Protein AF-0000000080185774 (afdb_homodimer)

Foldseek 3Di:
DPDDDDDDPVRVVLLCVLLVQLVPFQAPVSLLCSCCPSVCVQANFFKKWKWFDPAQQADIDIDIRGPDDDDPVLVCQLPPPPLHVVVLLVVVCLVVVQAKDWAAPPDPVCPSNVSCVVVCVPDQQRIKIKGADADPVSHTGMMMIGGNGPDHDDVSSSVSCVSCHVSSVVSVVSRVVSVVVVCCVVCVVVDPLADPVLLLLLQCVLVVDQLCRSCVVVVHDSVVSVVSQVSLCVSQVHDDSVVSNSNCSNNSSYD/DPDDDDDDPVRVVLLVVLLVQLVPFQAPVSLLCSCCPSVCVQFNFFKKWKWFDPDLPDDIDIDIRGPDDDDPVLVCQCPPCPLHVVNLLVVVCLVVVQAKDKAAPPDPVCPSNVSCVVVCVPDQQRIKIKGADADPVSHTGMMMIGGNGPDHDDVSSSVSCVSCHVSSVVSVVSRVVSVVVVVCVVVVVPPPLADPVLLLLLQCVLVVDQLCRSCVVVVHDSVVSVVSQVSLCVSQVHDDSVVSNSSCVSVVSYD

Radius of gyration: 24.62 Å; Cα contacts (8 Å, |Δi|>4): 787; chains: 2; bounding box: 58×58×59 Å

Structure (mmCIF, N/CA/C/O backbone):
data_AF-0000000080185774-model_v1
#
loop_
_entity.id
_entity.type
_entity.pdbx_description
1 polymer 'Transcriptional regulator, LuxR family'
#
loop_
_atom_site.group_PDB
_atom_site.id
_atom_site.type_symbol
_atom_site.label_atom_id
_atom_site.label_alt_id
_atom_site.label_comp_id
_atom_site.label_asym_id
_atom_site.label_entity_id
_atom_site.label_seq_id
_atom_site.pdbx_PDB_ins_code
_atom_site.Cartn_x
_atom_site.Cartn_y
_atom_site.Cartn_z
_atom_site.occupancy
_atom_site.B_iso_or_equiv
_atom_site.auth_seq_id
_atom_site.auth_comp_id
_atom_site.auth_asym_id
_atom_site.auth_atom_id
_atom_site.pdbx_PDB_model_num
ATOM 1 N N . MET A 1 1 ? -4.445 -16.25 21.641 1 28.3 1 MET A N 1
ATOM 2 C CA . MET A 1 1 ? -5.488 -17.141 21.125 1 28.3 1 MET A CA 1
ATOM 3 C C . MET A 1 1 ? -6.488 -16.359 20.281 1 28.3 1 MET A C 1
ATOM 5 O O . MET A 1 1 ? -7.613 -16.109 20.719 1 28.3 1 MET A O 1
ATOM 9 N N . GLY A 1 2 ? -6.27 -15.148 19.672 1 39.09 2 GLY A N 1
ATOM 10 C CA . GLY A 1 2 ? -7.352 -14.289 19.219 1 39.09 2 GLY A CA 1
ATOM 11 C C . GLY A 1 2 ? -8.359 -15.008 18.344 1 39.09 2 GLY A C 1
ATOM 12 O O . GLY A 1 2 ? -7.973 -15.727 17.406 1 39.09 2 GLY A O 1
ATOM 13 N N . GLY A 1 3 ? -9.469 -15.398 18.828 1 48.06 3 GLY A N 1
ATOM 14 C CA . GLY A 1 3 ? -10.555 -16.172 18.25 1 48.06 3 GLY A CA 1
ATOM 15 C C . GLY A 1 3 ? -10.836 -15.805 16.797 1 48.06 3 GLY A C 1
ATOM 16 O O . GLY A 1 3 ? -10.523 -14.695 16.359 1 48.06 3 GLY A O 1
ATOM 17 N N . ARG A 1 4 ? -10.945 -16.875 15.859 1 62.91 4 ARG A N 1
ATOM 18 C CA . ARG A 1 4 ? -11.25 -16.781 14.438 1 62.91 4 ARG A CA 1
ATOM 19 C C . ARG A 1 4 ? -12.539 -15.984 14.203 1 62.91 4 ARG A C 1
ATOM 21 O O . ARG A 1 4 ? -13.609 -16.391 14.648 1 62.91 4 ARG A O 1
ATOM 28 N N . ILE A 1 5 ? -12.547 -14.688 14.062 1 73.88 5 ILE A N 1
ATOM 29 C CA . ILE A 1 5 ? -13.719 -13.875 13.75 1 73.88 5 ILE A CA 1
ATOM 30 C C . ILE A 1 5 ? -14.32 -14.336 12.422 1 73.88 5 ILE A C 1
ATOM 32 O O . ILE A 1 5 ? -13.609 -14.453 11.414 1 73.88 5 ILE A O 1
ATOM 36 N N . THR A 1 6 ? -15.523 -14.82 12.539 1 82.88 6 THR A N 1
ATOM 37 C CA . THR A 1 6 ? -16.234 -15.242 11.336 1 82.88 6 THR A CA 1
ATOM 38 C C . THR A 1 6 ? -17.172 -14.141 10.852 1 82.88 6 THR A C 1
ATOM 40 O O . THR A 1 6 ? -17.875 -13.516 11.656 1 82.88 6 THR A O 1
ATOM 43 N N . LEU A 1 7 ? -17.203 -13.836 9.633 1 89.56 7 LEU A N 1
ATOM 44 C CA . LEU A 1 7 ? -18.094 -12.836 9.062 1 89.56 7 LEU A CA 1
ATOM 45 C C . LEU A 1 7 ? -19.484 -13.422 8.805 1 89.56 7 LEU A C 1
ATOM 47 O O . LEU A 1 7 ? -19.609 -14.57 8.375 1 89.56 7 LEU A O 1
ATOM 51 N N . THR A 1 8 ? -20.469 -12.664 9.148 1 89.31 8 THR A N 1
ATOM 52 C CA . THR A 1 8 ? -21.828 -13.023 8.719 1 89.31 8 THR A CA 1
ATOM 53 C C . THR A 1 8 ? -21.953 -12.891 7.207 1 89.31 8 THR A C 1
ATOM 55 O O . THR A 1 8 ? -21.094 -12.305 6.551 1 89.31 8 THR A O 1
ATOM 58 N N . GLU A 1 9 ? -22.969 -13.461 6.637 1 88 9 GLU A N 1
ATOM 59 C CA . GLU A 1 9 ? -23.234 -13.359 5.203 1 88 9 GLU A CA 1
ATOM 60 C C . GLU A 1 9 ? -23.375 -11.906 4.773 1 88 9 GLU A C 1
ATOM 62 O O . GLU A 1 9 ? -22.875 -11.508 3.725 1 88 9 GLU A O 1
ATOM 67 N N . ARG A 1 10 ? -24.094 -11.195 5.609 1 91.06 10 ARG A N 1
ATOM 68 C CA . ARG A 1 10 ? -24.312 -9.781 5.309 1 91.06 10 ARG A CA 1
ATOM 69 C C . ARG A 1 10 ? -23 -9.008 5.34 1 91.06 10 ARG A C 1
ATOM 71 O O . ARG A 1 10 ? -22.734 -8.172 4.473 1 91.06 10 ARG A O 1
ATOM 78 N N . GLU A 1 11 ? -22.156 -9.266 6.293 1 92.62 11 GLU A N 1
ATOM 79 C CA . GLU A 1 11 ? -20.859 -8.602 6.41 1 92.62 11 GLU A CA 1
ATOM 80 C C . GLU A 1 11 ? -19.953 -8.93 5.227 1 92.62 11 GLU A C 1
ATOM 82 O O . GLU A 1 11 ? -19.219 -8.078 4.746 1 92.62 11 GLU A O 1
ATOM 87 N N . MET A 1 12 ? -20.047 -10.141 4.766 1 91.38 12 MET A N 1
ATOM 88 C CA . MET A 1 12 ? -19.266 -10.555 3.604 1 91.38 12 MET A CA 1
ATOM 89 C C . MET A 1 12 ? -19.703 -9.789 2.355 1 91.38 12 MET A C 1
ATOM 91 O O . MET A 1 12 ? -18.859 -9.383 1.549 1 91.38 12 MET A O 1
ATOM 95 N N . GLU A 1 13 ? -20.953 -9.617 2.242 1 90.94 13 GLU A N 1
ATOM 96 C CA . GLU A 1 13 ? -21.484 -8.859 1.114 1 90.94 13 GLU A CA 1
ATOM 97 C C . GLU A 1 13 ? -21.031 -7.41 1.159 1 90.94 13 GLU A C 1
ATOM 99 O O . GLU A 1 13 ? -20.641 -6.844 0.135 1 90.94 13 GLU A O 1
ATOM 104 N N . TYR A 1 14 ? -21.125 -6.871 2.342 1 94.31 14 TYR A N 1
ATOM 105 C CA . TYR A 1 14 ? -20.641 -5.5 2.504 1 94.31 14 TYR A CA 1
ATOM 106 C C . TYR A 1 14 ? -19.172 -5.387 2.166 1 94.31 14 TYR A C 1
ATOM 108 O O . TYR A 1 14 ? -18.75 -4.453 1.477 1 94.31 14 TYR A O 1
ATOM 116 N N . LEU A 1 15 ? -18.391 -6.34 2.689 1 95.44 15 LEU A N 1
ATOM 117 C CA . LEU A 1 15 ? -16.969 -6.355 2.434 1 95.44 15 LEU A CA 1
ATOM 118 C C . LEU A 1 15 ? -16.672 -6.387 0.935 1 95.44 15 LEU A C 1
ATOM 120 O O . LEU A 1 15 ? -15.867 -5.602 0.435 1 95.44 15 LEU A O 1
ATOM 124 N N . PHE A 1 16 ? -17.391 -7.234 0.23 1 94.19 16 PHE A N 1
ATOM 125 C CA . PHE A 1 16 ? -17.172 -7.359 -1.207 1 94.19 16 PHE A CA 1
ATOM 126 C C . PHE A 1 16 ? -17.531 -6.066 -1.925 1 94.19 16 PHE A C 1
ATOM 128 O O . PHE A 1 16 ? -16.812 -5.621 -2.818 1 94.19 16 PHE A O 1
ATOM 135 N N . ARG A 1 17 ? -18.609 -5.5 -1.556 1 94.06 17 ARG A N 1
ATOM 136 C CA . ARG A 1 17 ? -19.062 -4.27 -2.199 1 94.06 17 ARG A CA 1
ATOM 137 C C . ARG A 1 17 ? -18.047 -3.152 -2.008 1 94.06 17 ARG A C 1
ATOM 139 O O . ARG A 1 17 ? -17.766 -2.395 -2.939 1 94.06 17 ARG A O 1
ATOM 146 N N . ILE A 1 18 ? -17.516 -3.062 -0.803 1 96.75 18 ILE A N 1
ATOM 147 C CA . ILE A 1 18 ? -16.531 -2.043 -0.492 1 96.75 18 ILE A CA 1
ATOM 148 C C . ILE A 1 18 ? -15.273 -2.27 -1.338 1 96.75 18 ILE A C 1
ATOM 150 O O . ILE A 1 18 ? -14.766 -1.337 -1.962 1 96.75 18 ILE A O 1
ATOM 154 N N . ILE A 1 19 ? -14.797 -3.496 -1.394 1 96.31 19 ILE A N 1
ATOM 155 C CA . ILE A 1 19 ? -13.578 -3.842 -2.125 1 96.31 19 ILE A CA 1
ATOM 156 C C . ILE A 1 19 ? -13.797 -3.611 -3.619 1 96.31 19 ILE A C 1
ATOM 158 O O . ILE A 1 19 ? -12.977 -2.961 -4.277 1 96.31 19 ILE A O 1
ATOM 162 N N . ASP A 1 20 ? -14.891 -4.066 -4.094 1 94.38 20 ASP A N 1
ATOM 163 C CA . ASP A 1 20 ? -15.219 -3.938 -5.508 1 94.38 20 ASP A CA 1
ATOM 164 C C . ASP A 1 20 ? -15.297 -2.471 -5.922 1 94.38 20 ASP A C 1
ATOM 166 O O . ASP A 1 20 ? -14.695 -2.062 -6.914 1 94.38 20 ASP A O 1
ATOM 170 N N . SER A 1 21 ? -16 -1.673 -5.184 1 94.56 21 SER A N 1
ATOM 171 C CA . SER A 1 21 ? -16.203 -0.271 -5.535 1 94.56 21 SER A CA 1
ATOM 172 C C . SER A 1 21 ? -14.914 0.529 -5.391 1 94.56 21 SER A C 1
ATOM 174 O O . SER A 1 21 ? -14.742 1.563 -6.035 1 94.56 21 SER A O 1
ATOM 176 N N . SER A 1 22 ? -14.008 0.105 -4.543 1 96.25 22 SER A N 1
ATOM 177 C CA . SER A 1 22 ? -12.758 0.824 -4.32 1 96.25 22 SER A CA 1
ATOM 178 C C . SER A 1 22 ? -11.891 0.825 -5.574 1 96.25 22 SER A C 1
ATOM 180 O O . SER A 1 22 ? -11.047 1.708 -5.754 1 96.25 22 SER A O 1
ATOM 182 N N . THR A 1 23 ? -12.016 -0.138 -6.469 1 93.31 23 THR A N 1
ATOM 183 C CA . THR A 1 23 ? -11.133 -0.336 -7.617 1 93.31 23 THR A CA 1
ATOM 184 C C . THR A 1 23 ? -11.367 0.75 -8.664 1 93.31 23 THR A C 1
ATOM 186 O O . THR A 1 23 ? -10.539 0.942 -9.562 1 93.31 23 THR A O 1
ATOM 189 N N . SER A 1 24 ? -12.469 1.522 -8.562 1 91.62 24 SER A N 1
ATOM 190 C CA . SER A 1 24 ? -12.82 2.479 -9.602 1 91.62 24 SER A CA 1
ATOM 191 C C . SER A 1 24 ? -12.68 3.914 -9.109 1 91.62 24 SER A C 1
ATOM 193 O O . SER A 1 24 ? -13.094 4.855 -9.789 1 91.62 24 SER A O 1
ATOM 195 N N . ILE A 1 25 ? -12.164 4.098 -7.969 1 94.5 25 ILE A N 1
ATOM 196 C CA . ILE A 1 25 ? -12.055 5.426 -7.379 1 94.5 25 ILE A CA 1
ATOM 197 C C . ILE A 1 25 ? -10.844 6.152 -7.949 1 94.5 25 ILE A C 1
ATOM 199 O O . ILE A 1 25 ? -9.711 5.68 -7.812 1 94.5 25 ILE A O 1
ATOM 203 N N . LEU A 1 26 ? -11.086 7.344 -8.539 1 92.38 26 LEU A N 1
ATOM 204 C CA . LEU A 1 26 ? -10.023 8.156 -9.109 1 92.38 26 LEU A CA 1
ATOM 205 C C . LEU A 1 26 ? -10.078 9.586 -8.578 1 92.38 26 LEU A C 1
ATOM 207 O O . LEU A 1 26 ? -9.055 10.273 -8.508 1 92.38 26 LEU A O 1
ATOM 211 N N . LEU A 1 27 ? -11.289 10 -8.18 1 91.75 27 LEU A N 1
ATOM 212 C CA . LEU A 1 27 ? -11.516 11.398 -7.816 1 91.75 27 LEU A CA 1
ATOM 213 C C . LEU A 1 27 ? -11.828 11.531 -6.332 1 91.75 27 LEU A C 1
ATOM 215 O O . LEU A 1 27 ? -12.375 10.602 -5.727 1 91.75 27 LEU A O 1
ATOM 219 N N . ARG A 1 28 ? -11.602 12.734 -5.805 1 92.75 28 ARG A N 1
ATOM 220 C CA . ARG A 1 28 ? -11.797 13.023 -4.387 1 92.75 28 ARG A CA 1
ATOM 221 C C . ARG A 1 28 ? -13.258 12.836 -3.986 1 92.75 28 ARG A C 1
ATOM 223 O O . ARG A 1 28 ? -13.547 12.281 -2.922 1 92.75 28 ARG A O 1
ATOM 230 N N . HIS A 1 29 ? -14.133 13.328 -4.824 1 91.69 29 HIS A N 1
ATOM 231 C CA . HIS A 1 29 ? -15.547 13.211 -4.477 1 91.69 29 HIS A CA 1
ATOM 232 C C . HIS A 1 29 ? -16 11.758 -4.492 1 91.69 29 HIS A C 1
ATOM 234 O O . HIS A 1 29 ? -16.891 11.375 -3.734 1 91.69 29 HIS A O 1
ATOM 240 N N . GLN A 1 30 ? -15.422 10.906 -5.367 1 93.94 30 GLN A N 1
ATOM 241 C CA . GLN A 1 30 ? -15.711 9.477 -5.387 1 93.94 30 GLN A CA 1
ATOM 242 C C . GLN A 1 30 ? -15.234 8.797 -4.102 1 93.94 30 GLN A C 1
ATOM 244 O O . GLN A 1 30 ? -15.953 7.98 -3.523 1 93.94 30 GLN A O 1
ATOM 249 N N . PHE A 1 31 ? -14.047 9.219 -3.668 1 96.94 31 PHE A N 1
ATOM 250 C CA . PHE A 1 31 ? -13.523 8.68 -2.418 1 96.94 31 PHE A CA 1
ATOM 251 C C . PHE A 1 31 ? -14.406 9.078 -1.242 1 96.94 31 PHE A C 1
ATOM 253 O O . PHE A 1 31 ? -14.711 8.242 -0.384 1 96.94 31 PHE A O 1
ATOM 260 N N . PHE A 1 32 ? -14.82 10.305 -1.272 1 94.56 32 PHE A N 1
ATOM 261 C CA . PHE A 1 32 ? -15.688 10.812 -0.217 1 94.56 32 PHE A CA 1
ATOM 262 C C . PHE A 1 32 ? -16.984 10.016 -0.155 1 94.56 32 PHE A C 1
ATOM 264 O O . PHE A 1 32 ? -17.375 9.547 0.914 1 94.56 32 PHE A O 1
ATOM 271 N N . LEU A 1 33 ? -17.625 9.797 -1.233 1 95 33 LEU A N 1
ATOM 272 C CA . LEU A 1 33 ? -18.906 9.102 -1.295 1 95 33 LEU A CA 1
ATOM 273 C C . LEU A 1 33 ? -18.734 7.637 -0.888 1 95 33 LEU A C 1
ATOM 275 O O . LEU A 1 33 ? -19.594 7.082 -0.198 1 95 33 LEU A O 1
ATOM 279 N N . TRP A 1 34 ? -17.641 7.066 -1.319 1 96.44 34 TRP A N 1
ATOM 280 C CA . TRP A 1 34 ? -17.328 5.68 -0.987 1 96.44 34 TRP A CA 1
ATOM 281 C C . TRP A 1 34 ? -17.078 5.52 0.51 1 96.44 34 TRP A C 1
ATOM 283 O O . TRP A 1 34 ? -17.656 4.629 1.145 1 96.44 34 TRP A O 1
ATOM 293 N N . ALA A 1 35 ? -16.328 6.434 1.129 1 96.44 35 ALA A N 1
ATOM 294 C CA . A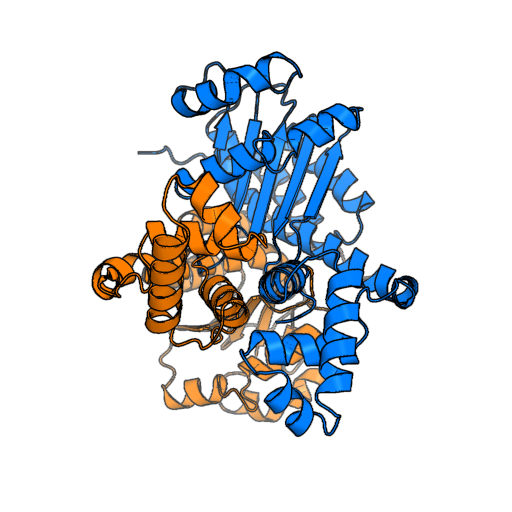LA A 1 35 ? -16 6.387 2.555 1 96.44 35 ALA A CA 1
ATOM 295 C C . ALA A 1 35 ? -17.234 6.66 3.402 1 96.44 35 ALA A C 1
ATOM 297 O O . ALA A 1 35 ? -17.469 6.004 4.422 1 96.44 35 ALA A O 1
ATOM 298 N N . GLN A 1 36 ? -18.062 7.57 2.883 1 91.25 36 GLN A N 1
ATOM 299 C CA . GLN A 1 36 ? -19.234 7.992 3.652 1 91.25 36 GLN A CA 1
ATOM 300 C C . GLN A 1 36 ? -20.453 7.164 3.287 1 91.25 36 GLN A C 1
ATOM 302 O O . GLN A 1 36 ? -21.531 7.359 3.852 1 91.25 36 GLN A O 1
ATOM 307 N N . GLY A 1 37 ? -20.328 6.215 2.43 1 94.19 37 GLY A N 1
ATOM 308 C CA . GLY A 1 37 ? -21.391 5.332 2.008 1 94.19 37 GLY A CA 1
ATOM 309 C C . GLY A 1 37 ? -21.125 3.869 2.309 1 94.19 37 GLY A C 1
ATOM 310 O O . GLY A 1 37 ? -21.453 3.383 3.393 1 94.19 37 GLY A O 1
ATOM 311 N N . GLU A 1 38 ? -20.359 3.232 1.449 1 94.25 38 GLU A N 1
ATOM 312 C CA . GLU A 1 38 ? -20.141 1.791 1.538 1 94.25 38 GLU A CA 1
ATOM 313 C C . GLU A 1 38 ? -19.328 1.427 2.779 1 94.25 38 GLU A C 1
ATOM 315 O O . GLU A 1 38 ? -19.641 0.45 3.465 1 94.25 38 GLU A O 1
ATOM 320 N N . VAL A 1 39 ? -18.344 2.174 3.064 1 97.12 39 VAL A N 1
ATOM 321 C CA . VAL A 1 39 ? -17.438 1.845 4.16 1 97.12 39 VAL A CA 1
ATOM 322 C C . VAL A 1 39 ? -18.172 1.947 5.492 1 97.12 39 VAL A C 1
ATOM 324 O O . VAL A 1 39 ? -17.859 1.228 6.441 1 97.12 39 VAL A O 1
ATOM 327 N N . GLN A 1 40 ? -19.266 2.803 5.555 1 94.44 40 GLN A N 1
ATOM 328 C CA . GLN A 1 40 ? -20.031 3.035 6.773 1 94.44 40 GLN A CA 1
ATOM 329 C C . GLN A 1 40 ? -20.672 1.742 7.273 1 94.44 40 GLN A C 1
ATOM 331 O O . GLN A 1 40 ? -20.969 1.61 8.461 1 94.44 40 GLN A O 1
ATOM 336 N N . SER A 1 41 ? -20.859 0.784 6.363 1 95 41 SER A N 1
ATOM 337 C CA . SER A 1 41 ? -21.562 -0.445 6.711 1 95 41 SER A CA 1
ATOM 338 C C . SER A 1 41 ? -20.734 -1.312 7.652 1 95 41 SER A C 1
ATOM 340 O O . SER A 1 41 ? -21.281 -2.059 8.461 1 95 41 SER A O 1
ATOM 342 N N . LEU A 1 42 ? -19.422 -1.215 7.562 1 96.69 42 LEU A N 1
ATOM 343 C CA . LEU A 1 42 ? -18.547 -2.041 8.398 1 96.69 42 LEU A CA 1
ATOM 344 C C . LEU A 1 42 ? -17.797 -1.188 9.406 1 96.69 42 LEU A C 1
ATOM 346 O O . LEU A 1 42 ? -17.5 -1.646 10.516 1 96.69 42 LEU A O 1
ATOM 350 N N . LEU A 1 43 ? -17.5 0.08 9 1 96.88 43 LEU A N 1
ATOM 351 C CA . LEU A 1 43 ? -16.75 0.998 9.852 1 96.88 43 LEU A CA 1
ATOM 352 C C . LEU A 1 43 ? -17.469 2.342 9.961 1 96.88 43 LEU A C 1
ATOM 354 O O . LEU A 1 43 ? -17.047 3.322 9.344 1 96.88 43 LEU A O 1
ATOM 358 N N . PRO A 1 44 ? -18.484 2.35 10.734 1 94.44 44 PRO A N 1
ATOM 359 C CA . PRO A 1 44 ? -19.188 3.627 10.906 1 94.44 44 PRO A CA 1
ATOM 360 C C . PRO A 1 44 ? -18.297 4.715 11.492 1 94.44 44 PRO A C 1
ATOM 362 O O . PRO A 1 44 ? -17.5 4.441 12.391 1 94.44 44 PRO A O 1
ATOM 365 N N . HIS A 1 45 ? -18.359 5.918 10.992 1 93.94 45 HIS A N 1
ATOM 366 C CA . HIS A 1 45 ? -17.531 7.027 11.453 1 93.94 45 HIS A CA 1
ATOM 367 C C . HIS A 1 45 ? -18.094 8.367 11.008 1 93.94 45 HIS A C 1
ATOM 369 O O . HIS A 1 45 ? -18.828 8.438 10.016 1 93.94 45 HIS A O 1
ATOM 375 N N . GLY A 1 46 ? -17.812 9.359 11.727 1 90.69 46 GLY A N 1
ATOM 376 C CA . GLY A 1 46 ? -18.172 10.711 11.328 1 90.69 46 GLY A CA 1
ATOM 377 C C . GLY A 1 46 ? -17.047 11.422 10.586 1 90.69 46 GLY A C 1
ATOM 378 O O . GLY A 1 46 ? -17.312 12.289 9.75 1 90.69 46 GLY A O 1
ATOM 379 N N . LEU A 1 47 ? -15.875 11.07 10.961 1 91.75 47 LEU A N 1
ATOM 380 C CA . LEU A 1 47 ? -14.695 11.727 10.414 1 91.75 47 LEU A CA 1
ATOM 381 C C . LEU A 1 47 ? -13.609 10.711 10.094 1 91.75 47 LEU A C 1
ATOM 383 O O . LEU A 1 47 ? -13.305 9.836 10.906 1 91.75 47 LEU A O 1
ATOM 387 N N . LEU A 1 48 ? -13.109 10.828 8.859 1 95.31 48 LEU A N 1
ATOM 388 C CA . LEU A 1 48 ? -11.984 10.016 8.414 1 95.31 48 LEU A CA 1
ATOM 389 C C . LEU A 1 48 ? -10.805 10.898 8.023 1 95.31 48 LEU A C 1
ATOM 391 O O . LEU A 1 48 ? -10.938 11.789 7.184 1 95.31 48 LEU A O 1
ATOM 395 N N . ILE A 1 49 ? -9.664 10.672 8.68 1 93.31 49 ILE A N 1
ATOM 396 C CA . ILE A 1 49 ? -8.43 11.375 8.359 1 93.31 49 ILE A CA 1
ATOM 397 C C . ILE A 1 49 ? -7.414 10.391 7.777 1 93.31 49 ILE A C 1
ATOM 399 O O . ILE A 1 49 ? -7.105 9.375 8.391 1 93.31 49 ILE A O 1
ATOM 403 N N . CYS A 1 50 ? -6.945 10.711 6.594 1 95.56 50 CYS A N 1
ATOM 404 C CA . CYS A 1 50 ? -5.973 9.859 5.926 1 95.56 50 CYS A CA 1
ATOM 405 C C . CYS A 1 50 ? -4.617 10.555 5.824 1 95.56 50 CYS A C 1
ATOM 407 O O . CYS A 1 50 ? -4.535 11.703 5.395 1 95.56 50 CYS A O 1
ATOM 409 N N . THR A 1 51 ? -3.631 9.852 6.234 1 91.69 51 THR A N 1
ATOM 410 C CA . THR A 1 51 ? -2.27 10.336 6.031 1 91.69 51 THR A CA 1
ATOM 411 C C . THR A 1 51 ? -1.531 9.469 5.016 1 91.69 51 THR A C 1
ATOM 413 O O . THR A 1 51 ? -1.734 8.258 4.969 1 91.69 51 THR A O 1
ATOM 416 N N . CYS A 1 52 ? -0.782 10.039 4.207 1 91.19 52 CYS A N 1
ATOM 417 C CA . CYS A 1 52 ? -0.007 9.32 3.199 1 91.19 52 CYS A CA 1
ATOM 418 C C . CYS A 1 52 ? 1.408 9.883 3.102 1 91.19 52 CYS A C 1
ATOM 420 O O . CYS A 1 52 ? 1.595 11.078 2.869 1 91.19 52 CYS A O 1
ATOM 422 N N . ASP A 1 53 ? 2.266 8.953 3.334 1 82 53 ASP A N 1
ATOM 423 C CA . ASP A 1 53 ? 3.678 9.305 3.232 1 82 53 ASP A CA 1
ATOM 424 C C . ASP A 1 53 ? 4.316 8.672 1.999 1 82 53 ASP A C 1
ATOM 426 O O . ASP A 1 53 ? 4.516 7.453 1.954 1 82 53 ASP A O 1
ATOM 430 N N . GLU A 1 54 ? 4.609 9.375 1.032 1 71.62 54 GLU A N 1
ATOM 431 C CA . GLU A 1 54 ? 5.145 8.867 -0.227 1 71.62 54 GLU A CA 1
ATOM 432 C C . GLU A 1 54 ? 6.652 8.641 -0.135 1 71.62 54 GLU A C 1
ATOM 434 O O . GLU A 1 54 ? 7.258 8.078 -1.048 1 71.62 54 GLU A O 1
ATOM 439 N N . GLY A 1 55 ? 6.902 8.945 0.859 1 63.84 55 GLY A N 1
ATOM 440 C CA . GLY A 1 55 ? 8.344 8.828 0.974 1 63.84 55 GLY A CA 1
ATOM 441 C C . GLY A 1 55 ? 9.094 9.852 0.142 1 63.84 55 GLY A C 1
ATOM 442 O O . GLY A 1 55 ? 8.523 10.867 -0.265 1 63.84 55 GLY A O 1
ATOM 443 N N . SER A 1 56 ? 10.352 9.742 -0.172 1 53.06 56 SER A N 1
ATOM 444 C CA . SER A 1 56 ? 11.219 10.523 -1.043 1 53.06 56 SER A CA 1
ATOM 445 C C . SER A 1 56 ? 11.297 11.977 -0.585 1 53.06 56 SER A C 1
ATOM 447 O O . SER A 1 56 ? 11.477 12.875 -1.403 1 53.06 56 SER A O 1
ATOM 449 N N . GLY A 1 57 ? 11 12.102 0.651 1 52.47 57 GLY A N 1
ATOM 450 C CA . GLY A 1 57 ? 11.156 13.461 1.161 1 52.47 57 GLY A CA 1
ATOM 451 C C . GLY A 1 57 ? 9.914 14.312 0.976 1 52.47 57 GLY A C 1
ATOM 452 O O . GLY A 1 57 ? 9.891 15.477 1.371 1 52.47 57 GLY A O 1
ATOM 453 N N . GLN A 1 58 ? 8.93 13.852 0.384 1 58.69 58 GLN A N 1
ATOM 454 C CA . GLN A 1 58 ? 7.676 14.594 0.241 1 58.69 58 GLN A CA 1
AT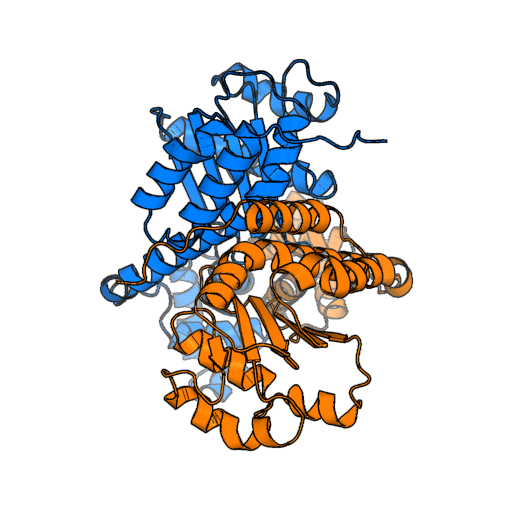OM 455 C C . GLN A 1 58 ? 6.918 14.648 1.563 1 58.69 58 GLN A C 1
ATOM 457 O O . GLN A 1 58 ? 7.039 13.75 2.396 1 58.69 58 GLN A O 1
ATOM 462 N N . PRO A 1 59 ? 6.301 15.844 1.759 1 61.31 59 PRO A N 1
ATOM 463 C CA . PRO A 1 59 ? 5.5 15.945 2.98 1 61.31 59 PRO A CA 1
ATOM 464 C C . PRO A 1 59 ? 4.367 14.93 3.029 1 61.31 59 PRO A C 1
ATOM 466 O O . PRO A 1 59 ? 3.875 14.492 1.983 1 61.31 59 PRO A O 1
ATOM 469 N N . ILE A 1 60 ? 4.137 14.609 4.211 1 78.56 60 ILE A N 1
ATOM 470 C CA . ILE A 1 60 ? 3.002 13.727 4.453 1 78.56 60 ILE A CA 1
ATOM 471 C C . ILE A 1 60 ? 1.708 14.422 4.039 1 78.56 60 ILE A C 1
ATOM 473 O O . ILE A 1 60 ? 1.484 15.586 4.383 1 78.56 60 ILE A O 1
ATOM 477 N N . SER A 1 61 ? 1.003 13.859 3.195 1 84.38 61 SER A N 1
ATOM 478 C CA . SER A 1 61 ? -0.315 14.359 2.822 1 84.38 61 SER A CA 1
ATOM 479 C C . SER A 1 61 ? -1.366 13.977 3.857 1 84.38 61 SER A C 1
ATOM 481 O O . SER A 1 61 ? -1.381 12.844 4.344 1 84.38 61 SER A O 1
ATOM 483 N N . ILE A 1 62 ? -2.148 14.945 4.262 1 87.69 62 ILE A N 1
ATOM 484 C CA . ILE A 1 62 ? -3.252 14.703 5.184 1 87.69 62 ILE A CA 1
ATOM 485 C C . ILE A 1 62 ? -4.574 15.047 4.504 1 87.69 62 ILE A C 1
ATOM 487 O O . ILE A 1 62 ? -4.773 16.188 4.059 1 87.69 62 ILE A O 1
ATOM 491 N N . GLU A 1 63 ? -5.414 14.094 4.402 1 89.44 63 GLU A N 1
ATOM 492 C CA . GLU A 1 63 ? -6.711 14.266 3.756 1 89.44 63 GLU A CA 1
ATOM 493 C C . GLU A 1 63 ? -7.852 14.094 4.754 1 89.44 63 GLU A C 1
ATOM 495 O O . GLU A 1 63 ? -7.801 13.227 5.625 1 89.44 63 GLU A O 1
ATOM 500 N N . LYS A 1 64 ? -8.781 14.93 4.633 1 90.06 64 LYS A N 1
ATOM 501 C CA . LYS A 1 64 ? -9.945 14.914 5.512 1 90.06 64 LYS A CA 1
ATOM 502 C C . LYS A 1 64 ? -11.211 14.547 4.738 1 90.06 64 LYS A C 1
ATOM 504 O O . LYS A 1 64 ? -11.508 15.156 3.705 1 90.06 64 LYS A O 1
ATOM 509 N N . PHE A 1 65 ? -11.922 13.578 5.23 1 91.81 65 PHE A N 1
ATOM 510 C CA . PHE A 1 65 ? -13.227 13.211 4.688 1 91.81 65 PHE A CA 1
ATOM 511 C C . PHE A 1 65 ? -14.281 13.164 5.789 1 91.81 65 PHE A C 1
ATOM 513 O O . PHE A 1 65 ? -14.312 12.219 6.578 1 91.81 65 PHE A O 1
ATOM 520 N N . SER A 1 66 ? -15.086 14.195 5.914 1 86.69 66 SER A N 1
ATOM 521 C CA . SER A 1 66 ? -16.016 14.32 7.035 1 86.69 66 SER A CA 1
ATOM 522 C C . SER A 1 66 ? -17.391 14.75 6.566 1 86.69 66 SER A C 1
ATOM 524 O O . SER A 1 66 ? -17.516 15.539 5.633 1 86.69 66 SER A O 1
ATOM 526 N N . ARG A 1 67 ? -18.344 14.078 7.184 1 77.38 67 ARG A N 1
ATOM 527 C CA . ARG A 1 67 ? -19.719 14.516 6.996 1 77.38 67 ARG A CA 1
ATOM 528 C C . ARG A 1 67 ? -20.062 15.664 7.938 1 77.38 67 ARG A C 1
ATOM 530 O O . ARG A 1 67 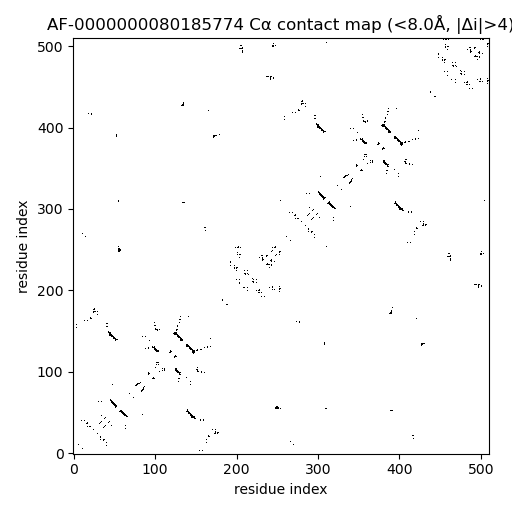? -21.047 16.375 7.723 1 77.38 67 ARG A O 1
ATOM 537 N N . THR A 1 68 ? -19.297 15.734 8.945 1 73.31 68 THR A N 1
ATOM 538 C CA . THR A 1 68 ? -19.578 16.734 9.969 1 73.31 68 THR A CA 1
ATOM 539 C C . THR A 1 68 ? -18.672 17.953 9.781 1 73.31 68 THR A C 1
ATOM 541 O O . THR A 1 68 ? -17.625 17.875 9.133 1 73.31 68 THR A O 1
ATOM 544 N N . ASN A 1 69 ? -19.156 19.016 10.203 1 71.56 69 ASN A N 1
ATOM 545 C CA . 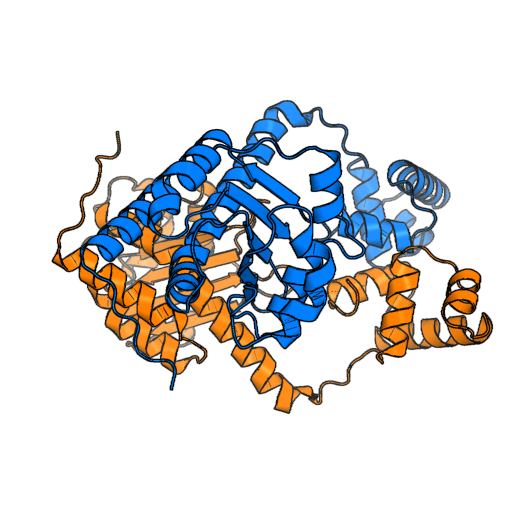ASN A 1 69 ? -18.375 20.25 10.117 1 71.56 69 ASN A CA 1
ATOM 546 C C . ASN A 1 69 ? -17.344 20.344 11.242 1 71.56 69 ASN A C 1
ATOM 548 O O . ASN A 1 69 ? -17.719 20.484 12.406 1 71.56 69 ASN A O 1
ATOM 552 N N . ILE A 1 70 ? -16.25 19.875 10.977 1 73.38 70 ILE A N 1
ATOM 553 C CA . ILE A 1 70 ? -15.18 20.109 11.938 1 73.38 70 ILE A CA 1
ATOM 554 C C . ILE A 1 70 ? -14.461 21.422 11.594 1 73.38 70 ILE A C 1
ATOM 556 O O . ILE A 1 70 ? -14.109 21.656 10.438 1 73.38 70 ILE A O 1
ATOM 560 N N . GLY A 1 71 ? -14.438 22.203 12.531 1 73.94 71 GLY A N 1
ATOM 561 C CA . GLY A 1 71 ? -13.766 23.469 12.328 1 73.94 71 GLY A CA 1
ATOM 562 C C . GLY A 1 71 ? -12.32 23.328 11.906 1 73.94 71 GLY A C 1
ATOM 563 O O . GLY A 1 71 ? -11.656 22.359 12.289 1 73.94 71 GLY A O 1
ATOM 564 N N . GLU A 1 72 ? -11.859 24.203 11.086 1 75.31 72 GLU A N 1
ATOM 565 C CA . GLU A 1 72 ? -10.492 24.188 10.586 1 75.31 72 GLU A CA 1
ATOM 566 C C . GLU A 1 72 ? -9.484 24.234 11.734 1 75.31 72 GLU A C 1
ATOM 568 O O . GLU A 1 72 ? -8.438 23.594 11.68 1 75.31 72 GLU A O 1
ATOM 573 N N . ALA A 1 73 ? -9.828 24.922 12.703 1 74.81 73 ALA A N 1
ATOM 574 C CA . ALA A 1 73 ? -8.938 25.062 13.852 1 74.81 73 ALA A CA 1
ATOM 575 C C . ALA A 1 73 ? -8.797 23.719 14.586 1 74.81 73 ALA A C 1
ATOM 577 O O . ALA A 1 73 ? -7.684 23.312 14.938 1 74.81 73 ALA A O 1
ATOM 578 N N . THR A 1 74 ? -9.922 23.094 14.766 1 76.12 74 THR A N 1
ATOM 579 C CA . THR A 1 74 ? -9.914 21.797 15.445 1 76.12 74 THR A CA 1
ATOM 580 C C . THR A 1 74 ? -9.141 20.766 14.633 1 76.12 74 THR A C 1
ATOM 582 O O . THR A 1 74 ? -8.336 20.016 15.18 1 76.12 74 THR A O 1
ATOM 585 N N . PHE A 1 75 ? -9.336 20.891 13.406 1 80 75 PHE A N 1
ATOM 586 C CA . PHE A 1 75 ? -8.656 19.938 12.523 1 80 75 PHE A CA 1
ATOM 587 C C . PHE A 1 75 ? -7.152 20.188 12.531 1 80 75 PHE A C 1
ATOM 589 O O . PHE A 1 75 ? -6.367 19.234 12.578 1 80 75 PHE A O 1
ATOM 596 N N . SER A 1 76 ? -6.812 21.359 12.469 1 77.69 76 SER A N 1
ATOM 597 C CA . SER A 1 76 ? -5.395 21.703 12.508 1 77.69 76 SER A CA 1
ATOM 598 C C . SER A 1 76 ? -4.746 21.203 13.797 1 7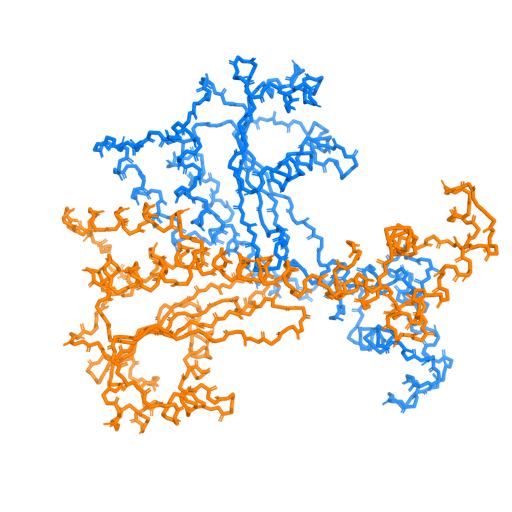7.69 76 SER A C 1
ATOM 600 O O . SER A 1 76 ? -3.602 20.75 13.781 1 77.69 76 SER A O 1
ATOM 602 N N . GLU A 1 77 ? -5.488 21.297 14.789 1 76.81 77 GLU A N 1
ATOM 603 C CA . GLU A 1 77 ? -4.984 20.828 16.078 1 76.81 77 GLU A CA 1
ATOM 604 C C . GLU A 1 77 ? -4.816 19.312 16.078 1 76.81 77 GLU A C 1
ATOM 606 O O . GLU A 1 77 ? -3.842 18.781 16.625 1 76.81 77 GLU A O 1
ATOM 611 N N . LEU A 1 78 ? -5.742 18.641 15.438 1 79.5 78 LEU A N 1
ATOM 612 C CA . LEU A 1 78 ? -5.707 17.188 15.359 1 79.5 78 LEU A CA 1
ATOM 613 C C . LEU A 1 78 ? -4.488 16.719 14.578 1 79.5 78 LEU A C 1
ATOM 615 O O . LEU A 1 78 ? -3.916 15.664 14.883 1 79.5 78 LEU A O 1
ATOM 619 N N . CYS A 1 79 ? -4.137 17.594 13.625 1 78.81 79 CYS A N 1
ATOM 620 C CA . CYS A 1 79 ? -3.107 17.156 12.688 1 78.81 79 CYS A CA 1
ATOM 621 C C . CYS A 1 79 ? -1.786 17.859 12.961 1 78.81 79 CYS A C 1
ATOM 623 O O . CYS A 1 79 ? -0.896 17.875 12.109 1 78.81 79 CYS A O 1
ATOM 625 N N . ARG A 1 80 ? -1.703 18.5 14.102 1 74.12 80 ARG A N 1
ATOM 626 C CA . ARG A 1 80 ? -0.448 19.156 14.438 1 74.12 80 ARG A CA 1
ATOM 627 C C . ARG A 1 80 ? 0.706 18.172 14.477 1 74.12 80 ARG A C 1
ATOM 629 O O . ARG A 1 80 ? 0.599 17.109 15.094 1 74.12 80 ARG A O 1
ATOM 636 N N . PRO A 1 81 ? 1.787 18.5 13.773 1 64.44 81 PRO A N 1
ATOM 637 C CA . PRO A 1 81 ? 2.908 17.562 13.703 1 64.44 81 PRO A CA 1
ATOM 638 C C . PRO A 1 81 ? 3.525 17.266 15.062 1 64.44 81 PRO A C 1
ATOM 640 O O . PRO A 1 81 ? 4.016 16.156 15.305 1 64.44 81 PRO A O 1
ATOM 643 N N . ASP A 1 82 ? 3.395 18.328 15.906 1 65.06 82 ASP A N 1
ATOM 644 C CA . ASP A 1 82 ? 4.016 18.188 17.219 1 65.06 82 ASP A CA 1
ATOM 645 C C . ASP A 1 82 ? 2.998 17.719 18.266 1 65.06 82 ASP A C 1
ATOM 647 O O . ASP A 1 82 ? 2.637 18.484 19.172 1 65.06 82 ASP A O 1
ATOM 651 N N . GLY A 1 83 ? 2.457 16.516 18.047 1 65.5 83 GLY A N 1
ATOM 652 C CA . GLY A 1 83 ? 1.67 15.992 19.156 1 65.5 83 GLY A CA 1
ATOM 653 C C . GLY A 1 83 ? 0.196 15.852 18.828 1 65.5 83 GLY A C 1
ATOM 654 O O . GLY A 1 83 ? -0.599 15.445 19.672 1 65.5 83 GLY A O 1
ATOM 655 N N . GLY A 1 84 ? -0.194 16.297 17.719 1 75.44 84 GLY A N 1
ATOM 656 C CA . GLY A 1 84 ? -1.585 16.078 17.359 1 75.44 84 GLY A CA 1
ATOM 657 C C . GLY A 1 84 ? -2.014 14.633 17.438 1 75.44 84 GLY A C 1
ATOM 658 O O . GLY A 1 84 ? -1.173 13.727 17.453 1 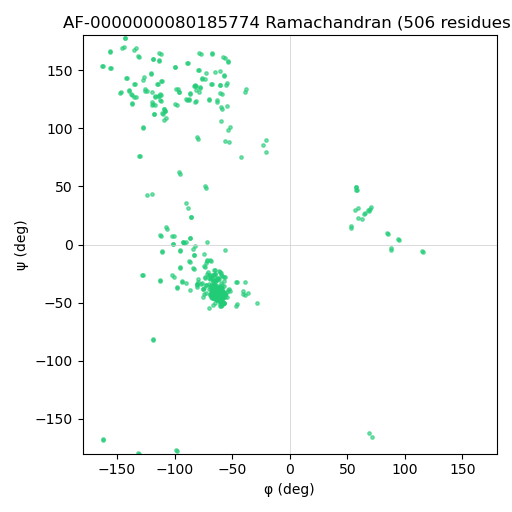75.44 84 GLY A O 1
ATOM 659 N N . ILE A 1 85 ? -3.273 14.453 17.562 1 80.56 85 ILE A N 1
ATOM 660 C CA . ILE A 1 85 ? -3.828 13.117 17.797 1 80.56 85 ILE A CA 1
ATOM 661 C C . ILE A 1 85 ? -3.455 12.195 16.641 1 80.56 85 ILE A C 1
ATOM 663 O O . ILE A 1 85 ? -3.154 11.023 16.844 1 80.56 85 ILE A O 1
ATOM 667 N N . VAL A 1 86 ? -3.457 12.688 15.461 1 83.38 86 VAL A N 1
ATOM 668 C CA . VAL A 1 86 ? -3.191 11.883 14.273 1 83.38 86 VAL A CA 1
ATOM 669 C C . VAL A 1 86 ? -1.774 11.32 14.336 1 83.38 86 VAL A C 1
ATOM 671 O O . VAL A 1 86 ? -1.565 10.117 14.133 1 83.38 86 VAL A O 1
ATOM 674 N N . PHE A 1 87 ? -0.876 12.062 14.711 1 77.38 87 PHE A N 1
ATOM 675 C CA . PHE A 1 87 ? 0.515 11.625 14.758 1 77.38 87 PHE A CA 1
ATOM 676 C C . PHE A 1 87 ? 0.763 10.734 15.969 1 77.38 87 PHE A C 1
ATOM 678 O O . PHE A 1 87 ? 1.579 9.812 15.906 1 77.38 87 PHE A O 1
ATOM 685 N N . ARG A 1 88 ? 0.103 11.016 16.984 1 80.19 88 ARG A N 1
ATOM 686 C CA . ARG A 1 88 ? 0.21 10.133 18.141 1 80.19 88 ARG A CA 1
ATOM 687 C C . ARG A 1 88 ? -0.359 8.75 17.828 1 80.19 88 ARG A C 1
ATOM 689 O O . ARG A 1 88 ? 0.159 7.742 18.297 1 80.19 88 ARG A O 1
ATOM 696 N N . VAL A 1 89 ? -1.385 8.75 17.078 1 86.38 89 VAL A N 1
ATOM 697 C CA . VAL A 1 89 ? -1.983 7.488 16.672 1 86.38 89 VAL A CA 1
ATOM 698 C C . VAL A 1 89 ? -1.02 6.73 15.758 1 86.38 89 VAL A C 1
ATOM 700 O O . VAL A 1 89 ? -0.875 5.512 15.875 1 86.38 89 VAL A O 1
ATOM 703 N N . ILE A 1 90 ? -0.364 7.445 14.844 1 84.06 90 ILE A N 1
ATOM 704 C CA . ILE A 1 90 ? 0.635 6.824 13.984 1 84.06 90 ILE A CA 1
ATOM 705 C C . ILE A 1 90 ? 1.73 6.191 14.836 1 84.06 90 ILE A C 1
ATOM 707 O O . ILE A 1 90 ? 2.119 5.043 14.602 1 84.06 90 ILE A O 1
ATOM 711 N N . SER A 1 91 ? 2.135 6.906 15.797 1 79.38 91 SER A N 1
ATOM 712 C CA . SER A 1 91 ? 3.174 6.406 16.688 1 79.38 91 SER A CA 1
ATOM 713 C C . SER A 1 91 ? 2.705 5.164 17.438 1 79.38 91 SER A C 1
ATOM 715 O O . SER A 1 91 ? 3.436 4.18 17.547 1 79.38 91 SER A O 1
ATOM 717 N N . ALA A 1 92 ? 1.556 5.254 17.969 1 81.94 92 ALA A N 1
ATOM 718 C CA . ALA A 1 92 ? 0.989 4.121 18.703 1 81.94 92 ALA A CA 1
ATOM 719 C C . ALA A 1 92 ? 0.882 2.889 17.797 1 81.94 92 ALA A C 1
ATOM 721 O O . ALA A 1 92 ? 1.16 1.77 18.234 1 81.94 92 ALA A O 1
ATOM 722 N N . TRP A 1 93 ? 0.505 3.113 16.609 1 89.25 93 TRP A N 1
ATOM 723 C CA . TRP A 1 93 ? 0.374 2.039 15.633 1 89.25 93 TRP A CA 1
ATOM 724 C C . TRP A 1 93 ? 1.728 1.401 15.344 1 89.25 93 TRP A C 1
ATOM 726 O O . TRP A 1 93 ? 1.85 0.175 15.312 1 89.25 93 TRP A O 1
ATOM 736 N N . ASN A 1 94 ? 2.691 2.207 15.156 1 82.38 94 ASN A N 1
ATOM 737 C CA . ASN A 1 94 ? 4.039 1.718 14.891 1 82.38 94 ASN A CA 1
ATOM 738 C C . ASN A 1 94 ? 4.59 0.924 16.078 1 82.38 94 ASN A C 1
ATOM 740 O O . ASN A 1 94 ? 5.199 -0.133 15.883 1 82.38 94 ASN A O 1
ATOM 744 N N . MET A 1 95 ? 4.316 1.392 17.219 1 79.56 95 MET A N 1
ATOM 745 C CA . MET A 1 95 ? 4.816 0.742 18.422 1 79.56 95 MET A CA 1
ATOM 746 C C . MET A 1 95 ? 4.062 -0.557 18.703 1 79.56 95 MET A C 1
ATOM 748 O O . MET A 1 95 ? 4.598 -1.467 19.344 1 79.56 95 MET A O 1
ATOM 752 N N . GLY A 1 96 ? 2.842 -0.605 18.266 1 83.69 96 GLY A N 1
ATOM 753 C CA . GLY A 1 96 ? 2.008 -1.777 18.469 1 83.69 96 GLY A CA 1
ATOM 754 C C . GLY A 1 96 ? 2.184 -2.836 17.406 1 83.69 96 GLY A C 1
ATOM 755 O O . GLY A 1 96 ? 1.231 -3.539 17.047 1 83.69 96 GLY A O 1
ATOM 756 N N . LYS A 1 97 ? 3.361 -2.854 16.703 1 85.94 97 LYS A N 1
ATOM 757 C CA . LYS A 1 97 ? 3.707 -3.826 15.672 1 85.94 97 LYS A CA 1
ATOM 758 C C . LYS A 1 97 ? 2.771 -3.711 14.469 1 85.94 97 LYS A C 1
ATOM 760 O O . LYS A 1 97 ? 2.389 -4.723 13.875 1 85.94 97 LYS A O 1
ATOM 765 N N . ASN A 1 98 ? 2.242 -2.539 14.289 1 89.94 98 ASN A N 1
ATOM 766 C CA . ASN A 1 98 ? 1.443 -2.203 13.117 1 89.94 98 ASN A CA 1
ATOM 767 C C . ASN A 1 98 ? 0.111 -2.945 13.109 1 89.94 98 ASN A C 1
ATOM 769 O O . ASN A 1 98 ? -0.401 -3.305 12.047 1 89.94 98 ASN A O 1
ATOM 773 N N . ARG A 1 99 ? -0.348 -3.227 14.359 1 91.56 99 ARG A N 1
ATOM 774 C CA . ARG A 1 99 ? -1.701 -3.754 14.516 1 91.56 99 ARG A CA 1
ATOM 775 C C . ARG A 1 99 ? -2.715 -2.623 14.656 1 91.56 99 ARG A C 1
ATOM 777 O O . ARG A 1 99 ? -2.363 -1.509 15.047 1 91.56 99 ARG A O 1
ATOM 784 N N . PRO A 1 100 ? -3.998 -2.924 14.305 1 94.88 100 PRO A N 1
ATOM 785 C CA . PRO A 1 100 ? -5.004 -1.867 14.422 1 94.88 100 PRO A CA 1
ATOM 786 C C . PRO A 1 100 ? -5.055 -1.256 15.82 1 94.88 100 PRO A C 1
ATOM 788 O O . PRO A 1 100 ? -4.934 -1.974 16.812 1 94.88 100 PRO A O 1
ATOM 791 N N . VAL A 1 101 ? -5.188 0.011 15.852 1 92.12 101 VAL A N 1
ATOM 792 C CA . VAL A 1 101 ? -5.289 0.756 17.109 1 92.12 101 VAL A CA 1
ATOM 793 C C . VAL A 1 101 ? -6.754 1.073 17.391 1 92.12 101 VAL A C 1
ATOM 795 O O . VAL A 1 101 ? -7.441 1.687 16.578 1 92.12 101 VAL A O 1
ATOM 798 N N . LEU A 1 102 ? -7.254 0.593 18.531 1 91.44 102 LEU A N 1
ATOM 799 C CA . LEU A 1 102 ? -8.602 0.909 19 1 91.44 102 LEU A CA 1
ATOM 800 C C . LEU A 1 102 ? -8.555 1.65 20.328 1 91.44 102 LEU A C 1
ATOM 802 O O . LEU A 1 102 ? -8.086 1.107 21.328 1 91.44 102 LEU A O 1
ATOM 806 N N . LEU A 1 103 ? -8.953 2.859 20.234 1 86.25 103 LEU A N 1
ATOM 807 C CA . LEU A 1 103 ? -9.055 3.66 21.453 1 86.25 103 LEU A CA 1
ATOM 808 C C . LEU A 1 103 ? -10.516 3.902 21.828 1 86.25 103 LEU A C 1
ATOM 810 O O . LEU A 1 103 ? -11.258 4.508 21.062 1 86.25 103 LEU A O 1
ATOM 814 N N . CYS A 1 104 ? -10.875 3.318 23 1 80.19 104 CYS A N 1
ATOM 815 C CA . CYS A 1 104 ? -12.234 3.451 23.531 1 80.19 104 CYS A CA 1
ATOM 816 C C . CYS A 1 104 ? -12.234 3.479 25.047 1 80.19 104 CYS A C 1
ATOM 818 O O . CYS A 1 104 ? -11.43 2.799 25.688 1 80.19 104 CYS A O 1
ATOM 820 N N . PRO A 1 105 ? -12.898 4.41 25.656 1 70.12 105 PRO A N 1
ATOM 821 C CA . PRO A 1 105 ? -12.914 4.516 27.109 1 70.12 105 PRO A CA 1
ATOM 822 C C . PRO A 1 105 ? -13.023 3.156 27.797 1 70.12 105 PRO A C 1
ATOM 824 O O . PRO A 1 105 ? -12.414 2.939 28.844 1 70.12 105 PRO A O 1
ATOM 827 N N . HIS A 1 106 ? -13.766 2.195 27.469 1 61.72 106 HIS A N 1
ATOM 828 C CA . HIS A 1 106 ? -13.977 0.954 28.203 1 61.72 106 HIS A CA 1
ATOM 829 C C . HIS A 1 106 ? -13.148 -0.184 27.609 1 61.72 106 HIS A C 1
ATOM 831 O O . HIS A 1 106 ? -13.336 -1.347 27.984 1 61.72 106 HIS A O 1
ATOM 837 N N . TYR A 1 107 ? -12.297 0.145 26.672 1 56.31 107 TYR A N 1
ATOM 838 C CA . TYR A 1 107 ? -11.516 -0.949 26.109 1 56.31 107 TYR A CA 1
ATOM 839 C C . TYR A 1 107 ? -10.258 -1.213 26.938 1 56.31 107 TYR A C 1
ATOM 841 O O . TYR A 1 107 ? -9.68 -0.287 27.5 1 56.31 107 TYR A O 1
ATOM 849 N N . ALA A 1 108 ? -9.938 -2.359 27.328 1 49.5 108 ALA A N 1
ATOM 850 C CA . ALA A 1 108 ? -8.906 -2.91 28.203 1 49.5 108 ALA A CA 1
ATOM 851 C C . ALA A 1 108 ? -7.539 -2.307 27.891 1 49.5 108 ALA A C 1
ATOM 853 O O . ALA A 1 108 ? -6.723 -2.098 28.797 1 49.5 108 ALA A O 1
ATOM 854 N N . ASP A 1 109 ? -7.145 -2.324 26.672 1 51.44 109 ASP A N 1
ATOM 855 C CA . ASP A 1 109 ? -5.738 -1.997 26.469 1 51.44 109 ASP A CA 1
ATOM 856 C C . ASP A 1 109 ? -5.484 -0.505 26.672 1 51.44 109 ASP A C 1
ATOM 858 O O . ASP A 1 109 ? -5.293 0.235 25.703 1 51.44 109 ASP A O 1
ATOM 862 N N . CYS A 1 110 ? -5.941 0.013 27.75 1 48.38 110 CYS A N 1
ATOM 863 C CA . CYS A 1 110 ? -6.082 1.295 28.422 1 48.38 110 CYS A CA 1
ATOM 864 C C . CYS A 1 110 ? -4.777 2.082 28.375 1 48.38 110 CYS A C 1
ATOM 866 O O . CYS A 1 110 ? -4.754 3.268 28.719 1 48.38 110 CYS A O 1
ATOM 868 N N . ILE A 1 111 ? -3.857 1.46 28.391 1 48 111 ILE A N 1
ATOM 869 C CA . ILE A 1 111 ? -2.664 2.268 28.625 1 48 111 ILE A CA 1
ATOM 870 C C . ILE A 1 111 ? -2.529 3.311 27.516 1 48 111 ILE A C 1
ATOM 872 O O . ILE A 1 111 ? -2.238 4.477 27.781 1 48 111 ILE A O 1
ATOM 876 N N . SER A 1 112 ? -2.826 2.924 26.359 1 54.03 112 SER A N 1
ATOM 877 C CA . SER A 1 112 ? -2.637 3.863 25.25 1 54.03 112 SER A CA 1
ATOM 878 C C . SER A 1 112 ? -3.682 4.973 25.297 1 54.03 112 SER A C 1
ATOM 880 O O . SER A 1 112 ? -3.389 6.121 24.938 1 54.03 112 SER A O 1
ATOM 882 N N . TYR A 1 113 ? -4.836 4.625 25.938 1 55.09 113 TYR A N 1
ATOM 883 C CA . TYR A 1 113 ? -5.914 5.602 26.016 1 55.09 113 TYR A CA 1
ATOM 884 C C . TYR A 1 113 ? -5.527 6.77 26.922 1 55.09 113 TYR A C 1
ATOM 886 O O . TYR A 1 113 ? -5.887 7.918 26.641 1 55.09 113 TYR A O 1
ATOM 894 N N . SER A 1 114 ? -4.898 6.332 27.891 1 55.59 114 SER A N 1
ATOM 895 C CA . SER A 1 114 ? -4.578 7.387 28.844 1 55.59 114 SER A CA 1
ATOM 896 C C . SER A 1 114 ? -3.734 8.477 28.203 1 55.59 114 SER A C 1
ATOM 898 O O . SER A 1 114 ? -3.854 9.656 28.547 1 55.59 114 SER A O 1
ATOM 900 N N . GLN A 1 115 ? -3.02 8.047 27.188 1 57.56 115 GLN A N 1
ATOM 901 C CA . GLN A 1 115 ? -2.172 9.016 26.5 1 57.56 115 GLN A CA 1
ATOM 902 C C . GLN A 1 115 ? -3.002 9.961 25.641 1 57.56 115 GLN A C 1
ATOM 904 O O . GLN A 1 115 ? -2.57 11.07 25.328 1 57.56 115 GLN A O 1
ATOM 909 N N . PHE A 1 116 ? -4.219 9.469 25.375 1 61.84 116 PHE A N 1
ATOM 910 C CA . PHE A 1 116 ? -5.066 10.258 24.484 1 61.84 116 PHE A CA 1
ATOM 911 C C . PHE A 1 116 ? -6.234 10.859 25.25 1 61.84 116 PHE A C 1
ATOM 913 O O . PHE A 1 116 ? -7.012 11.641 24.688 1 61.84 116 PHE A O 1
ATOM 920 N N . ALA A 1 117 ? -6.293 10.461 26.484 1 57.62 117 ALA A N 1
ATOM 921 C CA . ALA A 1 117 ? -7.477 10.758 27.281 1 57.62 117 ALA A CA 1
ATOM 922 C C . ALA A 1 117 ? -7.754 12.258 27.312 1 57.62 117 ALA A C 1
ATOM 924 O O . ALA A 1 117 ? -8.906 12.688 27.188 1 57.62 117 ALA A O 1
ATOM 925 N N . ASN A 1 118 ? -6.754 12.945 27.469 1 59.03 118 ASN A N 1
ATOM 926 C CA . ASN A 1 118 ? -6.996 14.383 27.609 1 59.03 118 ASN A CA 1
ATOM 927 C C . ASN A 1 118 ? -7.488 14.984 26.297 1 59.03 118 ASN A C 1
ATOM 929 O O . ASN A 1 118 ? -8.258 15.945 26.297 1 59.03 118 ASN A O 1
ATOM 933 N N . ASP A 1 119 ? -7.117 14.43 25.219 1 58.44 119 ASP A N 1
ATOM 934 C CA . ASP A 1 119 ? -7.496 14.945 23.906 1 58.44 119 ASP A CA 1
ATOM 935 C C . ASP A 1 119 ? -8.914 14.516 23.531 1 58.44 119 ASP A C 1
ATOM 937 O O . ASP A 1 119 ? -9.664 15.281 22.938 1 58.44 119 ASP A O 1
ATOM 941 N N . LEU A 1 120 ? -9.305 13.312 23.969 1 58.53 120 LEU A N 1
ATOM 942 C CA . LEU A 1 120 ? -10.523 12.664 23.5 1 58.53 120 LEU A CA 1
ATOM 943 C C . LEU A 1 120 ? -11.75 13.234 24.203 1 58.53 120 LEU A C 1
ATOM 945 O O . LEU A 1 120 ? -12.852 13.242 23.641 1 58.53 120 LEU A O 1
ATOM 949 N N . LYS A 1 121 ? -11.672 13.695 25.375 1 57.66 121 LYS A N 1
ATOM 950 C CA . LYS A 1 121 ? -12.836 14.148 26.141 1 57.66 121 LYS A CA 1
ATOM 951 C C . LYS A 1 121 ? -13.508 15.336 25.469 1 57.66 121 LYS A C 1
ATOM 953 O O . LYS A 1 121 ? -14.719 15.523 25.594 1 57.66 121 LYS A O 1
ATOM 958 N N . HIS A 1 122 ? -12.734 16.141 24.766 1 52.91 122 HIS A N 1
ATOM 959 C CA . HIS A 1 122 ? -13.344 17.422 24.438 1 52.91 122 HIS A CA 1
ATOM 960 C C . HIS A 1 122 ? -14.094 17.359 23.125 1 52.91 122 HIS A C 1
ATOM 962 O O . HIS A 1 122 ? -15.062 18.094 22.922 1 52.91 122 HIS A O 1
ATOM 968 N N . ASP A 1 123 ? -13.688 16.594 22.141 1 55.19 123 ASP A N 1
ATOM 969 C CA . ASP A 1 123 ? -14.195 16.906 20.812 1 55.19 123 ASP A CA 1
ATOM 970 C C . ASP A 1 123 ? -14.883 15.695 20.188 1 55.19 123 ASP A C 1
ATOM 972 O O . ASP A 1 123 ? -14.883 15.547 18.969 1 55.19 123 ASP A O 1
ATOM 976 N N . ASP A 1 124 ? -15.773 14.945 21.156 1 63.06 124 ASP A N 1
ATOM 977 C CA . ASP A 1 124 ? -16.453 13.773 20.625 1 63.06 124 ASP A CA 1
ATOM 978 C C . ASP A 1 124 ? -15.469 12.812 19.969 1 63.06 124 ASP A C 1
ATOM 980 O O . ASP A 1 124 ? -15.805 12.164 18.969 1 63.06 124 ASP A O 1
ATOM 984 N N . LEU A 1 125 ? -14.289 12.992 20.25 1 72.12 125 LEU A N 1
ATOM 985 C CA . LEU A 1 125 ? -13.25 12.117 19.719 1 72.12 125 LEU A CA 1
ATOM 986 C C . LEU A 1 125 ? -13.008 10.938 20.672 1 72.12 125 LEU A C 1
ATOM 988 O O . LEU A 1 125 ? -11.891 10.414 20.734 1 72.12 125 LEU A O 1
ATOM 992 N N . GLU A 1 126 ? -14.062 10.508 21.25 1 76.88 126 GLU A N 1
ATOM 993 C CA . GLU A 1 126 ? -13.953 9.531 22.328 1 76.88 126 GLU A CA 1
ATOM 994 C C . GLU A 1 126 ? -13.484 8.18 21.812 1 76.88 126 GLU A C 1
ATOM 996 O O . GLU A 1 126 ? -12.93 7.375 22.562 1 76.88 126 GLU A O 1
ATOM 1001 N N . ARG A 1 127 ? -13.805 8.008 20.641 1 86.81 127 ARG A N 1
ATOM 1002 C CA . ARG A 1 127 ? -13.445 6.711 20.062 1 86.81 127 ARG A CA 1
ATOM 1003 C C . ARG A 1 127 ? -12.641 6.879 18.781 1 86.81 127 ARG A C 1
ATOM 1005 O O . ARG A 1 127 ? -12.984 7.699 17.922 1 86.81 127 ARG A O 1
ATOM 1012 N N . ILE A 1 128 ? -11.531 6.137 18.688 1 91.06 128 ILE A N 1
ATOM 1013 C CA . ILE A 1 128 ? -10.656 6.191 17.516 1 91.06 128 ILE A CA 1
ATOM 1014 C C . ILE A 1 128 ? -10.289 4.773 17.078 1 91.06 128 ILE A C 1
ATOM 1016 O O . ILE A 1 128 ? -9.945 3.93 17.906 1 91.06 128 ILE A O 1
ATOM 1020 N N . ALA A 1 129 ? -10.508 4.512 15.859 1 94.38 129 ALA A N 1
ATOM 1021 C CA . ALA A 1 129 ? -9.992 3.299 15.227 1 94.38 129 ALA A CA 1
ATOM 1022 C C . ALA A 1 129 ? -9.016 3.641 14.109 1 94.38 129 ALA A C 1
ATOM 1024 O O . ALA A 1 129 ? -9.289 4.504 13.273 1 94.38 129 ALA A O 1
ATOM 1025 N N . ALA A 1 130 ? -7.836 3.072 14.125 1 95.94 130 ALA A N 1
ATOM 1026 C CA . ALA A 1 130 ? -6.836 3.445 13.125 1 95.94 130 ALA A CA 1
ATOM 1027 C C . ALA A 1 130 ? -6.035 2.229 12.672 1 95.94 130 ALA A C 1
ATOM 1029 O O . ALA A 1 130 ? -5.797 1.307 13.453 1 95.94 130 ALA A O 1
ATOM 1030 N N . HIS A 1 131 ? -5.699 2.193 11.43 1 97.44 131 HIS A N 1
ATOM 1031 C CA . HIS A 1 131 ? -4.809 1.22 10.805 1 97.44 131 HIS A CA 1
ATOM 1032 C C . HIS A 1 131 ? -4.184 1.781 9.531 1 97.44 131 HIS A C 1
ATOM 1034 O O . HIS A 1 131 ? -4.562 2.861 9.078 1 97.44 131 HIS A O 1
ATOM 1040 N N . GLY A 1 132 ? -3.158 1.137 9.031 1 96.81 132 GLY A N 1
ATOM 1041 C CA . GLY A 1 132 ? -2.467 1.689 7.879 1 96.81 132 GLY A CA 1
ATOM 1042 C C . GLY A 1 132 ? -1.61 0.67 7.152 1 96.81 132 GLY A C 1
ATOM 1043 O O . GLY A 1 132 ? -1.839 -0.536 7.266 1 96.81 132 GLY A O 1
ATOM 1044 N N . MET A 1 133 ? -0.829 1.204 6.309 1 95.25 133 MET A N 1
ATOM 1045 C CA . MET A 1 133 ? 0.107 0.405 5.523 1 95.25 133 MET A CA 1
ATOM 1046 C C . MET A 1 133 ? 1.545 0.845 5.777 1 95.25 133 MET A C 1
ATOM 1048 O O . MET A 1 133 ? 1.801 2.021 6.039 1 95.25 133 MET A O 1
ATOM 1052 N N . PHE A 1 134 ? 2.441 -0.078 5.715 1 91.88 134 PHE A N 1
ATOM 1053 C CA . PHE A 1 134 ? 3.873 0.182 5.805 1 91.88 134 PHE A CA 1
ATOM 1054 C C . PHE A 1 134 ? 4.625 -0.534 4.688 1 91.88 134 PHE A C 1
ATOM 1056 O O . PHE A 1 134 ? 4.059 -1.382 3.996 1 91.88 134 PHE A O 1
ATOM 1063 N N . ASP A 1 135 ? 5.824 -0.127 4.43 1 88.62 135 ASP A N 1
ATOM 1064 C CA . ASP A 1 135 ? 6.613 -0.764 3.379 1 88.62 135 ASP A CA 1
ATOM 1065 C C . ASP A 1 135 ? 7.594 -1.777 3.965 1 88.62 135 ASP A C 1
ATOM 1067 O O . ASP A 1 135 ? 7.566 -2.049 5.168 1 88.62 135 ASP A O 1
ATOM 1071 N N . ALA A 1 136 ? 8.383 -2.352 3.129 1 87.25 136 ALA A N 1
ATOM 1072 C CA . ALA A 1 136 ? 9.234 -3.463 3.533 1 87.25 136 ALA A CA 1
ATOM 1073 C C . ALA A 1 136 ? 10.344 -2.988 4.469 1 87.25 136 ALA A C 1
ATOM 1075 O O . ALA A 1 136 ? 11.016 -3.801 5.113 1 87.25 136 ALA A O 1
ATOM 1076 N N . ASN A 1 137 ? 10.539 -1.704 4.539 1 79.44 137 ASN A N 1
ATOM 1077 C CA . ASN A 1 137 ? 11.539 -1.146 5.445 1 79.44 137 ASN A CA 1
ATOM 1078 C C . ASN A 1 137 ? 10.914 -0.708 6.77 1 79.44 137 ASN A C 1
ATOM 1080 O O . ASN A 1 137 ? 11.609 -0.21 7.656 1 79.44 137 ASN A O 1
ATOM 1084 N N . GLY A 1 138 ? 9.641 -0.812 6.82 1 83.31 138 GLY A N 1
ATOM 1085 C CA . GLY A 1 138 ? 8.945 -0.479 8.055 1 83.31 138 GLY A CA 1
ATOM 1086 C C . GLY A 1 138 ? 8.453 0.956 8.094 1 83.31 138 GLY A C 1
ATOM 1087 O O . GLY A 1 138 ? 7.938 1.414 9.117 1 83.31 138 GLY A O 1
ATOM 1088 N N . ARG A 1 139 ? 8.602 1.616 7.086 1 82.94 139 ARG A N 1
ATOM 1089 C CA . ARG A 1 139 ? 8.117 2.99 7.02 1 82.94 139 ARG A CA 1
ATOM 1090 C C . ARG A 1 139 ? 6.609 3.027 6.789 1 82.94 139 ARG A C 1
ATOM 1092 O O . ARG A 1 139 ? 6.086 2.279 5.965 1 82.94 139 ARG A O 1
ATOM 1099 N N . THR A 1 140 ? 6.016 3.887 7.574 1 88.94 140 THR A N 1
ATOM 1100 C CA . THR A 1 140 ? 4.578 4.066 7.402 1 88.94 140 THR A CA 1
ATOM 1101 C C . THR A 1 140 ? 4.273 4.777 6.086 1 88.94 140 THR A C 1
ATOM 1103 O O . THR A 1 140 ? 4.785 5.867 5.828 1 88.94 140 THR A O 1
ATOM 1106 N N . ARG A 1 141 ? 3.461 4.156 5.293 1 91.06 141 ARG A N 1
ATOM 1107 C CA . ARG A 1 141 ? 3.107 4.738 4.004 1 91.06 141 ARG A CA 1
ATOM 1108 C C . ARG A 1 141 ? 1.769 5.461 4.078 1 91.06 141 ARG A C 1
ATOM 1110 O O . ARG A 1 141 ? 1.587 6.508 3.451 1 91.06 141 ARG A O 1
ATOM 1117 N N . SER A 1 142 ? 0.875 4.922 4.828 1 94.94 142 SER A N 1
ATOM 1118 C CA . SER A 1 142 ? -0.42 5.566 5.023 1 94.94 142 SER A CA 1
ATOM 1119 C C . SER A 1 142 ? -1.062 5.125 6.336 1 94.94 142 SER A C 1
ATOM 1121 O O . SER A 1 142 ? -0.76 4.043 6.848 1 94.94 142 SER A O 1
ATOM 1123 N N . LEU A 1 143 ? -1.85 5.953 6.898 1 95.5 143 LEU A N 1
ATOM 1124 C CA . LEU A 1 143 ? -2.654 5.652 8.078 1 95.5 143 LEU A CA 1
ATOM 1125 C C . LEU A 1 143 ? -4.047 6.258 7.953 1 95.5 143 LEU A C 1
ATOM 1127 O O . LEU A 1 143 ? -4.195 7.406 7.531 1 95.5 143 LEU A O 1
ATOM 1131 N N . PHE A 1 144 ? -5 5.465 8.242 1 97.5 144 PHE A N 1
ATOM 1132 C CA . PHE A 1 144 ? -6.402 5.867 8.227 1 97.5 144 PHE A CA 1
ATOM 1133 C C . PHE A 1 144 ? -6.957 5.945 9.641 1 97.5 144 PHE A C 1
ATOM 1135 O O . PHE A 1 144 ? -7.012 4.938 10.352 1 97.5 144 PHE A O 1
ATOM 1142 N N . THR A 1 145 ? -7.355 7.113 10.055 1 94.25 145 THR A N 1
ATOM 1143 C CA . THR A 1 145 ? -7.875 7.355 11.398 1 94.25 145 THR A CA 1
ATOM 1144 C C . THR A 1 145 ? -9.367 7.664 11.352 1 94.25 145 THR A C 1
ATOM 1146 O O . THR A 1 145 ? -9.773 8.695 10.82 1 94.25 145 THR A O 1
ATOM 1149 N N . PHE A 1 146 ? -10.133 6.758 11.898 1 94.62 146 PHE A N 1
ATOM 1150 C CA . PHE A 1 146 ? -11.57 6.93 12.016 1 94.62 146 PHE A CA 1
ATOM 1151 C C . PHE A 1 146 ? -11.945 7.465 13.391 1 94.62 146 PHE A C 1
ATOM 1153 O O . PHE A 1 146 ? -11.477 6.945 14.406 1 94.62 146 PHE A O 1
ATOM 1160 N N . THR A 1 147 ? -12.773 8.508 13.414 1 89.94 147 THR A N 1
ATOM 1161 C CA . THR A 1 147 ? -13.242 9.031 14.695 1 89.94 147 THR A CA 1
ATOM 1162 C C . THR A 1 147 ? -14.695 9.484 14.594 1 89.94 147 THR A C 1
ATOM 1164 O O . THR A 1 147 ? -15.32 9.352 13.539 1 89.94 147 THR A O 1
ATOM 1167 N N . GLN A 1 148 ? -15.227 9.945 15.773 1 88.56 148 GLN A N 1
ATOM 1168 C CA . GLN A 1 148 ? -16.656 10.227 15.875 1 88.56 148 GLN A CA 1
ATOM 1169 C C . GLN A 1 148 ? -17.484 8.992 15.547 1 88.56 148 GLN A C 1
ATOM 1171 O O . GLN A 1 148 ? -18.391 9.055 14.719 1 88.56 148 GLN A O 1
ATOM 1176 N N . ILE A 1 149 ? -17.047 7.906 16.172 1 90.31 149 ILE A N 1
ATOM 1177 C CA . ILE A 1 149 ? -17.656 6.594 16 1 90.31 149 ILE A CA 1
ATOM 1178 C C . ILE A 1 149 ? -18.797 6.422 17 1 90.31 149 ILE A C 1
ATOM 1180 O O . ILE A 1 149 ? -18.594 6.504 18.219 1 90.31 149 ILE A O 1
ATOM 1184 N N . PRO A 1 150 ? -20 6.109 16.531 1 87.44 150 PRO A N 1
ATOM 1185 C CA . PRO A 1 150 ? -21.172 6.102 17.406 1 87.44 150 PRO A CA 1
ATOM 1186 C C . PRO A 1 150 ? -21.312 4.797 18.188 1 87.44 150 PRO A C 1
ATOM 1188 O O . PRO A 1 150 ? -22.141 4.703 19.094 1 87.44 150 PRO A O 1
ATOM 1191 N N . VAL A 1 151 ? -20.562 3.75 17.938 1 87.81 151 VAL A N 1
ATOM 1192 C CA . VAL A 1 151 ? -20.688 2.447 18.578 1 87.81 151 VAL A CA 1
ATOM 1193 C C . VAL A 1 151 ? -19.406 2.104 19.328 1 87.81 151 VAL A C 1
ATOM 1195 O O . VAL A 1 151 ? -18.344 2.662 19.031 1 87.81 151 VAL A O 1
ATOM 1198 N N . ALA A 1 152 ? -19.516 1.202 20.25 1 87.88 152 ALA A N 1
ATOM 1199 C CA . ALA A 1 152 ? -18.328 0.709 20.953 1 87.88 152 ALA A CA 1
ATOM 1200 C C . ALA A 1 152 ? -17.438 -0.099 20 1 87.88 152 ALA A C 1
ATOM 1202 O O . ALA A 1 152 ? -17.938 -0.856 19.172 1 87.88 152 ALA A O 1
ATOM 1203 N N . LEU A 1 153 ? -16.156 0.142 20.141 1 90.25 153 LEU A N 1
ATOM 1204 C CA . LEU A 1 153 ? -15.195 -0.571 19.312 1 90.25 153 LEU A CA 1
ATOM 1205 C C . LEU A 1 153 ? -14.891 -1.95 19.891 1 90.25 153 LEU A C 1
ATOM 1207 O O . LEU A 1 153 ? -14.766 -2.104 21.094 1 90.25 153 LEU A O 1
ATOM 1211 N N . THR A 1 154 ? -14.836 -2.9 19.078 1 89 154 THR A N 1
ATOM 1212 C CA . THR A 1 154 ? -14.531 -4.277 19.453 1 89 154 THR A CA 1
ATOM 1213 C C . THR A 1 154 ? -13.469 -4.871 18.531 1 89 154 THR A C 1
ATOM 1215 O O . THR A 1 154 ? -13.039 -4.227 17.578 1 89 154 THR A O 1
ATOM 1218 N N . GLU A 1 155 ? -13.133 -6.07 18.766 1 89.56 155 GLU A N 1
ATOM 1219 C CA . GLU A 1 155 ? -12.156 -6.777 17.953 1 89.56 155 GLU A CA 1
ATOM 1220 C C . GLU A 1 155 ? -12.672 -6.98 16.531 1 89.56 155 GLU A C 1
ATOM 1222 O O . GLU A 1 155 ? -11.883 -7.133 15.594 1 89.56 155 GLU A O 1
ATOM 1227 N N . ARG A 1 156 ? -13.938 -6.93 16.391 1 92 156 ARG A N 1
ATOM 1228 C CA . ARG A 1 156 ? -14.523 -7.055 15.055 1 92 156 ARG A CA 1
ATOM 1229 C C . ARG A 1 156 ? -14.133 -5.871 14.18 1 92 156 ARG A C 1
ATOM 1231 O O . ARG A 1 156 ? -13.844 -6.043 12.992 1 92 156 ARG A O 1
ATOM 1238 N N . HIS A 1 157 ? -14.109 -4.73 14.797 1 93.75 157 HIS A N 1
ATOM 1239 C CA . HIS A 1 157 ? -13.711 -3.543 14.055 1 93.75 157 HIS A CA 1
ATOM 1240 C C . HIS A 1 157 ? -12.242 -3.602 13.664 1 93.75 157 HIS A C 1
ATOM 1242 O O . HIS A 1 157 ? -11.867 -3.195 12.555 1 93.75 157 HIS A O 1
ATOM 1248 N N . ALA A 1 158 ? -11.445 -4.098 14.555 1 94.38 158 ALA A N 1
ATOM 1249 C CA . ALA A 1 158 ? -10.031 -4.301 14.242 1 94.38 158 ALA A CA 1
ATOM 1250 C C . ALA A 1 158 ? -9.867 -5.238 13.047 1 94.38 158 ALA A C 1
ATOM 1252 O O . ALA A 1 158 ? -9.039 -4.988 12.164 1 94.38 158 ALA A O 1
ATOM 1253 N N . TYR A 1 159 ? -10.656 -6.242 13.055 1 96 159 TYR A N 1
ATOM 1254 C CA . TYR A 1 159 ? -10.633 -7.219 11.977 1 96 159 TYR A CA 1
ATOM 1255 C C . TYR A 1 159 ? -11.055 -6.582 10.656 1 96 159 TYR A C 1
ATOM 1257 O O . TYR A 1 159 ? -10.422 -6.812 9.617 1 96 159 TYR A O 1
ATOM 1265 N N . PHE A 1 160 ? -12.086 -5.766 10.648 1 96.94 160 PHE A N 1
ATOM 1266 C CA . PHE A 1 160 ? -12.523 -5.066 9.445 1 96.94 160 PHE A CA 1
ATOM 1267 C C . PHE A 1 160 ? -11.43 -4.145 8.922 1 96.94 160 PHE A C 1
ATOM 1269 O O . PHE A 1 160 ? -11.219 -4.051 7.715 1 96.94 160 PHE A O 1
ATOM 1276 N N . LEU A 1 161 ? -10.781 -3.49 9.828 1 97.5 161 LEU A N 1
ATOM 1277 C CA . LEU A 1 161 ? -9.68 -2.613 9.438 1 97.5 161 LEU A CA 1
ATOM 1278 C C . LEU A 1 161 ? -8.602 -3.393 8.695 1 97.5 161 LEU A C 1
ATOM 1280 O O . LEU A 1 161 ? -8.117 -2.951 7.652 1 97.5 161 LEU A O 1
ATOM 1284 N N . GLU A 1 162 ? -8.273 -4.5 9.18 1 96 162 GLU A N 1
ATOM 1285 C CA . GLU A 1 162 ? -7.238 -5.316 8.562 1 96 162 GLU A CA 1
ATOM 1286 C C . GLU A 1 162 ? -7.648 -5.758 7.156 1 96 162 GLU A C 1
ATOM 1288 O O . GLU A 1 162 ? -6.828 -5.773 6.242 1 96 162 GLU A O 1
ATOM 1293 N N . LEU A 1 163 ? -8.891 -6.105 6.988 1 96.62 163 LEU A N 1
ATOM 1294 C CA . LEU A 1 163 ? -9.383 -6.609 5.711 1 96.62 163 LEU A CA 1
ATOM 1295 C C . LEU A 1 163 ? -9.477 -5.492 4.68 1 96.62 163 LEU A C 1
ATOM 1297 O O . LEU A 1 163 ? -9.234 -5.711 3.494 1 96.62 163 LEU A O 1
ATOM 1301 N N . LEU A 1 164 ? -9.82 -4.32 5.125 1 97.25 164 LEU A N 1
ATOM 1302 C CA . LEU A 1 164 ? -10.18 -3.264 4.188 1 97.25 164 LEU A CA 1
ATOM 1303 C C . LEU A 1 164 ? -8.977 -2.377 3.885 1 97.25 164 LEU A C 1
ATOM 1305 O O . LEU A 1 164 ? -8.945 -1.702 2.852 1 97.25 164 LEU A O 1
ATOM 1309 N N . MET A 1 165 ? -8 -2.404 4.723 1 97.19 165 MET A N 1
ATOM 1310 C CA . MET A 1 165 ? -6.969 -1.371 4.719 1 97.19 165 MET A CA 1
ATOM 1311 C C . MET A 1 165 ? -6.191 -1.385 3.406 1 97.19 165 MET A C 1
ATOM 1313 O O . MET A 1 165 ? -5.941 -0.332 2.818 1 97.19 165 MET A O 1
ATOM 1317 N N . PRO A 1 166 ? -5.863 -2.529 2.893 1 97.38 166 PRO A N 1
ATOM 1318 C CA . PRO A 1 166 ? -5.105 -2.5 1.64 1 97.38 166 PRO A CA 1
ATOM 1319 C C . PRO A 1 166 ? -5.871 -1.828 0.502 1 97.38 166 PRO A C 1
ATOM 1321 O O . PRO A 1 166 ? -5.281 -1.086 -0.288 1 97.38 166 PRO A O 1
ATOM 1324 N N . HIS A 1 167 ? -7.113 -2.029 0.479 1 97.75 167 HIS A N 1
ATOM 1325 C CA . HIS A 1 167 ? -7.922 -1.432 -0.576 1 97.75 167 HIS A CA 1
ATOM 1326 C C . HIS A 1 167 ? -8.133 0.058 -0.328 1 97.75 167 HIS A C 1
ATOM 1328 O O . HIS A 1 167 ? -8.188 0.848 -1.274 1 97.75 167 HIS A O 1
ATOM 1334 N N . MET A 1 168 ? -8.32 0.416 0.944 1 97.62 168 MET A N 1
ATOM 1335 C CA . MET A 1 168 ? -8.445 1.837 1.257 1 97.62 168 MET A CA 1
ATOM 1336 C C . MET A 1 168 ? -7.172 2.588 0.874 1 97.62 168 MET A C 1
ATOM 1338 O O . MET A 1 168 ? -7.238 3.686 0.319 1 97.62 168 MET A O 1
ATOM 1342 N N . HIS A 1 169 ? -6.066 1.973 1.191 1 97.5 169 HIS A N 1
ATOM 1343 C CA . HIS A 1 169 ? -4.781 2.549 0.809 1 97.5 169 HIS A CA 1
ATOM 1344 C C . HIS A 1 169 ? -4.699 2.754 -0.701 1 97.5 169 HIS A C 1
ATOM 1346 O O . HIS A 1 169 ? -4.34 3.838 -1.166 1 97.5 169 HIS A O 1
ATOM 1352 N N . MET A 1 170 ? -5.004 1.753 -1.437 1 96.69 170 MET A N 1
ATOM 1353 C CA . MET A 1 170 ? -4.887 1.828 -2.891 1 96.69 170 MET A CA 1
ATOM 1354 C C . MET A 1 170 ? -5.832 2.883 -3.457 1 96.69 170 MET A C 1
ATOM 1356 O O . MET A 1 170 ? -5.477 3.604 -4.391 1 96.69 170 MET A O 1
ATOM 1360 N N . ALA A 1 171 ? -7.047 2.959 -2.967 1 97.38 171 ALA A N 1
ATOM 1361 C CA . ALA A 1 171 ? -8.008 3.969 -3.408 1 97.38 171 ALA A CA 1
ATOM 1362 C C . ALA A 1 171 ? -7.473 5.375 -3.15 1 97.38 171 ALA A C 1
ATOM 1364 O O . ALA A 1 171 ? -7.602 6.262 -4.004 1 97.38 171 ALA A O 1
ATOM 1365 N N . LEU A 1 172 ? -6.91 5.551 -1.982 1 97.19 172 LEU A N 1
ATOM 1366 C CA . LEU A 1 172 ? -6.328 6.844 -1.633 1 97.19 172 LEU A CA 1
ATOM 1367 C C . LEU A 1 172 ? -5.184 7.199 -2.572 1 97.19 172 LEU A C 1
ATOM 1369 O O . LEU A 1 172 ? -5.113 8.32 -3.078 1 97.19 172 LEU A O 1
ATOM 1373 N N . VAL A 1 173 ? -4.32 6.305 -2.805 1 94.75 173 VAL A N 1
ATOM 1374 C CA . VAL A 1 173 ? -3.154 6.5 -3.658 1 94.75 173 VAL A CA 1
ATOM 1375 C C . VAL A 1 173 ? -3.602 6.859 -5.074 1 94.75 173 VAL A C 1
ATOM 1377 O O . VAL A 1 173 ? -3.08 7.797 -5.676 1 94.75 173 VAL A O 1
ATOM 1380 N N . ARG A 1 174 ? -4.523 6.082 -5.574 1 94.56 174 ARG A N 1
ATOM 1381 C CA . ARG A 1 174 ? -5.039 6.352 -6.91 1 94.56 174 ARG A CA 1
ATOM 1382 C C . ARG A 1 174 ? -5.617 7.758 -7 1 94.56 174 ARG A C 1
ATOM 1384 O O . ARG A 1 174 ? -5.387 8.469 -7.98 1 94.56 174 ARG A O 1
ATOM 1391 N N . MET A 1 175 ? -6.371 8.102 -6.027 1 94.38 175 MET A N 1
ATOM 1392 C CA . MET A 1 175 ? -6.969 9.438 -5.977 1 94.38 175 MET A CA 1
ATOM 1393 C C . MET A 1 175 ? -5.895 10.516 -5.984 1 94.38 175 MET A C 1
ATOM 1395 O O . MET A 1 175 ? -5.965 11.461 -6.77 1 94.38 175 MET A O 1
ATOM 1399 N N . LEU A 1 176 ? -4.953 10.398 -5.117 1 93.25 176 LEU A N 1
ATOM 1400 C CA . LEU A 1 176 ? -3.887 11.383 -4.992 1 93.25 176 LEU A CA 1
ATOM 1401 C C . LEU A 1 176 ? -3.066 11.461 -6.277 1 93.25 176 LEU A C 1
ATOM 1403 O O . LEU A 1 176 ? -2.701 12.555 -6.719 1 93.25 176 LEU A O 1
ATOM 1407 N N . PHE A 1 177 ? -2.754 10.375 -6.84 1 90.12 177 PHE A N 1
ATOM 1408 C CA . PHE A 1 177 ? -2.027 10.305 -8.102 1 90.12 177 PHE A CA 1
ATOM 1409 C C . PHE A 1 177 ? -2.768 11.062 -9.195 1 90.12 177 PHE A C 1
ATOM 1411 O O . PHE A 1 177 ? -2.168 11.859 -9.922 1 90.12 177 PHE A O 1
ATOM 1418 N N . HIS A 1 178 ? -4.004 10.758 -9.312 1 90.75 178 HIS A N 1
ATOM 1419 C CA . HIS A 1 178 ? -4.816 11.414 -10.336 1 90.75 178 HIS A CA 1
ATOM 1420 C C . HIS A 1 178 ? -4.879 12.922 -10.109 1 90.75 178 HIS A C 1
ATOM 1422 O O . HIS A 1 178 ? -4.828 13.703 -11.062 1 90.75 178 HIS A O 1
ATOM 1428 N N . GLU A 1 179 ? -5.074 13.336 -8.891 1 87.75 179 GLU A N 1
ATOM 1429 C CA . GLU A 1 179 ? -5.125 14.75 -8.539 1 87.75 179 GLU A CA 1
ATOM 1430 C C . GLU A 1 179 ? -3.828 15.461 -8.922 1 87.75 179 GLU A C 1
ATOM 1432 O O . GLU A 1 179 ? -3.852 16.609 -9.367 1 87.75 179 GLU A O 1
ATOM 1437 N N . ARG A 1 180 ? -2.773 14.812 -8.734 1 79.25 180 ARG A N 1
ATOM 1438 C CA . ARG A 1 180 ? -1.47 15.398 -9.031 1 79.25 180 ARG A CA 1
ATOM 1439 C C . ARG A 1 180 ? -1.227 15.461 -10.539 1 79.25 180 ARG A C 1
ATOM 1441 O O . ARG A 1 180 ? -0.616 16.406 -11.031 1 79.25 180 ARG A O 1
ATOM 1448 N N . HIS A 1 181 ? -1.566 14.43 -11.25 1 75.44 181 HIS A N 1
ATOM 1449 C CA . HIS A 1 181 ? -1.321 14.367 -12.688 1 75.44 181 HIS A CA 1
ATOM 1450 C C . HIS A 1 181 ? -2.389 15.133 -13.469 1 75.44 181 HIS A C 1
ATOM 1452 O O . HIS A 1 181 ? -2.141 15.586 -14.586 1 75.44 181 HIS A O 1
ATOM 1458 N N . GLN A 1 182 ? -3.625 15.102 -13.023 1 61.41 182 GLN A N 1
ATOM 1459 C CA . GLN A 1 182 ? -4.586 15.992 -13.672 1 61.41 182 GLN A CA 1
ATOM 1460 C C . GLN A 1 182 ? -4.223 17.453 -13.43 1 61.41 182 GLN A C 1
ATOM 1462 O O . GLN A 1 182 ? -4.402 18.297 -14.312 1 61.41 182 GLN A O 1
ATOM 1467 N N . HIS A 1 183 ? -3.971 17.828 -12.102 1 49.94 183 HIS A N 1
ATOM 1468 C CA . HIS A 1 183 ? -3.5 19.188 -11.859 1 49.94 183 HIS A CA 1
ATOM 1469 C C . HIS A 1 183 ? -2.154 19.438 -12.539 1 49.94 183 HIS A C 1
ATOM 1471 O O . HIS A 1 183 ? -1.807 20.578 -12.844 1 49.94 183 HIS A O 1
ATOM 1477 N N . GLY A 1 184 ? -1.214 18.562 -12.656 1 43.69 184 GLY A N 1
ATOM 1478 C CA . GLY A 1 184 ? -0.016 18.797 -13.453 1 43.69 184 GLY A CA 1
ATOM 1479 C C . GLY A 1 184 ? -0.315 19.141 -14.898 1 43.69 184 GLY A C 1
ATOM 1480 O O . GLY A 1 184 ? 0.55 19.641 -15.617 1 43.69 184 GLY A O 1
ATOM 1481 N N . ILE A 1 185 ? -1.296 18.719 -15.547 1 38.47 185 ILE A N 1
ATOM 1482 C CA . ILE A 1 185 ? -1.683 19.422 -16.766 1 38.47 185 ILE A CA 1
ATOM 1483 C C . ILE A 1 185 ? -2.021 20.875 -16.438 1 38.47 185 ILE A C 1
ATOM 1485 O O . ILE A 1 185 ? -1.637 21.781 -17.172 1 38.47 185 ILE A O 1
ATOM 1489 N N . VAL A 1 186 ? -2.846 21.25 -15.555 1 32.03 186 VAL A N 1
ATOM 1490 C CA . VAL A 1 186 ? -2.943 22.656 -15.164 1 32.03 186 VAL A CA 1
ATOM 1491 C C . VAL A 1 186 ? -1.753 23.031 -14.289 1 32.03 186 VAL A C 1
ATOM 1493 O O . VAL A 1 186 ? -1.347 24.203 -14.25 1 32.03 186 VAL A O 1
ATOM 1496 N N . ALA A 1 187 ? -1.282 22.266 -13.258 1 35.97 187 ALA A N 1
ATOM 1497 C CA . ALA A 1 187 ? -0.083 22.609 -12.5 1 35.97 187 ALA A CA 1
ATOM 1498 C C . ALA A 1 187 ? 1.177 22.391 -13.328 1 35.97 187 ALA A C 1
ATOM 1500 O O . ALA A 1 187 ? 2.293 22.469 -12.812 1 35.97 187 ALA A O 1
ATOM 1501 N N . GLY A 1 188 ? 1.377 22.047 -14.422 1 32.97 188 GLY A N 1
ATOM 1502 C CA . GLY A 1 188 ? 2.436 22.719 -15.156 1 32.97 188 GLY A CA 1
ATOM 1503 C C . GLY A 1 188 ? 2.654 24.156 -14.703 1 32.97 188 GLY A C 1
ATOM 1504 O O . GLY A 1 188 ? 3.689 24.75 -15 1 32.97 188 GLY A O 1
ATOM 1505 N N . LYS A 1 189 ? 1.584 24.984 -14.609 1 32.84 189 LYS A N 1
ATOM 1506 C CA . LYS A 1 189 ? 1.927 26.328 -14.141 1 32.84 189 LYS A CA 1
ATOM 1507 C C . LYS A 1 189 ? 2.258 26.328 -12.648 1 32.84 189 LYS A C 1
ATOM 1509 O O . LYS A 1 189 ? 2.238 27.375 -12.008 1 32.84 189 LYS A O 1
ATOM 1514 N N . THR A 1 190 ? 1.952 25.375 -11.875 1 33.56 190 THR A N 1
ATOM 1515 C CA . THR A 1 190 ? 2.51 25.578 -10.539 1 33.56 190 THR A CA 1
ATOM 1516 C C . THR A 1 190 ? 4.02 25.797 -10.617 1 33.56 190 THR A C 1
ATOM 1518 O O . THR A 1 190 ? 4.719 25.109 -11.352 1 33.56 190 THR A O 1
ATOM 1521 N N . LYS A 1 191 ? 4.512 26.781 -10.242 1 36.81 191 LYS A N 1
ATOM 1522 C CA . LYS A 1 191 ? 5.82 27.391 -10.016 1 36.81 191 LYS A CA 1
ATOM 1523 C C . LYS A 1 191 ? 6.789 26.391 -9.383 1 36.81 191 LYS A C 1
ATOM 1525 O O . LYS A 1 191 ? 6.594 25.969 -8.242 1 36.81 191 LYS A O 1
ATOM 1530 N N . LYS A 1 192 ? 7.32 25.5 -9.953 1 41.84 192 LYS A N 1
ATOM 1531 C CA . LYS A 1 192 ? 8.484 24.734 -9.508 1 41.84 192 LYS A CA 1
ATOM 1532 C C . LYS A 1 192 ? 9.273 25.516 -8.461 1 41.84 192 LYS A C 1
ATOM 1534 O O . LYS A 1 192 ? 9.75 26.609 -8.719 1 41.84 192 LYS A O 1
ATOM 1539 N N . MET A 1 193 ? 9.062 25.453 -7.203 1 45.31 193 MET A N 1
ATOM 1540 C CA . MET A 1 193 ? 9.805 26.25 -6.227 1 45.31 193 MET A CA 1
ATOM 1541 C C . MET A 1 193 ? 11.273 26.359 -6.621 1 45.31 193 MET A C 1
ATOM 1543 O O . MET A 1 193 ? 11.898 27.406 -6.426 1 45.31 193 MET A O 1
ATOM 1547 N N . ILE A 1 194 ? 11.883 25.203 -7.07 1 56.19 194 ILE A N 1
ATOM 1548 C CA . ILE A 1 194 ? 13.242 25.312 -7.59 1 56.19 194 ILE A CA 1
ATOM 1549 C C . ILE A 1 194 ? 13.266 24.844 -9.047 1 56.19 194 ILE A C 1
ATOM 1551 O O . ILE A 1 194 ? 12.523 23.938 -9.43 1 56.19 194 ILE A O 1
ATOM 1555 N N . THR A 1 195 ? 13.891 25.688 -9.922 1 59.34 195 THR A N 1
ATOM 1556 C CA . THR A 1 195 ? 14.047 25.406 -11.344 1 59.34 195 THR A CA 1
ATOM 1557 C C . THR A 1 195 ? 14.766 24.078 -11.562 1 59.34 195 THR A C 1
ATOM 1559 O O . THR A 1 195 ? 15.352 23.531 -10.633 1 59.34 195 THR A O 1
ATOM 1562 N N . ASP A 1 196 ? 14.672 23.469 -12.727 1 62.5 196 ASP A N 1
ATOM 1563 C CA . ASP A 1 196 ? 15.367 22.25 -13.086 1 62.5 196 ASP A CA 1
ATOM 1564 C C . ASP A 1 196 ? 16.859 22.359 -12.82 1 62.5 196 ASP A C 1
ATOM 1566 O O . ASP A 1 196 ? 17.484 21.406 -12.344 1 62.5 196 ASP A O 1
ATOM 1570 N N . ARG A 1 197 ? 17.422 23.469 -13.102 1 72.06 197 ARG A N 1
ATOM 1571 C CA . ARG A 1 197 ? 18.844 23.703 -12.859 1 72.06 197 ARG A CA 1
ATOM 1572 C C . ARG A 1 197 ? 19.141 23.703 -11.367 1 72.06 197 ARG A C 1
ATOM 1574 O O . ARG A 1 197 ? 20.156 23.156 -10.938 1 72.06 197 ARG A O 1
ATOM 1581 N N . GLN A 1 198 ? 18.219 24.25 -10.578 1 74.44 198 GLN A N 1
ATOM 1582 C CA . GLN A 1 198 ? 18.375 24.266 -9.133 1 74.44 198 GLN A CA 1
ATOM 1583 C C . GLN A 1 198 ? 18.266 22.875 -8.539 1 74.44 198 GLN A C 1
ATOM 1585 O O . GLN A 1 198 ? 19.016 22.516 -7.629 1 74.44 198 GLN A O 1
ATOM 1590 N N . THR A 1 199 ? 17.469 22.188 -9.109 1 71.19 199 THR A N 1
ATOM 1591 C CA . THR A 1 199 ? 17.312 20.797 -8.672 1 71.19 199 THR A CA 1
ATOM 1592 C C . THR A 1 199 ? 18.562 20 -8.977 1 71.19 199 THR A C 1
ATOM 1594 O O . THR A 1 199 ? 19.016 19.188 -8.156 1 71.19 199 THR A O 1
ATOM 1597 N N . GLU A 1 200 ? 19.062 20.125 -10.102 1 74.56 200 GLU A N 1
ATOM 1598 C CA . GLU A 1 200 ? 20.297 19.469 -10.484 1 74.56 200 GLU A CA 1
ATOM 1599 C C . GLU A 1 200 ? 21.438 19.828 -9.531 1 74.56 200 GLU A C 1
ATOM 1601 O O . GLU A 1 200 ? 22.203 18.953 -9.102 1 74.56 200 GLU A O 1
ATOM 1606 N N . ILE A 1 201 ? 21.516 21.031 -9.188 1 81.31 201 ILE A N 1
ATOM 1607 C CA . ILE A 1 201 ? 22.547 21.5 -8.266 1 81.31 201 ILE A CA 1
ATOM 1608 C C . ILE A 1 201 ? 22.328 20.891 -6.883 1 81.31 201 ILE A C 1
ATOM 1610 O O . ILE A 1 201 ? 23.266 20.406 -6.254 1 81.31 201 ILE A O 1
ATOM 1614 N N . LEU A 1 202 ? 21.078 20.922 -6.52 1 77.75 202 LEU A N 1
ATOM 1615 C CA . LEU A 1 202 ? 20.75 20.391 -5.199 1 77.75 202 LEU A CA 1
ATOM 1616 C C . LEU A 1 202 ? 21.047 18.906 -5.121 1 77.75 202 LEU A C 1
ATOM 1618 O O . LEU A 1 202 ? 21.484 18.406 -4.078 1 77.75 202 LEU A O 1
ATOM 1622 N N . ARG A 1 203 ? 20.938 18.25 -6.195 1 76.31 203 ARG A N 1
ATOM 1623 C CA . ARG A 1 203 ? 21.281 16.828 -6.262 1 76.31 203 ARG A CA 1
ATOM 1624 C C . ARG A 1 203 ? 22.766 16.609 -6.047 1 76.31 203 ARG A C 1
ATOM 1626 O O . ARG A 1 203 ? 23.172 15.688 -5.348 1 76.31 203 ARG A O 1
ATOM 1633 N N . HIS A 1 204 ? 23.547 17.359 -6.668 1 79.69 204 HIS A N 1
ATOM 1634 C CA . HIS A 1 204 ? 25 17.281 -6.477 1 79.69 204 HIS A CA 1
ATOM 1635 C C . HIS A 1 204 ? 25.391 17.609 -5.043 1 79.69 204 HIS A C 1
ATOM 1637 O O . HIS A 1 204 ? 26.281 16.984 -4.473 1 79.69 204 HIS A O 1
ATOM 1643 N N . VAL A 1 205 ? 24.641 18.625 -4.414 1 82.38 205 VAL A N 1
ATOM 1644 C CA . VAL A 1 205 ? 24.859 18.969 -3.014 1 82.38 205 VAL A CA 1
ATOM 1645 C C . VAL A 1 205 ? 24.531 17.766 -2.127 1 82.38 205 VAL A C 1
ATOM 1647 O O . VAL A 1 205 ? 25.281 17.453 -1.202 1 82.38 205 VAL A O 1
ATOM 1650 N N . GLN A 1 206 ? 23.484 17.156 -2.523 1 77.88 206 GLN A N 1
ATOM 1651 C CA . GLN A 1 206 ? 23.016 15.984 -1.793 1 77.88 206 GLN A CA 1
ATOM 1652 C C . GLN A 1 206 ? 24.047 14.867 -1.835 1 77.88 206 GLN A C 1
ATOM 1654 O O . GLN A 1 206 ? 24.172 14.094 -0.88 1 77.88 206 GLN A O 1
ATOM 1659 N N . MET A 1 207 ? 24.781 14.82 -2.846 1 73.94 207 MET A N 1
ATOM 1660 C CA . MET A 1 207 ? 25.812 13.805 -3.037 1 73.94 207 MET A CA 1
ATOM 1661 C C . MET A 1 207 ? 27.125 14.227 -2.377 1 73.94 207 MET A C 1
ATOM 1663 O O . MET A 1 207 ? 28.156 13.555 -2.529 1 73.94 207 MET A O 1
ATOM 1667 N N . GLY A 1 208 ? 27.016 15.266 -1.73 1 79.38 208 GLY A N 1
ATOM 1668 C CA . GLY A 1 208 ? 28.156 15.688 -0.944 1 79.38 208 GLY A CA 1
ATOM 1669 C C . GLY A 1 208 ? 29.172 16.484 -1.746 1 79.38 208 GLY A C 1
ATOM 1670 O O . GLY A 1 208 ? 30.297 16.719 -1.285 1 79.38 208 GLY A O 1
ATOM 1671 N N . LYS A 1 209 ? 28.891 16.859 -2.879 1 82.12 209 LYS A N 1
ATOM 1672 C CA . LYS A 1 209 ? 29.844 17.578 -3.711 1 82.12 209 LYS A CA 1
ATOM 1673 C C . LYS A 1 209 ? 29.969 19.031 -3.268 1 82.12 209 LYS A C 1
ATOM 1675 O O . LYS A 1 209 ? 28.969 19.656 -2.883 1 82.12 209 LYS A O 1
ATOM 1680 N N . SER A 1 210 ? 31.203 19.562 -3.324 1 86.19 210 SER A N 1
ATOM 1681 C CA . SER A 1 210 ? 31.484 20.953 -3.002 1 86.19 210 SER A CA 1
ATOM 1682 C C . SER A 1 210 ? 31.078 21.875 -4.148 1 86.19 210 SER A C 1
ATOM 1684 O O . SER A 1 210 ? 30.812 21.422 -5.262 1 86.19 210 SER A O 1
ATOM 1686 N N . ASN A 1 211 ? 30.984 23.172 -3.779 1 88.56 211 ASN A N 1
ATOM 1687 C CA . ASN A 1 211 ? 30.672 24.156 -4.812 1 88.56 211 ASN A CA 1
ATOM 1688 C C . ASN A 1 211 ? 31.625 24.047 -6 1 88.56 211 ASN A C 1
ATOM 1690 O O . ASN A 1 211 ? 31.203 24.156 -7.152 1 88.56 211 ASN A O 1
ATOM 1694 N N . ASP A 1 212 ? 32.906 23.781 -5.719 1 90.88 212 ASP A N 1
ATOM 1695 C CA . ASP A 1 212 ? 33.906 23.672 -6.781 1 90.88 212 ASP A CA 1
ATOM 1696 C C . ASP A 1 212 ? 33.625 22.438 -7.645 1 90.88 212 ASP A C 1
ATOM 1698 O O . ASP A 1 212 ? 33.719 22.516 -8.875 1 90.88 212 ASP A O 1
ATOM 1702 N N . GLU A 1 213 ? 33.344 21.344 -7.039 1 85.44 213 GLU A N 1
ATOM 1703 C CA . GLU A 1 213 ? 33.062 20.109 -7.754 1 85.44 213 GLU A CA 1
ATOM 1704 C C . GLU A 1 213 ? 31.828 20.25 -8.633 1 85.44 213 GLU A C 1
ATOM 1706 O O . GLU A 1 213 ? 31.828 19.797 -9.781 1 85.44 213 GLU A O 1
ATOM 1711 N N . ILE A 1 214 ? 30.797 20.812 -8.125 1 87 214 ILE A N 1
ATOM 1712 C CA . ILE A 1 214 ? 29.562 21.016 -8.859 1 87 214 ILE A CA 1
ATOM 1713 C C . ILE A 1 214 ? 29.797 21.938 -10.055 1 87 214 ILE A C 1
ATOM 1715 O O . ILE A 1 214 ? 29.297 21.688 -11.148 1 87 214 ILE A O 1
ATOM 1719 N N . ALA A 1 215 ? 30.625 22.984 -9.859 1 90.06 215 ALA A N 1
ATOM 1720 C CA . ALA A 1 215 ? 30.984 23.922 -10.922 1 90.06 215 ALA A CA 1
ATOM 1721 C C . ALA A 1 215 ? 31.641 23.188 -12.094 1 90.06 215 ALA A C 1
ATOM 1723 O O . ALA A 1 215 ? 31.297 23.438 -13.258 1 90.06 215 ALA A O 1
ATOM 1724 N N . HIS A 1 216 ? 32.5 22.344 -11.812 1 84.56 216 HIS A N 1
ATOM 1725 C CA . HIS A 1 216 ? 33.219 21.578 -12.844 1 84.56 216 HIS A CA 1
ATOM 1726 C C . HIS A 1 216 ? 32.25 20.656 -13.594 1 84.56 216 HIS A C 1
ATOM 1728 O O . HIS A 1 216 ? 32.312 20.562 -14.82 1 84.56 216 HIS A O 1
ATOM 1734 N N . LEU A 1 217 ? 31.391 20 -12.844 1 79.44 217 LEU A N 1
ATOM 1735 C CA . LEU A 1 217 ? 30.484 19.016 -13.414 1 79.44 217 LEU A CA 1
ATOM 1736 C C . LEU A 1 217 ? 29.484 19.672 -14.359 1 79.44 217 LEU A C 1
ATOM 1738 O O . LEU A 1 217 ? 29.109 19.109 -15.391 1 79.44 217 LEU A O 1
ATOM 1742 N N . LEU A 1 218 ? 29.062 20.828 -14 1 81.25 218 LEU A N 1
ATOM 1743 C CA . LEU A 1 218 ? 28 21.484 -14.75 1 81.25 218 LEU A CA 1
ATOM 1744 C C . LEU A 1 218 ? 28.578 22.547 -15.68 1 81.25 218 LEU A C 1
ATOM 1746 O O . LEU A 1 218 ? 27.828 23.234 -16.391 1 81.25 218 LEU A O 1
ATOM 1750 N N . SER A 1 219 ? 29.922 22.734 -15.695 1 86.75 219 SER A N 1
ATOM 1751 C CA . SER A 1 219 ? 30.641 23.688 -16.531 1 86.75 219 SER A CA 1
ATOM 1752 C C . SER A 1 219 ? 30.141 25.109 -16.281 1 86.75 219 SER A C 1
ATOM 1754 O O . SER A 1 219 ? 29.844 25.844 -17.234 1 86.75 219 SER A O 1
ATOM 1756 N N . ILE A 1 220 ? 30.062 25.484 -14.984 1 86.94 220 ILE A N 1
ATOM 1757 C CA . ILE A 1 220 ? 29.75 26.844 -14.539 1 86.94 220 ILE A CA 1
ATOM 1758 C C . ILE A 1 220 ? 30.734 27.25 -13.438 1 86.94 220 ILE A C 1
ATOM 1760 O O . ILE A 1 220 ? 31.578 26.453 -13.023 1 86.94 220 ILE A O 1
ATOM 1764 N N . SER A 1 221 ? 30.766 28.5 -13.062 1 88.56 221 SER A N 1
ATOM 1765 C CA . SER A 1 221 ? 31.703 28.969 -12.055 1 88.56 221 SER A CA 1
ATOM 1766 C C . SER A 1 221 ? 31.219 28.641 -10.648 1 88.56 221 SER A C 1
ATOM 1768 O O . SER A 1 221 ? 30.016 28.516 -10.406 1 88.56 221 SER A O 1
ATOM 1770 N N . PRO A 1 222 ? 32.219 28.453 -9.758 1 90.31 222 PRO A N 1
ATOM 1771 C CA . PRO A 1 222 ? 31.812 28.219 -8.367 1 90.31 222 PRO A CA 1
ATOM 1772 C C . PRO A 1 222 ? 30.938 29.344 -7.801 1 90.31 222 PRO A C 1
ATOM 1774 O O . PRO A 1 222 ? 30.078 29.094 -6.953 1 90.31 222 PRO A O 1
ATOM 1777 N N . LEU A 1 223 ? 31.109 30.531 -8.297 1 90.88 223 LEU A N 1
ATOM 1778 C CA . LEU A 1 223 ? 30.281 31.656 -7.863 1 90.88 223 LEU A CA 1
ATOM 1779 C C . LEU A 1 223 ? 28.844 31.469 -8.32 1 90.88 223 LEU A C 1
ATOM 1781 O O . LEU A 1 223 ? 27.906 31.766 -7.574 1 90.88 223 LEU A O 1
ATOM 1785 N N . THR A 1 224 ? 28.609 31.062 -9.531 1 88.75 224 THR A N 1
ATOM 1786 C CA . THR A 1 224 ? 27.281 30.797 -10.047 1 88.75 224 THR A CA 1
ATOM 1787 C C . THR A 1 224 ? 26.594 29.688 -9.234 1 88.75 224 THR A C 1
ATOM 1789 O O . THR A 1 224 ? 25.406 29.781 -8.953 1 88.75 224 THR A O 1
ATOM 1792 N N . VAL A 1 225 ? 27.391 28.672 -8.891 1 88.69 225 VAL A N 1
ATOM 1793 C CA . VAL A 1 225 ? 26.828 27.609 -8.062 1 88.69 225 VAL A CA 1
ATOM 1794 C C . VAL A 1 225 ? 26.359 28.188 -6.734 1 88.69 225 VAL A C 1
ATOM 1796 O O . VAL A 1 225 ? 25.25 27.875 -6.277 1 88.69 225 VAL A O 1
ATOM 1799 N N . LYS A 1 226 ? 27.266 29.016 -6.117 1 89.38 226 LYS A N 1
ATOM 1800 C CA . LYS A 1 226 ? 26.922 29.656 -4.848 1 89.38 226 LYS A CA 1
ATOM 1801 C C . LYS A 1 226 ? 25.641 30.469 -4.977 1 89.38 226 LYS A C 1
ATOM 1803 O O . LYS A 1 226 ? 24.781 30.422 -4.094 1 89.38 226 LYS A O 1
ATOM 1808 N N . ASN A 1 227 ? 25.484 31.188 -6.031 1 88.75 227 ASN A N 1
ATOM 1809 C CA . ASN A 1 227 ? 24.266 31.969 -6.262 1 88.75 227 ASN A CA 1
ATOM 1810 C C . ASN A 1 227 ? 23.047 31.078 -6.383 1 88.75 227 ASN A C 1
ATOM 1812 O O . ASN A 1 227 ? 21.984 31.391 -5.828 1 88.75 227 ASN A O 1
ATOM 1816 N N . HIS A 1 228 ? 23.188 30.016 -7.141 1 85.81 228 HIS A N 1
ATOM 1817 C CA . HIS A 1 228 ? 22.078 29.078 -7.273 1 85.81 228 HIS A CA 1
ATOM 1818 C C . HIS A 1 228 ? 21.688 28.516 -5.922 1 85.81 228 HIS A C 1
ATOM 1820 O O . HIS A 1 228 ? 20.5 28.391 -5.617 1 85.81 228 HIS A O 1
ATOM 1826 N N . ILE A 1 229 ? 22.672 28.141 -5.148 1 85.94 229 ILE A N 1
ATOM 1827 C CA . ILE A 1 229 ? 22.406 27.562 -3.836 1 85.94 229 ILE A CA 1
ATOM 1828 C C . ILE A 1 229 ? 21.672 28.578 -2.961 1 85.94 229 ILE A C 1
ATOM 1830 O O . ILE A 1 229 ? 20.703 28.25 -2.273 1 85.94 229 ILE A O 1
ATOM 1834 N N . GLN A 1 230 ? 22.125 29.812 -2.98 1 88.19 230 GLN A N 1
ATOM 1835 C CA . GLN A 1 230 ? 21.469 30.859 -2.219 1 88.19 230 GLN A CA 1
ATOM 1836 C C . GLN A 1 230 ? 20.016 31.016 -2.654 1 88.19 230 GLN A C 1
ATOM 1838 O O . GLN A 1 230 ? 19.125 31.188 -1.817 1 88.19 230 GLN A O 1
ATOM 1843 N N . LYS A 1 231 ? 19.766 31.016 -3.914 1 82.88 231 LYS A N 1
ATOM 1844 C CA . LYS A 1 231 ? 18.406 31.094 -4.422 1 82.88 231 LYS A CA 1
ATOM 1845 C C . LYS A 1 231 ? 17.578 29.906 -3.965 1 82.88 231 LYS A C 1
ATOM 1847 O O . LYS A 1 231 ? 16.406 30.047 -3.613 1 82.88 231 LYS A O 1
ATOM 1852 N N . ILE A 1 232 ? 18.188 28.781 -4.012 1 81 232 ILE A N 1
ATOM 1853 C CA . ILE A 1 232 ? 17.531 27.562 -3.559 1 81 232 ILE A CA 1
ATOM 1854 C C . ILE A 1 232 ? 17.125 27.703 -2.094 1 81 232 ILE A C 1
ATOM 1856 O O . ILE A 1 232 ? 15.992 27.391 -1.722 1 81 232 ILE A O 1
ATOM 1860 N N . LEU A 1 233 ? 18.125 28.188 -1.287 1 82.56 233 LEU A N 1
ATOM 1861 C CA . LEU A 1 233 ? 17.844 28.375 0.134 1 82.56 233 LEU A CA 1
ATOM 1862 C C . LEU A 1 233 ? 16.688 29.344 0.347 1 82.56 233 LEU A C 1
ATOM 1864 O O . LEU A 1 233 ? 15.805 29.094 1.165 1 82.56 233 LEU A O 1
ATOM 1868 N N . HIS A 1 234 ? 16.688 30.359 -0.395 1 80.31 234 HIS A N 1
ATOM 1869 C CA . HIS A 1 234 ? 15.625 31.359 -0.294 1 80.31 234 HIS A CA 1
ATOM 1870 C C . HIS A 1 234 ? 14.273 30.766 -0.72 1 80.31 234 HIS A C 1
ATOM 1872 O O . HIS A 1 234 ? 13.273 30.938 -0.019 1 80.31 234 HIS A O 1
ATOM 1878 N N . LYS A 1 235 ? 14.32 30.094 -1.771 1 76 235 LYS A N 1
ATOM 1879 C CA . LYS A 1 235 ? 13.078 29.531 -2.311 1 76 235 LYS A CA 1
ATOM 1880 C C . LYS A 1 235 ? 12.5 28.469 -1.381 1 76 235 LYS A C 1
ATOM 1882 O O . LYS A 1 235 ? 11.281 28.359 -1.249 1 76 235 LYS A O 1
ATOM 1887 N N . LEU A 1 236 ? 13.453 27.828 -0.805 1 72.25 236 LEU A N 1
ATOM 1888 C CA . LEU A 1 236 ? 13.031 26.75 0.085 1 72.25 236 LEU A CA 1
ATOM 1889 C C . LEU A 1 236 ? 12.781 27.281 1.496 1 72.25 236 LEU A C 1
ATOM 1891 O O . LEU A 1 236 ? 12.219 26.578 2.336 1 72.25 236 LEU A O 1
ATOM 1895 N N . GLY A 1 237 ? 13.211 28.453 1.83 1 74.94 237 GLY A N 1
ATOM 1896 C CA . GLY A 1 237 ? 13.07 29.062 3.146 1 74.94 237 GLY A CA 1
ATOM 1897 C C . GLY A 1 237 ? 13.93 28.391 4.203 1 74.94 237 GLY A C 1
ATOM 1898 O O . GLY A 1 237 ? 13.477 28.156 5.324 1 74.94 237 GLY A O 1
ATOM 1899 N N . VAL A 1 238 ? 14.977 27.922 3.736 1 79.62 238 VAL A N 1
ATOM 1900 C CA . VAL A 1 238 ? 15.867 27.234 4.66 1 79.62 238 VAL A CA 1
ATOM 1901 C C . VAL A 1 238 ? 17.156 28.031 4.84 1 79.62 238 VAL A C 1
ATOM 1903 O O . VAL A 1 238 ? 17.438 28.938 4.055 1 79.62 238 VAL A O 1
ATOM 1906 N N . ASN A 1 239 ? 17.859 27.656 5.895 1 75.81 239 ASN A N 1
ATOM 1907 C CA . ASN A 1 239 ? 18.953 28.516 6.301 1 75.81 239 ASN A CA 1
ATOM 1908 C C . ASN A 1 239 ? 20.297 27.984 5.824 1 75.81 239 ASN A C 1
ATOM 1910 O O . ASN A 1 239 ? 21.297 28.703 5.809 1 75.81 239 ASN A O 1
ATOM 1914 N N . ASN A 1 240 ? 20.422 26.719 5.66 1 81.06 240 ASN A N 1
ATOM 1915 C CA . ASN A 1 240 ? 21.703 26.156 5.246 1 81.06 240 ASN A CA 1
ATOM 1916 C C . ASN A 1 240 ? 21.531 24.969 4.305 1 81.06 240 ASN A C 1
ATOM 1918 O O . ASN A 1 240 ? 20.406 24.531 4.07 1 81.06 240 ASN A O 1
ATOM 1922 N N . ARG A 1 241 ? 22.703 24.516 3.699 1 81.88 241 ARG A N 1
ATOM 1923 C CA . ARG A 1 241 ? 22.703 23.484 2.676 1 81.88 241 ARG A CA 1
ATOM 1924 C C . ARG A 1 241 ? 22.094 22.188 3.199 1 81.88 241 ARG A C 1
ATOM 1926 O O . ARG A 1 241 ? 21.375 21.5 2.475 1 81.88 241 ARG A O 1
ATOM 1933 N N . ALA A 1 242 ? 22.484 21.938 4.496 1 79.44 242 ALA A N 1
ATOM 1934 C CA . ALA A 1 242 ? 21.969 20.688 5.055 1 79.44 242 ALA A CA 1
ATOM 1935 C C . ALA A 1 242 ? 20.438 20.75 5.176 1 79.44 242 ALA A C 1
ATOM 1937 O O . ALA A 1 242 ? 19.75 19.781 4.855 1 79.44 242 ALA A O 1
ATOM 1938 N N . HIS A 1 243 ? 20 21.812 5.59 1 78.38 243 HIS A N 1
ATOM 1939 C CA . HIS A 1 243 ? 18.547 22.016 5.695 1 78.38 243 HIS A CA 1
ATOM 1940 C C . HIS A 1 243 ? 17.891 22 4.32 1 78.38 243 HIS A C 1
ATOM 1942 O O . HIS A 1 243 ? 16.797 21.469 4.168 1 78.38 243 HIS A O 1
ATOM 1948 N N . ALA A 1 244 ? 18.562 22.594 3.398 1 77.69 244 ALA A N 1
ATOM 1949 C CA . ALA A 1 244 ? 18.031 22.594 2.035 1 77.69 244 ALA A CA 1
ATOM 1950 C C . ALA A 1 244 ? 17.875 21.172 1.498 1 77.69 244 ALA A C 1
ATOM 1952 O O . ALA A 1 244 ? 16.844 20.828 0.912 1 77.69 244 ALA A O 1
ATOM 1953 N N . VAL A 1 245 ? 18.969 20.438 1.636 1 76.5 245 VAL A N 1
ATOM 1954 C CA . VAL A 1 245 ? 18.938 19.047 1.169 1 76.5 245 VAL A CA 1
ATOM 1955 C C . VAL A 1 245 ? 17.828 18.281 1.891 1 76.5 245 VAL A C 1
ATOM 1957 O O . VAL A 1 245 ? 17.062 17.547 1.262 1 76.5 245 VAL A O 1
ATOM 1960 N N . ALA A 1 246 ? 17.797 18.531 3.207 1 70.75 246 ALA A N 1
ATOM 1961 C CA . ALA A 1 246 ? 16.766 17.875 3.994 1 70.75 246 ALA A CA 1
ATOM 1962 C C . ALA A 1 246 ? 15.375 18.234 3.486 1 70.75 246 ALA A C 1
ATOM 1964 O O . ALA A 1 246 ? 14.523 17.359 3.291 1 70.75 246 ALA A O 1
ATOM 1965 N N . LYS A 1 247 ? 15.234 19.562 3.373 1 66.06 247 LYS A N 1
ATOM 1966 C CA . LYS A 1 247 ? 13.938 20.062 2.939 1 66.06 247 LYS A CA 1
ATOM 1967 C C . LYS A 1 247 ? 13.617 19.594 1.52 1 66.06 247 LYS A C 1
ATOM 1969 O O . LYS A 1 247 ? 12.477 19.219 1.227 1 66.06 247 LYS A O 1
ATOM 1974 N N . ALA A 1 248 ? 14.633 19.734 0.649 1 66.19 248 ALA A N 1
ATOM 1975 C CA . ALA A 1 248 ? 14.445 19.312 -0.735 1 66.19 248 ALA A CA 1
ATOM 1976 C C . ALA A 1 248 ? 14.078 17.828 -0.807 1 66.19 248 ALA A C 1
ATOM 1978 O O . ALA A 1 248 ? 13.219 17.422 -1.593 1 66.19 248 ALA A O 1
ATOM 1979 N N . MET A 1 249 ? 14.836 17.125 -0.033 1 62.22 249 MET A N 1
ATOM 1980 C CA . MET A 1 249 ? 14.562 15.688 0.02 1 62.22 249 MET A CA 1
ATOM 1981 C C . MET A 1 249 ? 13.18 15.422 0.606 1 62.22 249 MET A C 1
ATOM 1983 O O . MET A 1 249 ? 12.445 14.57 0.11 1 62.22 249 MET A O 1
ATOM 1987 N N . ALA A 1 250 ? 12.953 16.312 1.643 1 58.69 250 ALA A N 1
ATOM 1988 C CA . ALA A 1 250 ? 11.648 16.234 2.295 1 58.69 250 ALA A CA 1
ATOM 1989 C C . ALA A 1 250 ? 10.531 16.609 1.332 1 58.69 250 ALA A C 1
ATOM 1991 O O . ALA A 1 250 ? 9.453 16 1.359 1 58.69 250 ALA A O 1
ATOM 1992 N N . LEU A 1 251 ? 10.992 17.609 0.473 1 51.62 251 LEU A N 1
ATOM 1993 C CA . LEU A 1 251 ? 10.031 18.141 -0.485 1 51.62 251 LEU A CA 1
ATOM 1994 C C . LEU A 1 251 ? 10.094 17.375 -1.802 1 51.62 251 LEU A C 1
ATOM 1996 O O . LEU A 1 251 ? 9.414 17.734 -2.768 1 51.62 251 LEU A O 1
ATOM 2000 N N . LYS A 1 252 ? 10.969 16.344 -1.857 1 48.88 252 LYS A N 1
ATOM 2001 C CA . LYS A 1 252 ? 11.219 15.453 -2.984 1 48.88 252 LYS A CA 1
ATOM 2002 C C . LYS A 1 252 ? 11.625 16.234 -4.227 1 48.88 252 LYS A C 1
ATOM 2004 O O . LYS A 1 252 ? 11.219 15.898 -5.344 1 48.88 252 LYS A O 1
ATOM 2009 N N . ILE A 1 253 ? 12.242 17.344 -4.027 1 54.03 253 ILE A N 1
ATOM 2010 C CA . ILE A 1 253 ? 12.867 18.125 -5.09 1 54.03 253 ILE A CA 1
ATOM 2011 C C . ILE A 1 253 ? 14.102 17.375 -5.609 1 54.03 253 ILE A C 1
ATOM 2013 O O . ILE A 1 253 ? 14.383 17.406 -6.809 1 54.03 253 ILE A O 1
ATOM 2017 N N . THR A 1 254 ? 14.82 16.75 -4.66 1 51.72 254 THR A N 1
ATOM 2018 C CA . THR A 1 254 ? 15.984 15.953 -5.031 1 51.72 254 THR A CA 1
ATOM 2019 C C . THR A 1 254 ? 15.883 14.547 -4.441 1 51.72 254 THR A C 1
ATOM 2021 O O . THR A 1 254 ? 15.164 14.328 -3.469 1 51.72 254 THR A O 1
ATOM 2024 N N . LEU A 1 255 ? 16.328 13.555 -5.23 1 48.09 255 LEU A N 1
ATOM 2025 C CA . LEU A 1 255 ? 16.328 12.164 -4.773 1 48.09 255 LEU A CA 1
ATOM 2026 C C . LEU A 1 255 ? 17.344 11.969 -3.65 1 48.09 255 LEU A C 1
ATOM 2028 O O . LEU A 1 255 ? 18.391 12.625 -3.621 1 48.09 255 LEU A O 1
ATOM 2032 N N . MET B 1 1 ? -17.016 0.395 -22.344 1 29.12 1 MET B N 1
ATOM 2033 C CA . MET B 1 1 ? -18.219 -0.12 -21.703 1 29.12 1 MET B CA 1
ATOM 2034 C C . MET B 1 1 ? -17.891 -1.269 -20.766 1 29.12 1 MET B C 1
ATOM 2036 O O . MET B 1 1 ? -18.094 -2.436 -21.109 1 29.12 1 MET B O 1
ATOM 2040 N N . GLY B 1 2 ? -16.703 -1.506 -20.172 1 38.72 2 GLY B N 1
ATOM 2041 C CA . GLY B 1 2 ? -16.344 -2.809 -19.641 1 38.72 2 GLY B CA 1
ATOM 2042 C C . GLY B 1 2 ? -17.359 -3.369 -18.672 1 38.72 2 GLY B C 1
ATOM 2043 O O . GLY B 1 2 ? -17.828 -2.662 -17.781 1 38.72 2 GLY B O 1
ATOM 2044 N N . GLY B 1 3 ? -18.234 -4.242 -19.125 1 47.78 3 GLY B N 1
ATOM 2045 C CA . GLY B 1 3 ? -19.359 -4.871 -18.453 1 47.78 3 GLY B CA 1
ATOM 2046 C C . GLY B 1 3 ? -19.078 -5.223 -17 1 47.78 3 GLY B C 1
ATOM 2047 O O . GLY B 1 3 ? -17.922 -5.418 -16.625 1 47.78 3 GLY B O 1
ATOM 2048 N N . ARG B 1 4 ? -20.062 -4.875 -16.062 1 62.31 4 ARG B N 1
ATOM 2049 C CA . ARG B 1 4 ? -20.016 -5.129 -14.625 1 62.31 4 ARG B CA 1
ATOM 2050 C C . ARG B 1 4 ? -19.812 -6.613 -14.336 1 62.31 4 ARG B C 1
ATOM 2052 O O . ARG B 1 4 ? -20.672 -7.438 -14.68 1 62.31 4 ARG B O 1
ATOM 2059 N N . ILE B 1 5 ? -18.578 -7.176 -14.227 1 74.88 5 ILE B N 1
ATOM 2060 C CA . ILE B 1 5 ? -18.297 -8.562 -13.875 1 74.88 5 ILE B CA 1
ATOM 2061 C C . ILE B 1 5 ? -18.875 -8.875 -12.492 1 74.88 5 ILE B C 1
ATOM 2063 O O . ILE B 1 5 ? -18.641 -8.133 -11.539 1 74.88 5 ILE B O 1
ATOM 2067 N N . THR B 1 6 ? -19.781 -9.805 -12.508 1 82.94 6 THR B N 1
ATOM 2068 C CA . THR B 1 6 ? -20.391 -10.242 -11.25 1 82.94 6 THR B CA 1
ATOM 2069 C C . THR B 1 6 ? -19.734 -11.531 -10.758 1 82.94 6 THR B C 1
ATOM 2071 O O . THR B 1 6 ? -19.5 -12.453 -11.539 1 82.94 6 THR B O 1
ATOM 2074 N N . LEU B 1 7 ? -19.406 -11.633 -9.555 1 89.31 7 LEU B N 1
ATOM 2075 C CA . LEU B 1 7 ? -18.797 -12.82 -8.961 1 89.31 7 LEU B CA 1
ATOM 2076 C C . LEU B 1 7 ? -19.875 -13.836 -8.594 1 89.31 7 LEU B C 1
ATOM 2078 O O . LEU B 1 7 ? -20.953 -13.469 -8.117 1 89.31 7 LEU B O 1
ATOM 2082 N N . THR B 1 8 ? -19.594 -15.062 -8.898 1 89.31 8 THR B N 1
ATOM 2083 C CA . THR B 1 8 ? -20.438 -16.141 -8.383 1 89.31 8 THR B CA 1
ATOM 2084 C C . THR B 1 8 ? -20.297 -16.25 -6.867 1 89.31 8 THR B C 1
ATOM 2086 O O . THR B 1 8 ? -19.375 -15.68 -6.281 1 89.31 8 THR B O 1
ATOM 2089 N N . GLU B 1 9 ? -21.172 -16.938 -6.223 1 88.25 9 GLU B N 1
ATOM 2090 C CA . GLU B 1 9 ? -21.109 -17.156 -4.781 1 88.25 9 GLU B CA 1
ATOM 2091 C C . GLU B 1 9 ? -19.812 -17.859 -4.398 1 88.25 9 GLU B C 1
ATOM 2093 O O . GLU B 1 9 ? -19.172 -17.516 -3.398 1 88.25 9 GLU B O 1
ATOM 2098 N N . ARG B 1 10 ? -19.5 -18.828 -5.215 1 91.19 10 ARG B N 1
ATOM 2099 C CA . ARG B 1 10 ? -18.281 -19.578 -4.957 1 91.19 10 ARG B CA 1
ATOM 2100 C C . ARG B 1 10 ? -17.047 -18.688 -5.086 1 91.19 10 ARG B C 1
ATOM 2102 O O . ARG B 1 10 ? -16.125 -18.766 -4.266 1 91.19 10 ARG B O 1
ATOM 2109 N N . GLU B 1 11 ? -17.016 -17.859 -6.078 1 92.31 11 GLU B N 1
ATOM 2110 C CA . GLU B 1 11 ? -15.891 -16.953 -6.293 1 92.31 11 GLU B CA 1
ATOM 2111 C C . GLU B 1 11 ? -15.766 -15.945 -5.152 1 92.31 11 GLU B C 1
ATOM 2113 O O . GLU B 1 11 ? -14.656 -15.586 -4.75 1 92.31 11 GLU B O 1
ATOM 2118 N N . MET B 1 12 ? -16.875 -15.523 -4.617 1 91.31 12 MET B N 1
ATOM 2119 C CA . MET B 1 12 ? -16.875 -14.602 -3.484 1 91.31 12 MET B CA 1
ATOM 2120 C C . MET B 1 12 ? -16.266 -15.258 -2.248 1 91.31 12 MET B C 1
ATOM 2122 O O . MET B 1 12 ? -15.523 -14.625 -1.498 1 91.31 12 MET B O 1
ATOM 2126 N N . GLU B 1 13 ? -16.609 -16.469 -2.086 1 91.31 13 GLU B N 1
ATOM 2127 C CA . GLU B 1 13 ? -16.062 -17.234 -0.964 1 91.31 13 GLU B CA 1
ATOM 2128 C C . GLU B 1 13 ? -14.547 -17.391 -1.096 1 91.31 13 GLU B C 1
ATOM 2130 O O . GLU B 1 13 ? -13.812 -17.219 -0.12 1 91.31 13 GLU B O 1
ATOM 2135 N N . TYR B 1 14 ? -14.172 -17.75 -2.299 1 94.31 14 TYR B N 1
ATOM 2136 C CA . TYR B 1 14 ? -12.734 -17.875 -2.543 1 94.31 14 TYR B CA 1
ATOM 2137 C C . TYR B 1 14 ? -12.023 -16.562 -2.295 1 94.31 14 TYR B C 1
ATOM 2139 O O . TYR B 1 14 ? -10.961 -16.531 -1.663 1 94.31 14 TYR B O 1
ATOM 2147 N N . LEU B 1 15 ? -12.609 -15.484 -2.83 1 95.19 15 LEU B N 1
ATOM 2148 C CA . LEU B 1 15 ? -12.031 -14.156 -2.652 1 95.19 15 LEU B CA 1
ATOM 2149 C C . LEU B 1 15 ? -11.867 -13.828 -1.173 1 95.19 15 LEU B C 1
ATOM 2151 O O . LEU B 1 15 ? -10.805 -13.375 -0.747 1 95.19 15 LEU B O 1
ATOM 2155 N N . PHE B 1 16 ? -12.883 -14.156 -0.398 1 94.56 16 PHE B N 1
ATOM 2156 C CA . PHE B 1 16 ? -12.828 -13.867 1.03 1 94.56 16 PHE B CA 1
ATOM 2157 C C . PHE B 1 16 ? -11.742 -14.688 1.709 1 94.56 16 PHE B C 1
ATOM 2159 O O . PHE B 1 16 ? -10.984 -14.164 2.531 1 94.56 16 PHE B O 1
ATOM 2166 N N . ARG B 1 17 ? -11.656 -15.891 1.394 1 94 17 ARG B N 1
ATOM 2167 C CA . ARG B 1 17 ? -10.664 -16.766 2.014 1 94 17 ARG B CA 1
ATOM 2168 C C . ARG B 1 17 ? -9.25 -16.281 1.722 1 94 17 ARG B C 1
ATOM 2170 O O . ARG B 1 17 ? -8.391 -16.297 2.605 1 94 17 ARG B O 1
ATOM 2177 N N . ILE B 1 18 ? -9.047 -15.891 0.484 1 96.69 18 ILE B N 1
ATOM 2178 C CA . ILE B 1 18 ? -7.73 -15.398 0.077 1 96.69 18 ILE B CA 1
ATOM 2179 C C . ILE B 1 18 ? -7.395 -14.133 0.858 1 96.69 18 ILE B C 1
ATOM 2181 O O . ILE B 1 18 ? -6.301 -14.016 1.419 1 96.69 18 ILE B O 1
ATOM 2185 N N . ILE B 1 19 ? -8.328 -13.195 0.927 1 96.25 19 ILE B N 1
ATOM 2186 C CA . ILE B 1 19 ? -8.117 -11.922 1.603 1 96.25 19 ILE B CA 1
ATOM 2187 C C . ILE B 1 19 ? -7.906 -12.156 3.096 1 96.25 19 ILE B C 1
ATOM 2189 O O . ILE B 1 19 ? -6.945 -11.648 3.68 1 96.25 19 ILE B O 1
ATOM 2193 N N . ASP B 1 20 ? -8.742 -12.945 3.643 1 94.75 20 ASP B N 1
ATOM 2194 C CA . ASP B 1 20 ? -8.672 -13.242 5.07 1 94.75 20 ASP B CA 1
ATOM 2195 C C . ASP B 1 20 ? -7.336 -13.891 5.43 1 94.75 20 ASP B C 1
ATOM 2197 O O . ASP B 1 20 ? -6.664 -13.461 6.371 1 94.75 20 ASP B O 1
ATOM 2201 N N . SER B 1 21 ? -6.918 -14.875 4.715 1 94.88 21 SER B N 1
ATOM 2202 C CA . SER B 1 21 ? -5.695 -15.609 5.023 1 94.88 21 SER B CA 1
ATOM 2203 C C . SER B 1 21 ? -4.457 -14.758 4.777 1 94.88 21 SER B C 1
ATOM 2205 O O . SER B 1 21 ? -3.408 -14.977 5.379 1 94.88 21 SER B O 1
ATOM 2207 N N . SER B 1 22 ? -4.531 -13.789 3.887 1 96.38 22 SER B N 1
ATOM 2208 C CA . SER B 1 22 ? -3.391 -12.938 3.568 1 96.38 22 SER B CA 1
ATOM 2209 C C . SER B 1 22 ? -2.977 -12.094 4.77 1 96.38 22 SER B C 1
ATOM 2211 O O . SER B 1 22 ? -1.822 -11.672 4.871 1 96.38 22 SER B O 1
ATOM 2213 N N . THR B 1 23 ? -3.867 -11.789 5.715 1 93.5 23 THR B N 1
ATOM 2214 C CA . THR B 1 23 ? -3.637 -10.859 6.816 1 93.5 23 THR B CA 1
ATOM 2215 C C . THR B 1 23 ? -2.672 -11.461 7.836 1 93.5 23 THR B C 1
ATOM 2217 O O . THR B 1 23 ? -2.117 -10.75 8.672 1 93.5 23 THR B O 1
ATOM 2220 N N . SER B 1 24 ? -2.406 -12.781 7.746 1 92.06 24 SER B N 1
ATOM 2221 C CA . SER B 1 24 ? -1.607 -13.445 8.773 1 92.06 24 SER B CA 1
ATOM 2222 C C . SER B 1 24 ? -0.27 -13.914 8.211 1 92.06 24 SER B C 1
ATOM 2224 O O . SER B 1 24 ? 0.466 -14.641 8.883 1 92.06 24 SER B O 1
ATOM 2226 N N . ILE B 1 25 ? 0.048 -13.562 7.051 1 94.62 25 ILE B N 1
ATOM 2227 C CA . ILE B 1 25 ? 1.271 -14.023 6.402 1 94.62 25 ILE B CA 1
ATOM 2228 C C . ILE B 1 25 ? 2.453 -13.18 6.863 1 94.62 25 ILE B C 1
ATOM 2230 O O . ILE B 1 25 ? 2.461 -11.961 6.68 1 94.62 25 ILE B O 1
ATOM 2234 N N . LEU B 1 26 ? 3.473 -13.836 7.426 1 92.75 26 LEU B N 1
ATOM 2235 C CA . LEU B 1 26 ? 4.676 -13.164 7.902 1 92.75 26 LEU B CA 1
ATOM 2236 C C . LEU B 1 26 ? 5.926 -13.812 7.32 1 92.75 26 LEU B C 1
ATOM 2238 O O . LEU B 1 26 ? 6.957 -13.148 7.168 1 92.75 26 LEU B O 1
ATOM 2242 N N . LEU B 1 27 ? 5.809 -15.102 6.98 1 91.88 27 LEU B N 1
ATOM 2243 C CA . LEU B 1 27 ? 6.977 -15.875 6.574 1 91.88 27 LEU B CA 1
ATOM 2244 C C . LEU B 1 27 ? 6.883 -16.281 5.105 1 91.88 27 LEU B C 1
ATOM 2246 O O . LEU B 1 27 ? 5.781 -16.438 4.57 1 91.88 27 LEU B O 1
ATOM 2250 N N . ARG B 1 28 ? 8.047 -16.578 4.527 1 92.62 28 ARG B N 1
ATOM 2251 C CA . ARG B 1 28 ? 8.148 -16.938 3.113 1 92.62 28 ARG B CA 1
ATOM 2252 C C . ARG B 1 28 ? 7.375 -18.203 2.807 1 92.62 28 ARG B C 1
ATOM 2254 O O . ARG B 1 28 ? 6.695 -18.297 1.783 1 92.62 28 ARG B O 1
ATOM 2261 N N . HIS B 1 29 ? 7.523 -19.188 3.68 1 91.88 29 HIS B N 1
ATOM 2262 C CA . HIS B 1 29 ? 6.832 -20.438 3.418 1 91.88 29 HIS B CA 1
ATOM 2263 C C . HIS B 1 29 ? 5.32 -20.281 3.512 1 91.88 29 HIS B C 1
ATOM 2265 O O . HIS B 1 29 ? 4.57 -20.969 2.822 1 91.88 29 HIS B O 1
ATOM 2271 N N . GLN B 1 30 ? 4.824 -19.375 4.383 1 94.44 30 GLN B N 1
ATOM 2272 C CA . GLN B 1 30 ? 3.402 -19.062 4.469 1 94.44 30 GLN B CA 1
ATOM 2273 C C . GLN B 1 30 ? 2.902 -18.406 3.184 1 94.44 30 GLN B C 1
ATOM 2275 O O . GLN B 1 30 ? 1.832 -18.75 2.682 1 94.44 30 GLN B O 1
ATOM 2280 N N . PHE B 1 31 ? 3.721 -17.516 2.656 1 97.12 31 PHE B N 1
ATOM 2281 C CA . PHE B 1 31 ? 3.367 -16.859 1.399 1 97.12 31 PHE B CA 1
ATOM 2282 C C . PHE B 1 31 ? 3.307 -17.875 0.265 1 97.12 31 PHE B C 1
ATOM 2284 O O . PHE B 1 31 ? 2.373 -17.859 -0.54 1 97.12 31 PHE B O 1
ATOM 2291 N N . PHE B 1 32 ? 4.258 -18.766 0.265 1 94.38 32 PHE B N 1
ATOM 2292 C CA . PHE B 1 32 ? 4.312 -19.812 -0.757 1 94.38 32 PHE B CA 1
ATOM 2293 C C . PHE B 1 32 ? 3.062 -20.672 -0.712 1 94.38 32 PHE B C 1
ATOM 2295 O O . PHE B 1 32 ? 2.412 -20.891 -1.737 1 94.38 32 PHE B O 1
ATOM 2302 N N . LEU B 1 33 ? 2.686 -21.125 0.428 1 95.12 33 LEU B N 1
ATOM 2303 C CA . LEU B 1 33 ? 1.537 -22.016 0.593 1 95.12 33 LEU B CA 1
ATOM 2304 C C . LEU B 1 33 ? 0.241 -21.297 0.229 1 95.12 33 LEU B C 1
ATOM 2306 O O . LEU B 1 33 ? -0.649 -21.891 -0.385 1 95.12 33 LEU B O 1
ATOM 2310 N N . TRP B 1 34 ? 0.194 -20.031 0.621 1 96.62 34 TRP B N 1
ATOM 2311 C CA . TRP B 1 34 ? -0.967 -19.203 0.322 1 96.62 34 TRP B CA 1
ATOM 2312 C C . TRP B 1 34 ? -1.106 -18.984 -1.18 1 96.62 34 TRP B C 1
ATOM 2314 O O . TRP B 1 34 ? -2.186 -19.172 -1.745 1 96.62 34 TRP B O 1
ATOM 2324 N N . ALA B 1 35 ? -0.003 -18.656 -1.879 1 96.25 35 ALA B N 1
ATOM 2325 C CA . ALA B 1 35 ? -0.003 -18.406 -3.316 1 96.25 35 ALA B CA 1
ATOM 2326 C C . ALA B 1 35 ? -0.295 -19.688 -4.102 1 96.25 35 ALA B C 1
ATOM 2328 O O . ALA B 1 35 ? -1.045 -19.656 -5.078 1 96.25 35 ALA B O 1
ATOM 2329 N N . GLN B 1 36 ? 0.238 -20.781 -3.566 1 91.12 36 GLN B N 1
ATOM 2330 C CA . GLN B 1 36 ? 0.112 -22.047 -4.281 1 91.12 36 GLN B CA 1
ATOM 2331 C C . GLN B 1 36 ? -1.117 -22.828 -3.818 1 91.12 36 GLN B C 1
ATOM 2333 O O . GLN B 1 36 ? -1.408 -23.906 -4.336 1 91.12 36 GLN B O 1
ATOM 2338 N N . GLY B 1 37 ? -1.878 -22.297 -2.93 1 94.25 37 GLY B N 1
ATOM 2339 C CA . GLY B 1 37 ? -3.094 -22.906 -2.41 1 94.25 37 GLY B CA 1
ATOM 2340 C C . GLY B 1 37 ? -4.336 -22.078 -2.676 1 94.25 37 GLY B C 1
ATOM 2341 O O . GLY B 1 37 ? -4.977 -22.219 -3.719 1 94.25 37 GLY B O 1
ATOM 2342 N N . GLU B 1 38 ? -4.555 -21.078 -1.834 1 94.56 38 GLU B N 1
ATOM 2343 C CA . GLU B 1 38 ? -5.797 -20.312 -1.883 1 94.56 38 GLU B CA 1
ATOM 2344 C C . GLU B 1 38 ? -5.875 -19.469 -3.156 1 94.56 38 GLU B C 1
ATOM 2346 O O . GLU B 1 38 ? -6.93 -19.391 -3.785 1 94.56 38 GLU B O 1
ATOM 2351 N N . VAL B 1 39 ? -4.82 -18.859 -3.52 1 97.12 39 VAL B N 1
ATOM 2352 C CA . VAL B 1 39 ? -4.82 -17.938 -4.652 1 97.12 39 VAL B CA 1
ATOM 2353 C C . VAL B 1 39 ? -5.098 -18.719 -5.941 1 97.12 39 VAL B C 1
ATOM 2355 O O . VAL B 1 39 ? -5.684 -18.172 -6.883 1 97.12 39 VAL B O 1
ATOM 2358 N N . GLN B 1 40 ? -4.75 -20.062 -5.98 1 94.56 40 GLN B N 1
ATOM 2359 C CA . GLN B 1 40 ? -4.918 -20.906 -7.16 1 94.56 40 GLN B CA 1
ATOM 2360 C C . GLN B 1 40 ? -6.383 -20.984 -7.57 1 94.56 40 GLN B C 1
ATOM 2362 O O . GLN B 1 40 ? -6.691 -21.25 -8.734 1 94.56 40 GLN B O 1
ATOM 2367 N N . SER B 1 41 ? -7.285 -20.75 -6.625 1 95.12 41 SER B N 1
ATOM 2368 C CA . SER B 1 41 ? -8.711 -20.906 -6.883 1 95.12 41 SER B CA 1
ATOM 2369 C C . SER B 1 41 ? -9.227 -19.844 -7.84 1 95.12 41 SER B C 1
ATOM 2371 O O . SER B 1 41 ? -10.18 -20.078 -8.594 1 95.12 41 SER B O 1
ATOM 2373 N N . LEU B 1 42 ? -8.602 -18.672 -7.824 1 96.56 42 LEU B N 1
ATOM 2374 C CA . LEU B 1 42 ? -9.062 -17.578 -8.68 1 96.56 42 LEU B CA 1
ATOM 2375 C C . LEU B 1 42 ? -8.039 -17.266 -9.766 1 96.56 42 LEU B C 1
ATOM 2377 O O . LEU B 1 42 ? -8.398 -16.859 -10.867 1 96.56 42 LEU B O 1
ATOM 2381 N N . LEU B 1 43 ? -6.73 -17.5 -9.422 1 96.88 43 LEU B N 1
ATOM 2382 C CA . LEU B 1 43 ? -5.645 -17.219 -10.352 1 96.88 43 LEU B CA 1
ATOM 2383 C C . LEU B 1 43 ? -4.703 -18.406 -10.461 1 96.88 43 LEU B C 1
ATOM 2385 O O . LEU B 1 43 ? -3.604 -18.391 -9.898 1 96.88 43 LEU B O 1
ATOM 2389 N N . PRO B 1 44 ? -5.156 -19.391 -11.18 1 94.31 44 PRO B N 1
ATOM 2390 C CA . PRO B 1 44 ? -4.273 -20.547 -11.352 1 94.31 44 PRO B CA 1
ATOM 2391 C C . PRO B 1 44 ? -2.957 -20.188 -12.031 1 94.31 44 PRO B C 1
ATOM 2393 O O . PRO B 1 44 ? -2.943 -19.375 -12.961 1 94.31 44 PRO B O 1
ATOM 2396 N N . HIS B 1 45 ? -1.852 -20.703 -11.57 1 93.69 45 HIS B N 1
ATOM 2397 C CA . HIS B 1 45 ? -0.537 -20.391 -12.125 1 93.69 45 HIS B CA 1
ATOM 2398 C C . HIS B 1 45 ? 0.493 -21.438 -11.703 1 93.69 45 HIS B C 1
ATOM 2400 O O . HIS B 1 45 ? 0.326 -22.094 -10.672 1 93.69 45 HIS B O 1
ATOM 2406 N N . GLY B 1 46 ? 1.459 -21.609 -12.453 1 90.69 46 GLY B N 1
ATOM 2407 C CA . GLY B 1 46 ? 2.58 -22.469 -12.094 1 90.69 46 GLY B CA 1
ATOM 2408 C C . GLY B 1 46 ? 3.723 -21.703 -11.445 1 90.69 46 GLY B C 1
ATOM 2409 O O . GLY B 1 46 ? 4.453 -22.25 -10.617 1 90.69 46 GLY B O 1
ATOM 2410 N N . LEU B 1 47 ? 3.857 -20.5 -11.883 1 91.62 47 LEU B N 1
ATOM 2411 C CA . LEU B 1 47 ? 4.961 -19.656 -11.438 1 91.62 47 LEU B CA 1
ATOM 2412 C C . LEU B 1 47 ? 4.484 -18.234 -11.141 1 91.62 47 LEU B C 1
ATOM 2414 O O . LEU B 1 47 ? 3.76 -17.641 -11.938 1 91.62 47 LEU B O 1
ATOM 2418 N N . LEU B 1 48 ? 4.848 -17.766 -9.938 1 95.5 48 LEU B N 1
ATOM 2419 C CA . LEU B 1 48 ? 4.582 -16.406 -9.523 1 95.5 48 LEU B CA 1
ATOM 2420 C C . LEU B 1 48 ? 5.879 -15.656 -9.242 1 95.5 48 LEU B C 1
ATOM 2422 O O . LEU B 1 48 ? 6.691 -16.109 -8.43 1 95.5 48 LEU B O 1
ATOM 2426 N N . ILE B 1 49 ? 6.094 -14.562 -9.961 1 93 49 ILE B N 1
ATOM 2427 C CA . ILE B 1 49 ? 7.25 -13.703 -9.742 1 93 49 ILE B CA 1
ATOM 2428 C C . ILE B 1 49 ? 6.793 -12.359 -9.18 1 93 49 ILE B C 1
ATOM 2430 O O . ILE B 1 49 ? 5.949 -11.68 -9.773 1 93 49 ILE B O 1
ATOM 2434 N N . CYS B 1 50 ? 7.34 -12.008 -8.031 1 95.62 50 CYS B N 1
ATOM 2435 C CA . CYS B 1 50 ? 6.988 -10.75 -7.391 1 95.62 50 CYS B CA 1
ATOM 2436 C C . CYS B 1 50 ? 8.164 -9.789 -7.395 1 95.62 50 CYS B C 1
ATOM 2438 O O . CYS B 1 50 ? 9.281 -10.156 -7.016 1 95.62 50 CYS B O 1
ATOM 2440 N N . THR B 1 51 ? 7.914 -8.617 -7.848 1 91.25 51 THR B N 1
ATOM 2441 C CA . THR B 1 51 ? 8.914 -7.555 -7.746 1 91.25 51 THR B CA 1
ATOM 2442 C C . THR B 1 51 ? 8.469 -6.488 -6.746 1 91.25 51 THR B C 1
ATOM 2444 O O . THR B 1 51 ? 7.285 -6.184 -6.641 1 91.25 51 THR B O 1
ATOM 2447 N N . CYS B 1 52 ? 9.352 -6.012 -6.004 1 91.44 52 CYS B N 1
ATOM 2448 C CA . CYS B 1 52 ? 9.07 -4.973 -5.02 1 91.44 52 CYS B CA 1
ATOM 2449 C C . CYS B 1 52 ? 10.148 -3.902 -5.035 1 91.44 52 CYS B C 1
ATOM 2451 O O . CYS B 1 52 ? 11.336 -4.203 -4.863 1 91.44 52 CYS B O 1
ATOM 2453 N N . ASP B 1 53 ? 9.656 -2.74 -5.301 1 82 53 ASP B N 1
ATOM 2454 C CA . ASP B 1 53 ? 10.547 -1.588 -5.301 1 82 53 ASP B CA 1
ATOM 2455 C C . ASP B 1 53 ? 10.297 -0.698 -4.086 1 82 53 ASP B C 1
ATOM 2457 O O . ASP B 1 53 ? 9.273 -0.022 -4.004 1 82 53 ASP B O 1
ATOM 2461 N N . GLU B 1 54 ? 11.156 -0.664 -3.184 1 72.06 54 GLU B N 1
ATOM 2462 C CA . GLU B 1 54 ? 10.992 0.088 -1.943 1 72.06 54 GLU B CA 1
ATOM 2463 C C . GLU B 1 54 ? 11.391 1.551 -2.129 1 72.06 54 GLU B C 1
ATOM 2465 O O . GLU B 1 54 ? 11.164 2.377 -1.24 1 72.06 54 GLU B O 1
ATOM 2470 N N . GLY B 1 55 ? 11.781 1.641 -3.174 1 65.12 55 GLY B N 1
ATOM 2471 C CA . GLY B 1 55 ? 12.258 2.998 -3.385 1 65.12 55 GLY B CA 1
ATOM 2472 C C . GLY B 1 55 ? 13.547 3.303 -2.643 1 65.12 55 GLY B C 1
ATOM 2473 O O . GLY B 1 55 ? 14.266 2.389 -2.229 1 65.12 55 GLY B O 1
ATOM 2474 N N . SER B 1 56 ? 14.016 4.523 -2.455 1 54 56 SER B N 1
ATOM 2475 C CA . SER B 1 56 ? 15.141 5.051 -1.686 1 54 56 SER B CA 1
ATOM 2476 C C . SER B 1 56 ? 16.469 4.516 -2.211 1 54 56 SER B C 1
ATOM 2478 O O . SER B 1 56 ? 17.422 4.367 -1.452 1 54 56 SER B O 1
ATOM 2480 N N . GLY B 1 57 ? 16.375 4.129 -3.41 1 55.19 57 GLY B N 1
ATOM 2481 C CA . GLY B 1 57 ? 17.641 3.693 -3.979 1 55.19 57 GLY B CA 1
ATOM 2482 C C . GLY B 1 57 ? 17.922 2.225 -3.734 1 55.19 57 GLY B C 1
ATOM 2483 O O . GLY B 1 57 ? 18.938 1.699 -4.199 1 55.19 57 GLY B O 1
ATOM 2484 N N . GLN B 1 58 ? 17.141 1.585 -3.041 1 60.34 58 GLN B N 1
ATOM 2485 C CA . GLN B 1 58 ? 17.344 0.152 -2.846 1 60.34 58 GLN B CA 1
ATOM 2486 C C . GLN B 1 58 ? 17 -0.626 -4.113 1 60.34 58 GLN B C 1
ATOM 2488 O O . GLN B 1 58 ? 16.156 -0.191 -4.91 1 60.34 58 GLN B O 1
ATOM 2493 N N . PRO B 1 59 ? 17.734 -1.681 -4.266 1 62.62 59 PRO B N 1
ATOM 2494 C CA . PRO B 1 59 ? 17.453 -2.504 -5.441 1 62.62 59 PRO B CA 1
ATOM 2495 C C . PRO B 1 59 ? 16.062 -3.143 -5.387 1 62.62 59 PRO B C 1
ATOM 2497 O O . PRO B 1 59 ? 15.531 -3.387 -4.297 1 62.62 59 PRO B O 1
ATOM 2500 N N . ILE B 1 60 ? 15.555 -3.295 -6.469 1 78.56 60 ILE B N 1
ATOM 2501 C CA . ILE B 1 60 ? 14.281 -3.988 -6.613 1 78.56 60 ILE B CA 1
ATOM 2502 C C . ILE B 1 60 ? 14.422 -5.438 -6.152 1 78.56 60 ILE B C 1
ATOM 2504 O O . ILE B 1 60 ? 15.375 -6.121 -6.527 1 78.56 60 ILE B O 1
ATOM 2508 N N . SER B 1 61 ? 13.633 -5.832 -5.258 1 84.75 61 SER B N 1
ATOM 2509 C CA . SER B 1 61 ? 13.586 -7.227 -4.824 1 84.75 61 SER B CA 1
ATOM 2510 C C . SER B 1 61 ? 12.75 -8.07 -5.777 1 84.75 61 SER B C 1
ATOM 2512 O O . SER B 1 61 ? 11.68 -7.648 -6.215 1 84.75 61 SER B O 1
ATOM 2514 N N . ILE B 1 62 ? 13.281 -9.219 -6.156 1 86.94 62 ILE B N 1
ATOM 2515 C CA . ILE B 1 62 ? 12.555 -10.164 -7 1 86.94 62 ILE B CA 1
ATOM 2516 C C . ILE B 1 62 ? 12.391 -11.492 -6.262 1 86.94 62 ILE B C 1
ATOM 2518 O O . ILE B 1 62 ? 13.375 -12.109 -5.852 1 86.94 62 ILE B O 1
ATOM 2522 N N . GLU B 1 63 ? 11.18 -11.867 -6.062 1 89.69 63 GLU B N 1
ATOM 2523 C CA . GLU B 1 63 ? 10.859 -13.094 -5.352 1 89.69 63 GLU B CA 1
ATOM 2524 C C . GLU B 1 63 ? 10.188 -14.109 -6.277 1 89.69 63 GLU B C 1
ATOM 2526 O O . GLU B 1 63 ? 9.359 -13.742 -7.113 1 89.69 63 GLU B O 1
ATOM 2531 N N . LYS B 1 64 ? 10.578 -15.305 -6.133 1 89.5 64 LYS B N 1
ATOM 2532 C CA . LYS B 1 64 ? 10.047 -16.391 -6.945 1 89.5 64 LYS B CA 1
ATOM 2533 C C . LYS B 1 64 ? 9.25 -17.391 -6.086 1 89.5 64 LYS B C 1
ATOM 2535 O O . LYS B 1 64 ? 9.75 -17.859 -5.07 1 89.5 64 LYS B O 1
ATOM 2540 N N . PHE B 1 65 ? 8.055 -17.656 -6.496 1 91.88 65 PHE B N 1
ATOM 2541 C CA . PHE B 1 65 ? 7.23 -18.688 -5.867 1 91.88 65 PHE B CA 1
ATOM 2542 C C . PHE B 1 65 ? 6.699 -19.672 -6.906 1 91.88 65 PHE B C 1
ATOM 2544 O O . PHE B 1 65 ? 5.773 -19.344 -7.656 1 91.88 65 PHE B O 1
ATOM 2551 N N . SER B 1 66 ? 7.305 -20.828 -7.004 1 86.81 66 SER B N 1
ATOM 2552 C CA . SER B 1 66 ? 6.988 -21.766 -8.078 1 86.81 66 SER B CA 1
ATOM 2553 C C . SER B 1 66 ? 6.844 -23.188 -7.551 1 86.81 66 SER B C 1
ATOM 2555 O O . SER B 1 66 ? 7.559 -23.594 -6.629 1 86.81 66 SER B O 1
ATOM 2557 N N . ARG B 1 67 ? 5.828 -23.812 -8.102 1 77.56 67 ARG B N 1
ATOM 2558 C CA . ARG B 1 67 ? 5.68 -25.25 -7.844 1 77.56 67 ARG B CA 1
ATOM 2559 C C . ARG B 1 67 ? 6.543 -26.062 -8.797 1 77.56 67 ARG B C 1
ATOM 2561 O O . ARG B 1 67 ? 6.801 -27.25 -8.555 1 77.56 67 ARG B O 1
ATOM 2568 N N . THR B 1 68 ? 6.871 -25.422 -9.836 1 73.75 68 THR B N 1
ATOM 2569 C CA . THR B 1 68 ? 7.625 -26.109 -10.875 1 73.75 68 THR B CA 1
ATOM 2570 C C . THR B 1 68 ? 9.109 -25.781 -10.781 1 73.75 68 THR B C 1
ATOM 2572 O O . THR B 1 68 ? 9.484 -24.766 -10.18 1 73.75 68 THR B O 1
ATOM 2575 N N . ASN B 1 69 ? 9.852 -26.656 -11.211 1 71.81 69 ASN B N 1
ATOM 2576 C CA . ASN B 1 69 ? 11.297 -26.422 -11.219 1 71.81 69 ASN B CA 1
ATOM 2577 C C . ASN B 1 69 ? 11.719 -25.578 -12.414 1 71.81 69 ASN B C 1
ATOM 2579 O O . ASN B 1 69 ? 11.672 -26.031 -13.555 1 71.81 69 ASN B O 1
ATOM 2583 N N . ILE B 1 70 ? 11.758 -24.375 -12.203 1 73.12 70 ILE B N 1
ATOM 2584 C CA . ILE B 1 70 ? 12.344 -23.531 -13.242 1 73.12 70 ILE B CA 1
ATOM 2585 C C . ILE B 1 70 ? 13.844 -23.375 -12.992 1 73.12 70 ILE B C 1
ATOM 2587 O O . ILE B 1 70 ? 14.266 -23.109 -11.859 1 73.12 70 ILE B O 1
ATOM 2591 N N . GLY B 1 71 ? 14.516 -23.703 -13.953 1 73.56 71 GLY B N 1
ATOM 2592 C CA . GLY B 1 71 ? 15.961 -23.594 -13.836 1 73.56 71 GLY B CA 1
ATOM 2593 C C . GLY B 1 71 ? 16.422 -22.188 -13.5 1 73.56 71 GLY B C 1
ATOM 2594 O O . GLY B 1 71 ? 15.781 -21.203 -13.883 1 73.56 71 GLY B O 1
ATOM 2595 N N . GLU B 1 72 ? 17.469 -22.078 -12.75 1 75.19 72 GLU B N 1
ATOM 2596 C CA . GLU B 1 72 ? 18.031 -20.797 -12.336 1 75.19 72 GLU B CA 1
ATOM 2597 C C . GLU B 1 72 ? 18.422 -19.938 -13.539 1 75.19 72 GLU B C 1
ATOM 2599 O O . GLU B 1 72 ? 18.25 -18.719 -13.516 1 75.19 72 GLU B O 1
ATOM 2604 N N . ALA B 1 73 ? 18.844 -20.562 -14.508 1 74.44 73 ALA B N 1
ATOM 2605 C CA . ALA B 1 73 ? 19.25 -19.859 -15.711 1 74.44 73 ALA B CA 1
ATOM 2606 C C . ALA B 1 73 ? 18.047 -19.219 -16.406 1 74.44 73 ALA B C 1
ATOM 2608 O O . ALA B 1 73 ? 18.094 -18.047 -16.797 1 74.44 73 ALA B O 1
ATOM 2609 N N . THR B 1 74 ? 17.016 -20.016 -16.5 1 76.12 74 THR B N 1
ATOM 2610 C CA . THR B 1 74 ? 15.805 -19.516 -17.125 1 76.12 74 THR B CA 1
ATOM 2611 C C . THR B 1 74 ? 15.211 -18.359 -16.328 1 76.12 74 THR B C 1
ATOM 2613 O O . THR B 1 74 ? 14.812 -17.344 -16.891 1 76.12 74 THR B O 1
ATOM 2616 N N . PHE B 1 75 ? 15.312 -18.531 -15.086 1 79.81 75 PHE B N 1
ATOM 2617 C CA . PHE B 1 75 ? 14.766 -17.5 -14.219 1 79.81 75 PHE B CA 1
ATOM 2618 C C . PHE B 1 75 ? 15.586 -16.219 -14.32 1 79.81 75 PHE B C 1
ATOM 2620 O O . PHE B 1 75 ? 15.023 -15.117 -14.375 1 79.81 75 PHE B O 1
ATOM 2627 N N . SER B 1 76 ? 16.797 -16.375 -14.328 1 77.44 76 SER B N 1
ATOM 2628 C CA . SER B 1 76 ? 17.672 -15.211 -14.469 1 77.44 76 SER B CA 1
ATOM 2629 C C . SER B 1 76 ? 17.406 -14.469 -15.773 1 77.44 76 SER B C 1
ATOM 2631 O O . SER B 1 76 ? 17.438 -13.234 -15.805 1 77.44 76 SER B O 1
ATOM 2633 N N . GLU B 1 77 ? 17.141 -15.227 -16.719 1 76.38 77 GLU B N 1
ATOM 2634 C CA . GLU B 1 77 ? 16.828 -14.625 -18.016 1 76.38 77 GLU B CA 1
ATOM 2635 C C . GLU B 1 77 ? 15.508 -13.867 -17.969 1 76.38 77 GLU B C 1
ATOM 2637 O O . GLU B 1 77 ? 15.383 -12.789 -18.562 1 76.38 77 GLU B O 1
ATOM 2642 N N . LEU B 1 78 ? 14.562 -14.438 -17.25 1 79.12 78 LEU B N 1
ATOM 2643 C CA . LEU B 1 78 ? 13.25 -13.82 -17.109 1 79.12 78 LEU B CA 1
ATOM 2644 C C . LEU B 1 78 ? 13.352 -12.484 -16.375 1 79.12 78 LEU B C 1
ATOM 2646 O O . LEU B 1 78 ? 12.602 -11.547 -16.672 1 79.12 78 LEU B O 1
ATOM 2650 N N . CYS B 1 79 ? 14.359 -12.453 -15.477 1 78.5 79 CYS B N 1
ATOM 2651 C CA . CYS B 1 79 ? 14.43 -11.305 -14.578 1 78.5 79 CYS B CA 1
ATOM 2652 C C . CYS B 1 79 ? 15.594 -10.391 -14.961 1 78.5 79 CYS B C 1
ATOM 2654 O O . CYS B 1 79 ? 16.016 -9.555 -14.164 1 78.5 79 CYS B O 1
ATOM 2656 N N . ARG B 1 80 ? 16.125 -10.594 -16.156 1 73.12 80 ARG B N 1
ATOM 2657 C CA . ARG B 1 80 ? 17.219 -9.719 -16.594 1 73.12 80 ARG B CA 1
ATOM 2658 C C . ARG B 1 80 ? 16.766 -8.266 -16.641 1 73.12 80 ARG B C 1
ATOM 2660 O O . ARG B 1 80 ? 15.719 -7.957 -17.219 1 73.12 80 ARG B O 1
ATOM 2667 N N . PRO B 1 81 ? 17.562 -7.348 -16.016 1 65.19 81 PRO B N 1
ATOM 2668 C CA . PRO B 1 81 ? 17.141 -5.945 -15.961 1 65.19 81 PRO B CA 1
ATOM 2669 C C . PRO B 1 81 ? 17.047 -5.309 -17.344 1 65.19 81 PRO B C 1
ATOM 2671 O O . PRO B 1 81 ? 16.219 -4.426 -17.562 1 65.19 81 PRO B O 1
ATOM 2674 N N . ASP B 1 82 ? 17.906 -5.871 -18.203 1 64.62 82 ASP B N 1
ATOM 2675 C CA . ASP B 1 82 ? 17.969 -5.305 -19.547 1 64.62 82 ASP B CA 1
ATOM 2676 C C . ASP B 1 82 ? 17.078 -6.086 -20.516 1 64.62 82 ASP B C 1
ATOM 2678 O O . ASP B 1 82 ? 17.578 -6.754 -21.422 1 64.62 82 ASP B O 1
ATOM 2682 N N . GLY B 1 83 ? 15.758 -6.129 -20.25 1 64.44 83 GLY B N 1
ATOM 2683 C CA . GLY B 1 83 ? 14.906 -6.68 -21.297 1 64.44 83 GLY B CA 1
ATOM 2684 C C . GLY B 1 83 ? 14.203 -7.957 -20.875 1 64.44 83 GLY B C 1
ATOM 2685 O O . GLY B 1 83 ? 13.461 -8.547 -21.656 1 64.44 83 GLY B O 1
ATOM 2686 N N . GLY B 1 84 ? 14.5 -8.484 -19.75 1 75.19 84 GLY B N 1
ATOM 2687 C CA . GLY B 1 84 ? 13.773 -9.656 -19.297 1 75.19 84 GLY B CA 1
ATOM 2688 C C . GLY B 1 84 ? 12.273 -9.469 -19.297 1 75.19 84 GLY B C 1
ATOM 2689 O O . GLY B 1 84 ? 11.781 -8.336 -19.328 1 75.19 84 GLY B O 1
ATOM 2690 N N . ILE B 1 85 ? 11.586 -10.555 -19.359 1 80.88 85 ILE B N 1
ATOM 2691 C CA . ILE B 1 85 ? 10.133 -10.531 -19.516 1 80.88 85 ILE B CA 1
ATOM 2692 C C . ILE B 1 85 ? 9.5 -9.781 -18.344 1 80.88 85 ILE B C 1
ATOM 2694 O O . ILE B 1 85 ? 8.531 -9.039 -18.516 1 80.88 85 ILE B O 1
ATOM 2698 N N . VAL B 1 86 ? 10.031 -9.938 -17.188 1 82.81 86 VAL B N 1
ATOM 2699 C CA . VAL B 1 86 ? 9.469 -9.336 -15.977 1 82.81 86 VAL B CA 1
ATOM 2700 C C . VAL B 1 86 ? 9.516 -7.812 -16.094 1 82.81 86 VAL B C 1
ATOM 2702 O O . VAL B 1 86 ? 8.516 -7.133 -15.859 1 82.81 86 VAL B O 1
ATOM 2705 N N . PHE B 1 87 ? 10.539 -7.273 -16.547 1 77.19 87 PHE B N 1
ATOM 2706 C CA . PHE B 1 87 ? 10.695 -5.828 -16.656 1 77.19 87 PHE B CA 1
ATOM 2707 C C . PHE B 1 87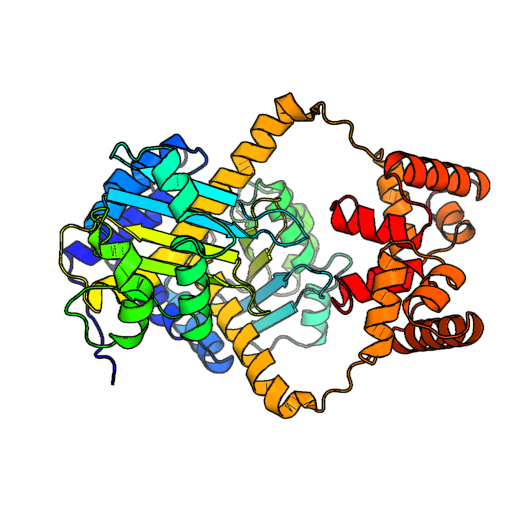 ? 9.906 -5.285 -17.844 1 77.19 87 PHE B C 1
ATOM 2709 O O . PHE B 1 87 ? 9.391 -4.168 -17.797 1 77.19 87 PHE B O 1
ATOM 2716 N N . ARG B 1 88 ? 9.836 -6.055 -18.828 1 78.94 88 ARG B N 1
ATOM 2717 C CA . ARG B 1 88 ? 9 -5.645 -19.953 1 78.94 88 ARG B CA 1
ATOM 2718 C C . ARG B 1 88 ? 7.527 -5.602 -19.562 1 78.94 88 ARG B C 1
ATOM 2720 O O . ARG B 1 88 ? 6.781 -4.742 -20.031 1 78.94 88 ARG B O 1
ATOM 2727 N N . VAL B 1 89 ? 7.164 -6.523 -18.75 1 86.19 89 VAL B N 1
ATOM 2728 C CA . VAL B 1 89 ? 5.789 -6.551 -18.266 1 86.19 89 VAL B CA 1
ATOM 2729 C C . VAL B 1 89 ? 5.527 -5.332 -17.391 1 86.19 89 VAL B C 1
ATOM 2731 O O . VAL B 1 89 ? 4.461 -4.715 -17.469 1 86.19 89 VAL B O 1
ATOM 2734 N N . ILE B 1 90 ? 6.5 -4.973 -16.531 1 83.56 90 ILE B N 1
ATOM 2735 C CA . ILE B 1 90 ? 6.379 -3.779 -15.711 1 83.56 90 ILE B CA 1
ATOM 2736 C C . ILE B 1 90 ? 6.184 -2.553 -16.594 1 83.56 90 ILE B C 1
ATOM 2738 O O . ILE B 1 90 ? 5.297 -1.731 -16.344 1 83.56 90 ILE B O 1
ATOM 2742 N N . SER B 1 91 ? 6.953 -2.49 -17.609 1 79 91 SER B N 1
ATOM 2743 C CA . SER B 1 91 ? 6.855 -1.37 -18.531 1 79 91 SER B CA 1
ATOM 2744 C C . SER B 1 91 ? 5.492 -1.333 -19.219 1 79 91 SER B C 1
ATOM 2746 O O . SER B 1 91 ? 4.875 -0.272 -19.312 1 79 91 SER B O 1
ATOM 2748 N N . ALA B 1 92 ? 5.07 -2.445 -19.672 1 81.38 92 ALA B N 1
ATOM 2749 C CA . ALA B 1 92 ? 3.766 -2.539 -20.328 1 81.38 92 ALA B CA 1
ATOM 2750 C C . ALA B 1 92 ? 2.646 -2.113 -19.391 1 81.38 92 ALA B C 1
ATOM 2752 O O . ALA B 1 92 ? 1.708 -1.425 -19.797 1 81.38 92 ALA B O 1
ATOM 2753 N N . TRP B 1 93 ? 2.775 -2.518 -18.188 1 89.19 93 TRP B N 1
ATOM 2754 C CA . TRP B 1 93 ? 1.795 -2.174 -17.156 1 89.19 93 TRP B CA 1
ATOM 2755 C C . TRP B 1 93 ? 1.765 -0.668 -16.906 1 89.19 93 TRP B C 1
ATOM 2757 O O . TRP B 1 93 ? 0.691 -0.065 -16.844 1 89.19 93 TRP B O 1
ATOM 2767 N N . ASN B 1 94 ? 2.904 -0.092 -16.812 1 81.94 94 ASN B N 1
ATOM 2768 C CA . ASN B 1 94 ? 3.008 1.349 -16.609 1 81.94 94 ASN B CA 1
ATOM 2769 C C . ASN B 1 94 ? 2.436 2.129 -17.797 1 81.94 94 ASN B C 1
ATOM 2771 O O . ASN B 1 94 ? 1.718 3.113 -17.594 1 81.94 94 ASN B O 1
ATOM 2775 N N . MET B 1 95 ? 2.684 1.66 -18.953 1 78.38 95 MET B N 1
ATOM 2776 C CA . MET B 1 95 ? 2.221 2.334 -20.156 1 78.38 95 MET B CA 1
ATOM 2777 C C . MET B 1 95 ? 0.716 2.158 -20.328 1 78.38 95 MET B C 1
ATOM 2779 O O . MET B 1 95 ? 0.06 2.986 -20.969 1 78.38 95 MET B O 1
ATOM 2783 N N . GLY B 1 96 ? 0.205 1.062 -19.828 1 83.31 96 GLY B N 1
ATOM 2784 C CA . GLY B 1 96 ? -1.212 0.76 -19.953 1 83.31 96 GLY B CA 1
ATOM 2785 C C . GLY B 1 96 ? -2.051 1.384 -18.844 1 83.31 96 GLY B C 1
ATOM 2786 O O . GLY B 1 96 ? -3.055 0.809 -18.422 1 83.31 96 GLY B O 1
ATOM 2787 N N . LYS B 1 97 ? -1.568 2.473 -18.203 1 85.81 97 LYS B N 1
ATOM 2788 C CA . LYS B 1 97 ? -2.266 3.219 -17.156 1 85.81 97 LYS B CA 1
ATOM 2789 C C . LYS B 1 97 ? -2.465 2.363 -15.906 1 85.81 97 LYS B C 1
ATOM 2791 O O . LYS B 1 97 ? -3.508 2.443 -15.25 1 85.81 97 LYS B O 1
ATOM 2796 N N . ASN B 1 98 ? -1.587 1.425 -15.742 1 90.31 98 ASN B N 1
ATOM 2797 C CA . ASN B 1 98 ? -1.53 0.603 -14.539 1 90.31 98 ASN B CA 1
ATOM 2798 C C . ASN B 1 98 ? -2.742 -0.319 -14.43 1 90.31 98 ASN B C 1
ATOM 2800 O O . ASN B 1 98 ? -3.217 -0.602 -13.328 1 90.31 98 ASN B O 1
ATOM 2804 N N . ARG B 1 99 ? -3.256 -0.686 -15.648 1 91.44 99 ARG B N 1
ATOM 2805 C CA . ARG B 1 99 ? -4.285 -1.719 -15.703 1 91.44 99 ARG B CA 1
ATOM 2806 C C . ARG B 1 99 ? -3.662 -3.105 -15.82 1 91.44 99 ARG B C 1
ATOM 2808 O O . ARG B 1 99 ? -2.523 -3.244 -16.281 1 91.44 99 ARG B O 1
ATOM 2815 N N . PRO B 1 100 ? -4.434 -4.141 -15.391 1 94.88 100 PRO B N 1
ATOM 2816 C CA . PRO B 1 100 ? -3.871 -5.488 -15.492 1 94.88 100 PRO B CA 1
ATOM 2817 C C . PRO B 1 100 ? -3.414 -5.832 -16.906 1 94.88 100 PRO B C 1
ATOM 2819 O O . PRO B 1 100 ? -4.082 -5.48 -17.875 1 94.88 100 PRO B O 1
ATOM 2822 N N . VAL B 1 101 ? -2.293 -6.441 -16.984 1 91.75 101 VAL B N 1
ATOM 2823 C CA . VAL B 1 101 ? -1.726 -6.887 -18.25 1 91.75 101 VAL B CA 1
ATOM 2824 C C . VAL B 1 101 ? -2.037 -8.367 -18.469 1 91.75 101 VAL B C 1
ATOM 2826 O O . VAL B 1 101 ? -1.704 -9.203 -17.625 1 91.75 101 VAL B O 1
ATOM 2829 N N . LEU B 1 102 ? -2.742 -8.688 -19.547 1 91.44 102 LEU B N 1
ATOM 2830 C CA . LEU B 1 102 ? -3.018 -10.07 -19.938 1 91.44 102 LEU B CA 1
ATOM 2831 C C . LEU B 1 102 ? -2.4 -10.375 -21.297 1 91.44 102 LEU B C 1
ATOM 2833 O O . LEU B 1 102 ? -2.773 -9.773 -22.312 1 91.44 102 LEU B O 1
ATOM 2837 N N . LEU B 1 103 ? -1.446 -11.211 -21.234 1 86.06 103 LEU B N 1
ATOM 2838 C CA . LEU B 1 103 ? -0.824 -11.664 -22.469 1 86.06 103 LEU B CA 1
ATOM 2839 C C . LEU B 1 103 ? -1.2 -13.117 -22.766 1 86.06 103 LEU B C 1
ATOM 2841 O O . LEU B 1 103 ? -0.877 -14.016 -21.984 1 86.06 103 LEU B O 1
ATOM 2845 N N . CYS B 1 104 ? -1.946 -13.266 -23.875 1 80.38 104 CYS B N 1
ATOM 2846 C CA . CYS B 1 104 ? -2.395 -14.578 -24.312 1 80.38 104 CYS B CA 1
ATOM 2847 C C . CYS B 1 104 ? -2.486 -14.641 -25.844 1 80.38 104 CYS B C 1
ATOM 2849 O O . CYS B 1 104 ? -2.844 -13.656 -26.484 1 80.38 104 CYS B O 1
ATOM 2851 N N . PRO B 1 105 ? -1.943 -15.625 -26.469 1 70.25 105 PRO B N 1
ATOM 2852 C CA . PRO B 1 105 ? -1.959 -15.734 -27.938 1 70.25 105 PRO B CA 1
ATOM 2853 C C . PRO B 1 105 ? -3.297 -15.32 -28.547 1 70.25 105 PRO B C 1
ATOM 2855 O O . PRO B 1 105 ? -3.328 -14.703 -29.609 1 70.25 105 PRO B O 1
ATOM 2858 N N . HIS B 1 106 ? -4.445 -15.578 -28.094 1 61.97 106 HIS B N 1
ATOM 2859 C CA . HIS B 1 106 ? -5.719 -15.305 -28.75 1 61.97 106 HIS B CA 1
ATOM 2860 C C . HIS B 1 106 ? -6.391 -14.07 -28.156 1 61.97 106 HIS B C 1
ATOM 2862 O O . HIS B 1 106 ? -7.551 -13.789 -28.453 1 61.97 106 HIS B O 1
ATOM 2868 N N . TYR B 1 107 ? -5.68 -13.375 -27.281 1 56.78 107 TYR B N 1
ATOM 2869 C CA . TYR B 1 107 ? -6.328 -12.203 -26.703 1 56.78 107 TYR B CA 1
ATOM 2870 C C . TYR B 1 107 ? -6.129 -10.977 -27.578 1 56.78 107 TYR B C 1
ATOM 2872 O O . TYR B 1 107 ? -5.082 -10.82 -28.203 1 56.78 107 TYR B O 1
ATOM 2880 N N . ALA B 1 108 ? -7.074 -10.227 -27.938 1 49.5 108 ALA B N 1
ATOM 2881 C CA . ALA B 1 108 ? -7.23 -9.102 -28.844 1 49.5 108 ALA B CA 1
ATOM 2882 C C . ALA B 1 108 ? -6.121 -8.07 -28.641 1 49.5 108 ALA B C 1
ATOM 2884 O O . ALA B 1 108 ? -5.656 -7.445 -29.594 1 49.5 108 ALA B O 1
ATOM 2885 N N . ASP B 1 109 ? -5.926 -7.641 -27.453 1 51.44 109 ASP B N 1
ATOM 2886 C CA . ASP B 1 109 ? -5.062 -6.469 -27.344 1 51.44 109 ASP B CA 1
ATOM 2887 C C . ASP B 1 109 ? -3.605 -6.836 -27.609 1 51.44 109 ASP B C 1
ATOM 2889 O O . ASP B 1 109 ? -2.793 -6.883 -26.688 1 51.44 109 ASP B O 1
ATOM 2893 N N . CYS B 1 110 ? -3.375 -7.527 -28.641 1 48.41 110 CYS B N 1
ATOM 2894 C CA . CYS B 1 110 ? -2.287 -8.203 -29.344 1 48.41 110 CYS B CA 1
ATOM 2895 C C . CYS B 1 110 ? -1.063 -7.297 -29.438 1 48.41 110 CYS B C 1
ATOM 2897 O O . CYS B 1 110 ? 0.005 -7.734 -29.875 1 48.41 110 CYS B O 1
ATOM 2899 N N . ILE B 1 111 ? -1.292 -6.207 -29.516 1 48.16 111 ILE B N 1
ATOM 2900 C CA . ILE B 1 111 ? -0.1 -5.445 -29.875 1 48.16 111 ILE B CA 1
ATOM 2901 C C . ILE B 1 111 ? 1.001 -5.699 -28.844 1 48.16 111 ILE B C 1
ATOM 2903 O O . ILE B 1 111 ? 2.16 -5.914 -29.203 1 48.16 111 ILE B O 1
ATOM 2907 N N . SER B 1 112 ? 0.637 -5.75 -27.641 1 53.88 112 SER B N 1
ATOM 2908 C CA . SER B 1 112 ? 1.672 -5.91 -26.625 1 53.88 112 SER B CA 1
ATOM 2909 C C . SER B 1 112 ? 2.27 -7.312 -26.656 1 53.88 112 SER B C 1
ATOM 2911 O O . SER B 1 112 ? 3.461 -7.492 -26.391 1 53.88 112 SER B O 1
ATOM 2913 N N . TYR B 1 113 ? 1.443 -8.266 -27.203 1 55.25 113 TYR B N 1
ATOM 2914 C CA . TYR B 1 113 ? 1.91 -9.648 -27.266 1 55.25 113 TYR B CA 1
ATOM 2915 C C . TYR B 1 113 ? 3.074 -9.789 -28.234 1 55.25 113 TYR B C 1
ATOM 2917 O O . TYR B 1 113 ? 4.004 -10.562 -28 1 55.25 113 TYR B O 1
ATOM 2925 N N . SER B 1 114 ? 2.855 -9.078 -29.234 1 55.28 114 SER B N 1
ATOM 2926 C CA . SER B 1 114 ? 3.889 -9.234 -30.25 1 55.28 114 SER B CA 1
ATOM 2927 C C . SER B 1 114 ? 5.266 -8.875 -29.703 1 55.28 114 SER B C 1
ATOM 2929 O O . SER B 1 114 ? 6.273 -9.469 -30.094 1 55.28 114 SER B O 1
ATOM 2931 N N . GLN B 1 115 ? 5.223 -8.016 -28.719 1 57.16 115 GLN B N 1
ATOM 2932 C CA . GLN B 1 115 ? 6.496 -7.605 -28.141 1 57.16 115 GLN B CA 1
ATOM 2933 C C . GLN B 1 115 ? 7.09 -8.711 -27.266 1 57.16 115 GLN B C 1
ATOM 2935 O O . GLN B 1 115 ? 8.297 -8.75 -27.047 1 57.16 115 GLN B O 1
ATOM 2940 N N . PHE B 1 116 ? 6.164 -9.633 -26.906 1 61.91 116 PHE B N 1
ATOM 2941 C CA . PHE B 1 116 ? 6.609 -10.688 -26 1 61.91 116 PHE B CA 1
ATOM 2942 C C . PHE B 1 116 ? 6.652 -12.031 -26.719 1 61.91 116 PHE B C 1
ATOM 2944 O O . PHE B 1 116 ? 7.086 -13.039 -26.156 1 61.91 116 PHE B O 1
ATOM 2951 N N . ALA B 1 117 ? 6.168 -11.977 -27.938 1 57.56 117 ALA B N 1
ATOM 2952 C CA . ALA B 1 117 ? 5.922 -13.211 -28.688 1 57.56 117 ALA B CA 1
ATOM 2953 C C . ALA B 1 117 ? 7.18 -14.07 -28.75 1 57.56 117 ALA B C 1
ATOM 2955 O O . ALA B 1 117 ? 7.113 -15.289 -28.578 1 57.56 117 ALA B O 1
ATOM 2956 N N . ASN B 1 118 ? 8.195 -13.438 -29.016 1 59.03 118 ASN B N 1
ATOM 2957 C CA . ASN B 1 118 ? 9.398 -14.234 -29.188 1 59.03 118 ASN B CA 1
ATOM 2958 C C . ASN B 1 118 ? 9.828 -14.891 -27.875 1 59.03 118 ASN B C 1
ATOM 2960 O O . ASN B 1 118 ? 10.375 -15.992 -27.875 1 59.03 118 ASN B O 1
ATOM 2964 N N . ASP B 1 119 ? 9.539 -14.281 -26.781 1 58.5 119 ASP B N 1
ATOM 2965 C CA . ASP B 1 119 ? 9.945 -14.797 -25.469 1 58.5 119 ASP B CA 1
ATOM 2966 C C . ASP B 1 119 ? 9 -15.906 -25 1 58.5 119 ASP B C 1
ATOM 2968 O O . ASP B 1 119 ? 9.438 -16.891 -24.391 1 58.5 119 ASP B O 1
ATOM 2972 N N . LEU B 1 120 ? 7.707 -15.812 -25.344 1 58.53 120 LEU B N 1
ATOM 2973 C CA . LEU B 1 120 ? 6.652 -16.656 -24.781 1 58.53 120 LEU B CA 1
ATOM 2974 C C . LEU B 1 120 ? 6.633 -18.031 -25.453 1 58.53 120 LEU B C 1
ATOM 2976 O O . LEU B 1 120 ? 6.246 -19.016 -24.828 1 58.53 120 LEU B O 1
ATOM 2980 N N . LYS B 1 121 ? 6.953 -18.203 -26.656 1 57.78 121 LYS B N 1
ATOM 2981 C CA . LYS B 1 121 ? 6.844 -19.453 -27.391 1 57.78 121 LYS B CA 1
ATOM 2982 C C . LYS B 1 121 ? 7.68 -20.547 -26.719 1 57.78 121 LYS B C 1
ATOM 2984 O O . LYS B 1 121 ? 7.328 -21.734 -26.766 1 57.78 121 LYS B O 1
ATOM 2989 N N . HIS B 1 122 ? 8.805 -20.141 -26.125 1 52.59 122 HIS B N 1
ATOM 2990 C CA . HIS B 1 122 ? 9.742 -21.219 -25.844 1 52.59 122 HIS B CA 1
ATOM 2991 C C . HIS B 1 122 ? 9.445 -21.875 -24.5 1 52.59 122 HIS B C 1
ATOM 2993 O O . HIS B 1 122 ? 9.664 -23.062 -24.312 1 52.59 122 HIS B O 1
ATOM 2999 N N . ASP B 1 123 ? 9.078 -21.156 -23.469 1 54.66 123 ASP B N 1
ATOM 3000 C CA . ASP B 1 123 ? 9.258 -21.719 -22.125 1 54.66 123 ASP B CA 1
ATOM 3001 C C . ASP B 1 123 ? 7.926 -21.844 -21.391 1 54.66 123 ASP B C 1
ATOM 3003 O O . ASP B 1 123 ? 7.883 -21.766 -20.172 1 54.66 123 ASP B O 1
ATOM 3007 N N . ASP B 1 124 ? 6.77 -22.391 -22.25 1 62.22 124 ASP B N 1
ATOM 3008 C CA . ASP B 1 124 ? 5.473 -22.5 -21.578 1 62.22 124 ASP B CA 1
ATOM 3009 C C . ASP B 1 124 ? 5.059 -21.188 -20.938 1 62.22 124 ASP B C 1
ATOM 3011 O O . ASP B 1 124 ? 4.398 -21.172 -19.906 1 62.22 124 ASP B O 1
ATOM 3015 N N . LEU B 1 125 ? 5.695 -20.203 -21.297 1 71.25 125 LEU B N 1
ATOM 3016 C CA . LEU B 1 125 ? 5.359 -18.875 -20.797 1 71.25 125 LEU B CA 1
ATOM 3017 C C . LEU B 1 125 ? 4.309 -18.219 -21.672 1 71.25 125 LEU B C 1
ATOM 3019 O O . LEU B 1 125 ? 4.207 -16.984 -21.719 1 71.25 125 LEU B O 1
ATOM 3023 N N . GLU B 1 126 ? 3.477 -19.031 -22.234 1 76.38 126 GLU B N 1
ATOM 3024 C CA . GLU B 1 126 ? 2.568 -18.562 -23.281 1 76.38 126 GLU B CA 1
ATOM 3025 C C . GLU B 1 126 ? 1.543 -17.578 -22.719 1 76.38 126 GLU B C 1
ATOM 3027 O O . GLU B 1 126 ? 0.984 -16.766 -23.469 1 76.38 126 GLU B O 1
ATOM 3032 N N . ARG B 1 127 ? 1.33 -17.75 -21.531 1 86.81 127 ARG B N 1
ATOM 3033 C CA . ARG B 1 127 ? 0.322 -16.875 -20.938 1 86.81 127 ARG B CA 1
ATOM 3034 C C . ARG B 1 127 ? 0.876 -16.156 -19.719 1 86.81 127 ARG B C 1
ATOM 3036 O O . ARG B 1 127 ? 1.553 -16.766 -18.891 1 86.81 127 ARG B O 1
ATOM 3043 N N . ILE B 1 128 ? 0.625 -14.836 -19.656 1 91.06 128 ILE B N 1
ATOM 3044 C CA . ILE B 1 128 ? 1.093 -14.008 -18.547 1 91.06 128 ILE B CA 1
ATOM 3045 C C . ILE B 1 128 ? -0.032 -13.086 -18.078 1 91.06 128 ILE B C 1
ATOM 3047 O O . ILE B 1 128 ? -0.717 -12.469 -18.891 1 91.06 128 ILE B O 1
ATOM 3051 N N . ALA B 1 129 ? -0.286 -13.133 -16.844 1 94.44 129 ALA B N 1
ATOM 3052 C CA . ALA B 1 129 ? -1.154 -12.156 -16.188 1 94.44 129 ALA B CA 1
ATOM 3053 C C . ALA B 1 129 ? -0.389 -11.352 -15.141 1 94.44 129 ALA B C 1
ATOM 3055 O O . ALA B 1 129 ? 0.337 -11.922 -14.32 1 94.44 129 ALA B O 1
ATOM 3056 N N . ALA B 1 130 ? -0.437 -10.047 -15.203 1 95.88 130 ALA B N 1
ATOM 3057 C CA . ALA B 1 130 ? 0.357 -9.242 -14.281 1 95.88 130 ALA B CA 1
ATOM 3058 C C . ALA B 1 130 ? -0.413 -8.008 -13.828 1 95.88 130 ALA B C 1
ATOM 3060 O O . ALA B 1 130 ? -1.208 -7.449 -14.586 1 95.88 130 ALA B O 1
ATOM 3061 N N . HIS B 1 131 ? -0.241 -7.641 -12.609 1 97.44 131 HIS B N 1
ATOM 3062 C CA . HIS B 1 131 ? -0.743 -6.41 -12.008 1 97.44 131 HIS B CA 1
ATOM 3063 C C . HIS B 1 131 ? 0.092 -6.012 -10.797 1 97.44 131 HIS B C 1
ATOM 3065 O O . HIS B 1 131 ? 0.96 -6.77 -10.359 1 97.44 131 HIS B O 1
ATOM 3071 N N . GLY B 1 132 ? -0.06 -4.805 -10.328 1 96.81 132 GLY B N 1
ATOM 3072 C CA . GLY B 1 132 ? 0.786 -4.348 -9.242 1 96.81 132 GLY B CA 1
ATOM 3073 C C . GLY B 1 132 ? 0.235 -3.125 -8.531 1 96.81 132 GLY B C 1
ATOM 3074 O O . GLY B 1 132 ? -0.967 -2.857 -8.586 1 96.81 132 GLY B O 1
ATOM 3075 N N . MET B 1 133 ? 1.082 -2.596 -7.766 1 95.44 133 MET B N 1
ATOM 3076 C CA . MET B 1 133 ? 0.769 -1.39 -7.004 1 95.44 133 MET B CA 1
ATOM 3077 C C . MET B 1 133 ? 1.726 -0.257 -7.363 1 95.44 133 MET B C 1
ATOM 3079 O O . MET B 1 133 ? 2.891 -0.5 -7.68 1 95.44 133 MET B O 1
ATOM 3083 N N . PHE B 1 134 ? 1.233 0.938 -7.324 1 91.94 134 PHE B N 1
ATOM 3084 C CA . PHE B 1 134 ? 2.035 2.143 -7.508 1 91.94 134 PHE B CA 1
ATOM 3085 C C . PHE B 1 134 ? 1.746 3.158 -6.41 1 91.94 134 PHE B C 1
ATOM 3087 O O . PHE B 1 134 ? 0.786 3.004 -5.652 1 91.94 134 PHE B O 1
ATOM 3094 N N . ASP B 1 135 ? 2.607 4.094 -6.223 1 88.94 135 ASP B N 1
ATOM 3095 C CA . ASP B 1 135 ? 2.402 5.113 -5.199 1 88.94 135 ASP B CA 1
ATOM 3096 C C . ASP B 1 135 ? 1.827 6.391 -5.801 1 88.94 135 ASP B C 1
ATOM 3098 O O . ASP B 1 135 ? 1.498 6.434 -6.988 1 88.94 135 ASP B O 1
ATOM 3102 N N . ALA B 1 136 ? 1.656 7.363 -4.996 1 87.5 136 ALA B N 1
ATOM 3103 C CA . ALA B 1 136 ? 0.954 8.578 -5.406 1 87.5 136 ALA B CA 1
ATOM 3104 C C . ALA B 1 136 ? 1.77 9.367 -6.426 1 87.5 136 ALA B C 1
ATOM 3106 O O . ALA B 1 136 ? 1.251 10.273 -7.074 1 87.5 136 ALA B O 1
ATOM 3107 N N . ASN B 1 137 ? 3.045 9.047 -6.566 1 80.19 137 ASN B N 1
ATOM 3108 C CA . ASN B 1 137 ? 3.896 9.703 -7.551 1 80.19 137 ASN B CA 1
ATOM 3109 C C . ASN B 1 137 ? 3.971 8.906 -8.852 1 80.19 137 ASN B C 1
ATOM 3111 O O . ASN B 1 137 ? 4.648 9.305 -9.797 1 80.19 137 ASN B O 1
ATOM 3115 N N . GLY B 1 138 ? 3.387 7.781 -8.82 1 83.69 138 GLY B N 1
ATOM 3116 C CA . GLY B 1 138 ? 3.34 6.965 -10.023 1 83.69 138 GLY B CA 1
ATOM 3117 C C . GLY B 1 138 ? 4.457 5.938 -10.086 1 83.69 138 GLY B C 1
ATOM 3118 O O . GLY B 1 138 ? 4.609 5.246 -11.094 1 83.69 138 GLY B O 1
ATOM 3119 N N . ARG B 1 139 ? 5.191 5.879 -9.094 1 83.69 139 ARG B N 1
ATOM 3120 C CA . ARG B 1 139 ? 6.258 4.883 -9.07 1 83.69 139 ARG B CA 1
ATOM 3121 C C . ARG B 1 139 ? 5.707 3.498 -8.75 1 83.69 139 ARG B C 1
ATOM 3123 O O . ARG B 1 139 ? 4.867 3.35 -7.855 1 83.69 139 ARG B O 1
ATOM 3130 N N . THR B 1 140 ? 6.199 2.553 -9.516 1 88.81 140 THR B N 1
ATOM 3131 C CA . THR B 1 140 ? 5.801 1.171 -9.266 1 88.81 140 THR B CA 1
ATOM 3132 C C . THR B 1 140 ? 6.41 0.661 -7.965 1 88.81 140 THR B C 1
ATOM 3134 O O . THR B 1 140 ? 7.629 0.704 -7.781 1 88.81 140 THR B O 1
ATOM 3137 N N . ARG B 1 141 ? 5.559 0.195 -7.109 1 91.44 141 ARG B N 1
ATOM 3138 C CA . ARG B 1 141 ? 6.031 -0.315 -5.824 1 91.44 141 ARG B CA 1
ATOM 3139 C C . ARG B 1 141 ? 6.156 -1.835 -5.855 1 91.44 141 ARG B C 1
ATOM 3141 O O . ARG B 1 141 ? 7.082 -2.396 -5.266 1 91.44 141 ARG B O 1
ATOM 3148 N N . SER B 1 142 ? 5.25 -2.453 -6.52 1 95.19 142 SER B N 1
ATOM 3149 C CA . SER B 1 142 ? 5.309 -3.904 -6.664 1 95.19 142 SER B CA 1
ATOM 3150 C C . SER B 1 142 ? 4.57 -4.363 -7.918 1 95.19 142 SER B C 1
ATOM 3152 O O . SER B 1 142 ? 3.678 -3.672 -8.406 1 95.19 142 SER B O 1
ATOM 3154 N N . LEU B 1 143 ? 4.984 -5.445 -8.461 1 95.25 143 LEU B N 1
ATOM 3155 C CA . LEU B 1 143 ? 4.32 -6.105 -9.578 1 95.25 143 LEU B CA 1
ATOM 3156 C C . LEU B 1 143 ? 4.332 -7.621 -9.398 1 95.25 143 LEU B C 1
ATOM 3158 O O . LEU B 1 143 ? 5.352 -8.195 -9.016 1 95.25 143 LEU B O 1
ATOM 3162 N N . PHE B 1 144 ? 3.205 -8.18 -9.594 1 97.62 144 PHE B N 1
ATOM 3163 C CA . PHE B 1 144 ? 3.021 -9.625 -9.516 1 97.62 144 PHE B CA 1
ATOM 3164 C C . PHE B 1 144 ? 2.785 -10.219 -10.898 1 97.62 144 PHE B C 1
ATOM 3166 O O . PHE B 1 144 ? 1.802 -9.891 -11.562 1 97.62 144 PHE B O 1
ATOM 3173 N N . THR B 1 145 ? 3.68 -11.062 -11.336 1 94.12 145 THR B N 1
ATOM 3174 C CA . THR B 1 145 ? 3.613 -11.688 -12.648 1 94.12 145 THR B CA 1
ATOM 3175 C C . THR B 1 145 ? 3.309 -13.18 -12.531 1 94.12 145 THR B C 1
ATOM 3177 O O . THR B 1 145 ? 4.121 -13.945 -12.016 1 94.12 145 THR B O 1
ATOM 3180 N N . PHE B 1 146 ? 2.141 -13.539 -12.992 1 94.69 146 PHE B N 1
ATOM 3181 C CA . PHE B 1 146 ? 1.721 -14.93 -13.031 1 94.69 146 PHE B CA 1
ATOM 3182 C C . PHE B 1 146 ? 1.981 -15.539 -14.406 1 94.69 146 PHE B C 1
ATOM 3184 O O . PHE B 1 146 ? 1.642 -14.938 -15.422 1 94.69 146 PHE B O 1
ATOM 3191 N N . THR B 1 147 ? 2.611 -16.719 -14.422 1 89.88 147 THR B N 1
ATOM 3192 C CA . THR B 1 147 ? 2.828 -17.406 -15.688 1 89.88 147 THR B CA 1
ATOM 3193 C C . THR B 1 147 ? 2.672 -18.906 -15.523 1 89.88 147 THR B C 1
ATOM 3195 O O . THR B 1 147 ? 2.363 -19.391 -14.43 1 89.88 147 THR B O 1
ATOM 3198 N N . GLN B 1 148 ? 2.809 -19.625 -16.688 1 88.56 148 GLN B N 1
ATOM 3199 C CA . GLN B 1 148 ? 2.494 -21.047 -16.719 1 88.56 148 GLN B CA 1
ATOM 3200 C C . GLN B 1 148 ? 1.051 -21.312 -16.297 1 88.56 148 GLN B C 1
ATOM 3202 O O . GLN B 1 148 ? 0.793 -22.141 -15.414 1 88.56 148 GLN B O 1
ATOM 3207 N N . ILE B 1 149 ? 0.193 -20.484 -16.906 1 90.31 149 ILE B N 1
ATOM 3208 C CA . ILE B 1 149 ? -1.241 -20.516 -16.641 1 90.31 149 ILE B CA 1
ATOM 3209 C C . ILE B 1 149 ? -1.914 -21.531 -17.562 1 90.31 149 ILE B C 1
ATOM 3211 O O . ILE B 1 149 ? -1.826 -21.406 -18.781 1 90.31 149 ILE B O 1
ATOM 3215 N N . PRO B 1 150 ? -2.643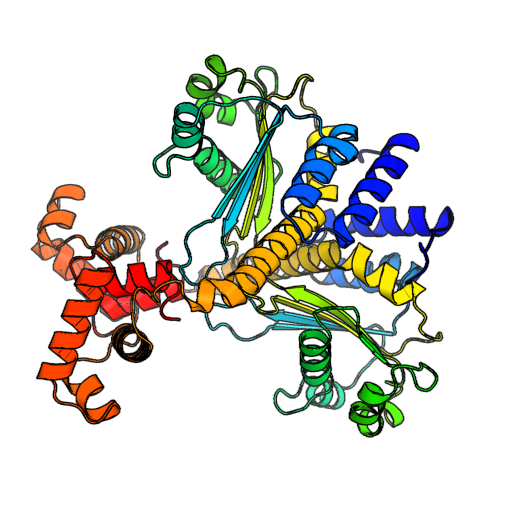 -22.484 -17 1 87.44 150 PRO B N 1
ATOM 3216 C CA . PRO B 1 150 ? -3.17 -23.578 -17.812 1 87.44 150 PRO B CA 1
ATOM 3217 C C . PRO B 1 150 ? -4.465 -23.219 -18.531 1 87.44 150 PRO B C 1
ATOM 3219 O O . PRO B 1 150 ? -4.934 -23.984 -19.391 1 87.44 150 PRO B O 1
ATOM 3222 N N . VAL B 1 151 ? -5.113 -22.109 -18.281 1 87.62 151 VAL B N 1
ATOM 3223 C CA . VAL B 1 151 ? -6.395 -21.734 -18.875 1 87.62 151 VAL B CA 1
ATOM 3224 C C . VAL B 1 151 ? -6.238 -20.438 -19.672 1 87.62 151 VAL B C 1
ATOM 3226 O O . VAL B 1 151 ? -5.293 -19.672 -19.453 1 87.62 151 VAL B O 1
ATOM 3229 N N . ALA B 1 152 ? -7.156 -20.203 -20.578 1 87.81 152 ALA B N 1
ATOM 3230 C CA . ALA B 1 152 ? -7.172 -18.953 -21.312 1 87.81 152 ALA B CA 1
ATOM 3231 C C . ALA B 1 152 ? -7.508 -17.781 -20.391 1 87.81 152 ALA B C 1
ATOM 3233 O O . ALA B 1 152 ? -8.352 -17.906 -19.516 1 87.81 152 ALA B O 1
ATOM 3234 N N . LEU B 1 153 ? -6.785 -16.703 -20.609 1 90.19 153 LEU B N 1
ATOM 3235 C CA . LEU B 1 153 ? -7.012 -15.516 -19.812 1 90.19 153 LEU B CA 1
ATOM 3236 C C . LEU B 1 153 ? -8.188 -14.703 -20.359 1 90.19 153 LEU B C 1
ATOM 3238 O O . LEU B 1 153 ? -8.344 -14.57 -21.578 1 90.19 153 LEU B O 1
ATOM 3242 N N . THR B 1 154 ? -9 -14.258 -19.516 1 89 154 THR B N 1
ATOM 3243 C CA . THR B 1 154 ? -10.156 -13.438 -19.859 1 89 154 THR B CA 1
ATOM 3244 C C . THR B 1 154 ? -10.219 -12.195 -18.984 1 89 154 THR B C 1
ATOM 3246 O O . THR B 1 154 ? -9.406 -12.023 -18.078 1 89 154 THR B O 1
ATOM 3249 N N . GLU B 1 155 ? -11.203 -11.406 -19.203 1 89.25 155 GLU B N 1
ATOM 3250 C CA . GLU B 1 155 ? -11.414 -10.195 -18.406 1 89.25 155 GLU B CA 1
ATOM 3251 C C . GLU B 1 155 ? -11.719 -10.531 -16.953 1 89.25 155 GLU B C 1
ATOM 3253 O O . GLU B 1 155 ? -11.492 -9.711 -16.062 1 89.25 155 GLU B O 1
ATOM 3258 N N . ARG B 1 156 ? -12.172 -11.695 -16.734 1 91.88 156 ARG B N 1
ATOM 3259 C CA . ARG B 1 156 ? -12.438 -12.133 -15.367 1 91.88 156 ARG B CA 1
ATOM 3260 C C . ARG B 1 156 ? -11.148 -12.211 -14.562 1 91.88 156 ARG B C 1
ATOM 3262 O O . ARG B 1 156 ? -11.117 -11.836 -13.383 1 91.88 156 ARG B O 1
ATOM 3269 N N . HIS B 1 157 ? -10.133 -12.672 -15.227 1 93.75 157 HIS B N 1
ATOM 3270 C CA . HIS B 1 157 ? -8.844 -12.766 -14.547 1 93.75 157 HIS B CA 1
ATOM 3271 C C . HIS B 1 157 ? -8.289 -11.375 -14.242 1 93.75 157 HIS B C 1
ATOM 3273 O O . HIS B 1 157 ? -7.699 -11.156 -13.18 1 93.75 157 HIS B O 1
ATOM 3279 N N . ALA B 1 158 ? -8.484 -10.477 -15.156 1 94.25 158 ALA B N 1
ATOM 3280 C CA . ALA B 1 158 ? -8.086 -9.094 -14.922 1 94.25 158 ALA B CA 1
ATOM 3281 C C . ALA B 1 158 ? -8.805 -8.516 -13.703 1 94.25 158 ALA B C 1
ATOM 3283 O O . ALA B 1 158 ? -8.195 -7.828 -12.883 1 94.25 158 ALA B O 1
ATOM 3284 N N . TYR B 1 159 ? -10.039 -8.844 -13.633 1 95.75 159 TYR B N 1
ATOM 3285 C CA . TYR B 1 159 ? -10.859 -8.391 -12.516 1 95.75 159 TYR B CA 1
ATOM 3286 C C . TYR B 1 159 ? -10.367 -8.984 -11.203 1 95.75 159 TYR B C 1
ATOM 3288 O O . TYR B 1 159 ? -10.266 -8.273 -10.195 1 95.75 159 TYR B O 1
ATOM 3296 N N . PHE B 1 160 ? -10.031 -10.25 -11.164 1 96.88 160 PHE B N 1
ATOM 3297 C CA . PHE B 1 160 ? -9.5 -10.891 -9.969 1 96.88 160 PHE B CA 1
ATOM 3298 C C . PHE B 1 160 ? -8.188 -10.234 -9.547 1 96.88 160 PHE B C 1
ATOM 3300 O O . PHE B 1 160 ? -7.945 -10.031 -8.352 1 96.88 160 PHE B O 1
ATOM 3307 N N . LEU B 1 161 ? -7.371 -9.945 -10.508 1 97.44 161 LEU B N 1
ATOM 3308 C CA . LEU B 1 161 ? -6.109 -9.273 -10.219 1 97.44 161 LEU B CA 1
ATOM 3309 C C . LEU B 1 161 ? -6.348 -7.941 -9.516 1 97.44 161 LEU B C 1
ATOM 3311 O O . LEU B 1 161 ? -5.691 -7.637 -8.516 1 97.44 161 LEU B O 1
ATOM 3315 N N . GLU B 1 162 ? -7.262 -7.219 -9.977 1 95.94 162 GLU B N 1
ATOM 3316 C CA . GLU B 1 162 ? -7.559 -5.918 -9.383 1 95.94 162 GLU B CA 1
ATOM 3317 C C . GLU B 1 162 ? -8.039 -6.062 -7.941 1 95.94 162 GLU B C 1
ATOM 3319 O O . GLU B 1 162 ? -7.672 -5.27 -7.074 1 95.94 162 GLU B O 1
ATOM 3324 N N . LEU B 1 163 ? -8.844 -7.051 -7.68 1 96.56 163 LEU B N 1
ATOM 3325 C CA . LEU B 1 163 ? -9.43 -7.254 -6.363 1 96.56 163 LEU B CA 1
ATOM 3326 C C . LEU B 1 163 ? -8.383 -7.758 -5.371 1 96.56 163 LEU B C 1
ATOM 3328 O O . LEU B 1 163 ? -8.422 -7.402 -4.191 1 96.56 163 LEU B O 1
ATOM 3332 N N . LEU B 1 164 ? -7.473 -8.555 -5.844 1 97.19 164 LEU B N 1
ATOM 3333 C CA . LEU B 1 164 ? -6.59 -9.273 -4.93 1 97.19 164 LEU B CA 1
ATOM 3334 C C . LEU B 1 164 ? -5.281 -8.516 -4.73 1 97.19 164 LEU B C 1
ATOM 3336 O O . LEU B 1 164 ? -4.598 -8.711 -3.723 1 97.19 164 LEU B O 1
ATOM 3340 N N . MET B 1 165 ? -4.961 -7.645 -5.621 1 97.12 165 MET B N 1
ATOM 3341 C CA . MET B 1 165 ? -3.604 -7.109 -5.711 1 97.12 165 MET B CA 1
ATOM 3342 C C . MET B 1 165 ? -3.236 -6.34 -4.445 1 97.12 165 MET B C 1
ATOM 3344 O O . MET B 1 165 ? -2.139 -6.508 -3.912 1 97.12 165 MET B O 1
ATOM 3348 N N . PRO B 1 166 ? -4.133 -5.566 -3.91 1 97.31 166 PRO B N 1
ATOM 3349 C CA . PRO B 1 166 ? -3.734 -4.836 -2.703 1 97.31 166 PRO B CA 1
ATOM 3350 C C . PRO B 1 166 ? -3.355 -5.762 -1.55 1 97.31 166 PRO B C 1
ATOM 3352 O O . PRO B 1 166 ? -2.395 -5.488 -0.825 1 97.31 166 PRO B O 1
ATOM 3355 N N . HIS B 1 167 ? -4.031 -6.816 -1.441 1 97.75 167 HIS B N 1
ATOM 3356 C CA . HIS B 1 167 ? -3.746 -7.754 -0.363 1 97.75 167 HIS B CA 1
ATOM 3357 C C . HIS B 1 167 ? -2.482 -8.555 -0.652 1 97.75 167 HIS B C 1
ATOM 3359 O O . HIS B 1 167 ? -1.728 -8.883 0.266 1 97.75 167 HIS B O 1
ATOM 3365 N N . MET B 1 168 ? -2.301 -8.922 -1.916 1 97.69 168 MET B N 1
ATOM 3366 C CA . MET B 1 168 ? -1.065 -9.609 -2.273 1 97.69 168 MET B CA 1
ATOM 3367 C C . MET B 1 168 ? 0.15 -8.734 -1.997 1 97.69 168 MET B C 1
ATOM 3369 O O . MET B 1 168 ? 1.163 -9.211 -1.484 1 97.69 168 MET B O 1
ATOM 3373 N N . HIS B 1 169 ? 0.004 -7.477 -2.363 1 97.56 169 HIS B N 1
ATOM 3374 C CA . HIS B 1 169 ? 1.066 -6.52 -2.08 1 97.56 169 HIS B CA 1
ATOM 3375 C C . HIS B 1 169 ? 1.374 -6.465 -0.587 1 97.56 169 HIS B C 1
ATOM 3377 O O . HIS B 1 169 ? 2.535 -6.555 -0.184 1 97.56 169 HIS B O 1
ATOM 3383 N N . MET B 1 170 ? 0.385 -6.312 0.198 1 96.69 170 MET B N 1
ATOM 3384 C CA . MET B 1 170 ? 0.584 -6.18 1.639 1 96.69 170 MET B CA 1
ATOM 3385 C C . MET B 1 170 ? 1.208 -7.445 2.219 1 96.69 170 MET B C 1
ATOM 3387 O O . MET B 1 170 ? 2.072 -7.375 3.094 1 96.69 170 MET B O 1
ATOM 3391 N N . ALA B 1 171 ? 0.762 -8.617 1.809 1 97.44 171 ALA B N 1
ATOM 3392 C CA . ALA B 1 171 ? 1.331 -9.883 2.266 1 97.44 171 ALA B CA 1
ATOM 3393 C C . ALA B 1 171 ? 2.814 -9.969 1.923 1 97.44 171 ALA B C 1
ATOM 3395 O O . ALA B 1 171 ? 3.625 -10.406 2.744 1 97.44 171 ALA B O 1
ATOM 3396 N N . LEU B 1 172 ? 3.137 -9.562 0.721 1 97.25 172 LEU B N 1
ATOM 3397 C CA . LEU B 1 172 ? 4.531 -9.57 0.287 1 97.25 172 LEU B CA 1
ATOM 3398 C C . LEU B 1 172 ? 5.371 -8.625 1.141 1 97.25 172 LEU B C 1
ATOM 3400 O O . LEU B 1 172 ? 6.453 -8.992 1.598 1 97.25 172 LEU B O 1
ATOM 3404 N N . VAL B 1 173 ? 4.895 -7.461 1.343 1 94.75 173 VAL B N 1
ATOM 3405 C CA . VAL B 1 173 ? 5.59 -6.438 2.117 1 94.75 173 VAL B CA 1
ATOM 3406 C C . VAL B 1 173 ? 5.82 -6.938 3.541 1 94.75 173 VAL B C 1
ATOM 3408 O O . VAL B 1 173 ? 6.926 -6.82 4.074 1 94.75 173 VAL B O 1
ATOM 3411 N N . ARG B 1 174 ? 4.777 -7.438 4.133 1 94.56 174 ARG B N 1
ATOM 3412 C CA . ARG B 1 174 ? 4.895 -7.965 5.488 1 94.56 174 ARG B CA 1
ATOM 3413 C C . ARG B 1 174 ? 5.957 -9.062 5.559 1 94.56 174 ARG B C 1
ATOM 3415 O O . ARG B 1 174 ? 6.758 -9.094 6.496 1 94.56 174 ARG B O 1
ATOM 3422 N N . MET B 1 175 ? 5.918 -9.938 4.621 1 94.31 175 MET B N 1
ATOM 3423 C CA . MET B 1 175 ? 6.891 -11.023 4.555 1 94.31 175 MET B CA 1
ATOM 3424 C C . MET B 1 175 ? 8.312 -10.477 4.453 1 94.31 175 MET B C 1
ATOM 3426 O O . MET B 1 175 ? 9.195 -10.891 5.203 1 94.31 175 MET B O 1
ATOM 3430 N N . LEU B 1 176 ? 8.531 -9.602 3.525 1 93.12 176 LEU B N 1
ATOM 3431 C CA . LEU B 1 176 ? 9.852 -9.023 3.299 1 93.12 176 LEU B CA 1
ATOM 3432 C C . LEU B 1 176 ? 10.328 -8.25 4.523 1 93.12 176 LEU B C 1
ATOM 3434 O O . LEU B 1 176 ? 11.5 -8.336 4.902 1 93.12 176 LEU B O 1
ATOM 3438 N N . PHE B 1 177 ? 9.484 -7.512 5.117 1 90.19 177 PHE B N 1
ATOM 3439 C CA . PHE B 1 177 ? 9.789 -6.77 6.332 1 90.19 177 PHE B CA 1
ATOM 3440 C C . PHE B 1 177 ? 10.25 -7.703 7.438 1 90.19 177 PHE B C 1
ATOM 3442 O O . PHE B 1 177 ? 11.266 -7.449 8.094 1 90.19 177 PHE B O 1
ATOM 3449 N N . HIS B 1 178 ? 9.484 -8.711 7.648 1 90.62 178 HIS B N 1
ATOM 3450 C CA . HIS B 1 178 ? 9.812 -9.68 8.688 1 90.62 178 HIS B CA 1
ATOM 3451 C C . HIS B 1 178 ? 11.148 -10.352 8.406 1 90.62 178 HIS B C 1
ATOM 3453 O O . HIS B 1 178 ? 11.938 -10.586 9.32 1 90.62 178 HIS B O 1
ATOM 3459 N N . GLU B 1 179 ? 11.391 -10.758 7.184 1 87.38 179 GLU B N 1
ATOM 3460 C CA . GLU B 1 179 ? 12.641 -11.398 6.785 1 87.38 179 GLU B CA 1
ATOM 3461 C C . GLU B 1 179 ? 13.836 -10.484 7.059 1 87.38 179 GLU B C 1
ATOM 3463 O O . GLU B 1 179 ? 14.898 -10.961 7.457 1 87.38 179 GLU B O 1
ATOM 3468 N N . ARG B 1 180 ? 13.656 -9.281 6.812 1 79.19 180 ARG B N 1
ATOM 3469 C CA . ARG B 1 180 ? 14.734 -8.32 7.016 1 79.19 180 ARG B CA 1
ATOM 3470 C C . ARG B 1 180 ? 14.977 -8.07 8.5 1 79.19 180 ARG B C 1
ATOM 3472 O O . ARG B 1 180 ? 16.109 -7.883 8.93 1 79.19 180 ARG B O 1
ATOM 3479 N N . HIS B 1 181 ? 13.922 -7.953 9.273 1 75.19 181 HIS B N 1
ATOM 3480 C CA . HIS B 1 181 ? 14.039 -7.652 10.695 1 75.19 181 HIS B CA 1
ATOM 3481 C C . HIS B 1 181 ? 14.367 -8.906 11.5 1 75.19 181 HIS B C 1
ATOM 3483 O O . HIS B 1 181 ? 14.961 -8.828 12.578 1 75.19 181 HIS B O 1
ATOM 3489 N N . GLN B 1 182 ? 13.859 -10.078 11.117 1 61.16 182 GLN B N 1
ATOM 3490 C CA . GLN B 1 182 ? 14.328 -11.289 11.773 1 61.16 182 GLN B CA 1
ATOM 3491 C C . GLN B 1 182 ? 15.797 -11.555 11.461 1 61.16 182 GLN B C 1
ATOM 3493 O O . GLN B 1 182 ? 16.547 -12.008 12.32 1 61.16 182 GLN B O 1
ATOM 3498 N N . HIS B 1 183 ? 16.172 -11.57 10.117 1 50.53 183 HIS B N 1
ATOM 3499 C CA . HIS B 1 183 ? 17.594 -11.703 9.805 1 50.53 183 HIS B CA 1
ATOM 3500 C C . HIS B 1 183 ? 18.391 -10.547 10.391 1 50.53 183 HIS B C 1
ATOM 3502 O O . HIS B 1 183 ? 19.594 -10.695 10.664 1 50.53 183 HIS B O 1
ATOM 3508 N N . GLY B 1 184 ? 17.953 -9.367 10.453 1 43.56 184 GLY B N 1
ATOM 3509 C CA . GLY B 1 184 ? 18.672 -8.328 11.18 1 43.56 184 GLY B CA 1
ATOM 3510 C C . GLY B 1 184 ? 18.859 -8.648 12.656 1 43.56 184 GLY B C 1
ATOM 3511 O O . GLY B 1 184 ? 19.562 -7.938 13.367 1 43.56 184 GLY B O 1
ATOM 3512 N N . ILE B 1 185 ? 18.109 -9.43 13.336 1 38.34 185 ILE B N 1
ATOM 3513 C CA . ILE B 1 185 ? 18.594 -9.961 14.602 1 38.34 185 ILE B CA 1
ATOM 3514 C C . ILE B 1 185 ? 19.891 -10.734 14.375 1 38.34 185 ILE B C 1
ATOM 3516 O O . ILE B 1 185 ? 20.844 -10.625 15.156 1 38.34 185 ILE B O 1
ATOM 3520 N N . VAL B 1 186 ? 20.094 -11.641 13.5 1 32.75 186 VAL B N 1
ATOM 3521 C CA . VAL B 1 186 ? 21.453 -12.125 13.258 1 32.75 186 VAL B CA 1
ATOM 3522 C C . VAL B 1 186 ? 22.281 -11.039 12.57 1 32.75 186 VAL B C 1
ATOM 3524 O O . VAL B 1 186 ? 23.469 -10.883 12.852 1 32.75 186 VAL B O 1
ATOM 3527 N N . ALA B 1 187 ? 21.891 -10.406 11.383 1 32.84 187 ALA B N 1
ATOM 3528 C CA . ALA B 1 187 ? 22.641 -9.25 10.906 1 32.84 187 ALA B CA 1
ATOM 3529 C C . ALA B 1 187 ? 22.328 -8.008 11.742 1 32.84 187 ALA B C 1
ATOM 3531 O O . ALA B 1 187 ? 22.797 -6.91 11.438 1 32.84 187 ALA B O 1
ATOM 3532 N N . GLY B 1 188 ? 21.484 -7.91 12.586 1 31.81 188 GLY B N 1
ATOM 3533 C CA . GLY B 1 188 ? 21.594 -6.891 13.625 1 31.81 188 GLY B CA 1
ATOM 3534 C C . GLY B 1 188 ? 23.016 -6.699 14.117 1 31.81 188 GLY B C 1
ATOM 3535 O O . GLY B 1 188 ? 23.266 -5.949 15.062 1 31.81 188 GLY B O 1
ATOM 3536 N N . LYS B 1 189 ? 23.797 -7.742 14.125 1 33.22 189 LYS B N 1
ATOM 3537 C CA . LYS B 1 189 ? 25.125 -7.211 14.367 1 33.22 189 LYS B CA 1
ATOM 3538 C C . LYS B 1 189 ? 25.5 -6.172 13.32 1 33.22 189 LYS B C 1
ATOM 3540 O O . LYS B 1 189 ? 26.688 -5.883 13.117 1 33.22 189 LYS B O 1
ATOM 3545 N N . THR B 1 190 ? 24.766 -5.988 12.43 1 31.56 190 THR B N 1
ATOM 3546 C CA . THR B 1 190 ? 25.188 -4.801 11.695 1 31.56 190 THR B CA 1
ATOM 3547 C C . THR B 1 190 ? 25.188 -3.572 12.602 1 31.56 190 THR B C 1
ATOM 3549 O O . THR B 1 190 ? 24.234 -3.34 13.344 1 31.56 190 THR B O 1
ATOM 3552 N N . LYS B 1 191 ? 26.172 -3.018 13.055 1 35.44 191 LYS B N 1
ATOM 3553 C CA . LYS B 1 191 ? 26.641 -1.809 13.727 1 35.44 191 LYS B CA 1
ATOM 3554 C C . LYS B 1 191 ? 25.703 -0.638 13.477 1 35.44 191 LYS B C 1
ATOM 3556 O O . LYS B 1 191 ? 25.484 -0.243 12.328 1 35.44 191 LYS B O 1
ATOM 3561 N N . LYS B 1 192 ? 24.75 -0.474 14.156 1 41.81 192 LYS B N 1
ATOM 3562 C CA . LYS B 1 192 ? 24.125 0.845 14.141 1 41.81 192 LYS B CA 1
ATOM 3563 C C . LYS B 1 192 ? 25.109 1.908 13.641 1 41.81 192 LYS B C 1
ATOM 3565 O O . LYS B 1 192 ? 26.156 2.129 14.258 1 41.81 192 LYS B O 1
ATOM 3570 N N . MET B 1 193 ? 25.391 2.125 12.445 1 43.53 193 MET B N 1
ATOM 3571 C CA . MET B 1 193 ? 26.406 3.045 11.93 1 43.53 193 MET B CA 1
ATOM 3572 C C . MET B 1 193 ? 26.484 4.305 12.789 1 43.53 193 MET B C 1
ATOM 3574 O O . MET B 1 193 ? 27.562 4.863 12.984 1 43.53 193 MET B O 1
ATOM 3578 N N . ILE B 1 194 ? 25.234 4.891 13.25 1 54.16 194 ILE B N 1
ATOM 3579 C CA . ILE B 1 194 ? 25.297 6.039 14.148 1 54.16 194 ILE B CA 1
ATOM 3580 C C . ILE B 1 194 ? 24.516 5.734 15.43 1 54.16 194 ILE B C 1
ATOM 3582 O O . ILE B 1 194 ? 23.516 5.027 15.398 1 54.16 194 ILE B O 1
ATOM 3586 N N . THR B 1 195 ? 25.125 6.02 16.625 1 58.91 195 THR B N 1
ATOM 3587 C CA . THR B 1 195 ? 24.547 5.855 17.953 1 58.91 195 THR B CA 1
ATOM 3588 C C . THR B 1 195 ? 23.266 6.664 18.078 1 58.91 195 THR B C 1
ATOM 3590 O O . THR B 1 195 ? 22.984 7.527 17.25 1 58.91 195 THR B O 1
ATOM 3593 N N . ASP B 1 196 ? 22.406 6.375 19.047 1 62.22 196 ASP B N 1
ATOM 3594 C CA . ASP B 1 196 ? 21.172 7.105 19.312 1 62.22 196 ASP B CA 1
ATOM 3595 C C . ASP B 1 196 ? 21.438 8.594 19.5 1 62.22 196 ASP B C 1
ATOM 3597 O O . ASP B 1 196 ? 20.688 9.438 19.016 1 62.22 196 ASP B O 1
ATOM 3601 N N . ARG B 1 197 ? 22.453 8.93 20.156 1 72.19 197 ARG B N 1
ATOM 3602 C CA . ARG B 1 197 ? 22.844 10.32 20.344 1 72.19 197 ARG B CA 1
ATOM 3603 C C . ARG B 1 197 ? 23.219 10.977 19.016 1 72.19 197 ARG B C 1
ATOM 3605 O O . ARG B 1 197 ? 22.859 12.125 18.766 1 72.19 197 ARG B O 1
ATOM 3612 N N . GLN B 1 198 ? 23.844 10.188 18.172 1 74.25 198 GLN B N 1
ATOM 3613 C CA . GLN B 1 198 ? 24.219 10.695 16.859 1 74.25 198 GLN B CA 1
ATOM 3614 C C . GLN B 1 198 ? 23 10.906 15.969 1 74.25 198 GLN B C 1
ATOM 3616 O O . GLN B 1 198 ? 22.922 11.898 15.234 1 74.25 198 GLN B O 1
ATOM 3621 N N . THR B 1 199 ? 22.141 10.094 16.172 1 71.69 199 THR B N 1
ATOM 3622 C CA . THR B 1 199 ? 20.891 10.234 15.422 1 71.69 199 THR B CA 1
ATOM 3623 C C . THR B 1 199 ? 20.141 11.477 15.867 1 71.69 199 THR B C 1
ATOM 3625 O O . THR B 1 199 ? 19.594 12.211 15.039 1 71.69 199 THR B O 1
ATOM 3628 N N . GLU B 1 200 ? 20.047 11.688 17.078 1 75 200 GLU B N 1
ATOM 3629 C CA . GLU B 1 200 ? 19.406 12.883 17.625 1 75 200 GLU B CA 1
ATOM 3630 C C . GLU B 1 200 ? 20.078 14.148 17.109 1 75 200 GLU B C 1
ATOM 3632 O O . GLU B 1 200 ? 19.391 15.102 16.719 1 75 200 GLU B O 1
ATOM 3637 N N . ILE B 1 201 ? 21.312 14.164 17.078 1 81.56 201 ILE B N 1
ATOM 3638 C CA . ILE B 1 201 ? 22.078 15.312 16.578 1 81.56 201 ILE B CA 1
ATOM 3639 C C . ILE B 1 201 ? 21.797 15.508 15.094 1 81.56 201 ILE B C 1
ATOM 3641 O O . ILE B 1 201 ? 21.547 16.625 14.648 1 81.56 201 ILE B O 1
ATOM 3645 N N . LEU B 1 202 ? 21.781 14.398 14.43 1 78 202 LEU B N 1
ATOM 3646 C CA . LEU B 1 202 ? 21.562 14.469 12.992 1 78 202 LEU B CA 1
ATOM 3647 C C . LEU B 1 202 ? 20.172 14.992 12.68 1 78 202 LEU B C 1
ATOM 3649 O O . LEU B 1 202 ? 19.969 15.727 11.711 1 78 202 LEU B O 1
ATOM 3653 N N . ARG B 1 203 ? 19.312 14.703 13.539 1 76.81 203 ARG B N 1
ATOM 3654 C CA . ARG B 1 203 ? 17.953 15.203 13.391 1 76.81 203 ARG B CA 1
ATOM 3655 C C . ARG B 1 203 ? 17.906 16.719 13.531 1 76.81 203 ARG B C 1
ATOM 3657 O O . ARG B 1 203 ? 17.203 17.406 12.789 1 76.81 203 ARG B O 1
ATOM 3664 N N . HIS B 1 204 ? 18.531 17.25 14.484 1 80.06 204 HIS B N 1
ATOM 3665 C CA . HIS B 1 204 ? 18.625 18.688 14.672 1 80.06 204 HIS B CA 1
ATOM 3666 C C . HIS B 1 204 ? 19.328 19.359 13.492 1 80.06 204 HIS B C 1
ATOM 3668 O O . HIS B 1 204 ? 18.938 20.438 13.062 1 80.06 204 HIS B O 1
ATOM 3674 N N . VAL B 1 205 ? 20.391 18.656 12.922 1 82.81 205 VAL B N 1
ATOM 3675 C CA . VAL B 1 205 ? 21.078 19.172 11.742 1 82.81 205 VAL B CA 1
ATOM 3676 C C . VAL B 1 205 ? 20.109 19.219 10.562 1 82.81 205 VAL B C 1
ATOM 3678 O O . VAL B 1 205 ? 20.078 20.203 9.82 1 82.81 205 VAL B O 1
ATOM 3681 N N . GLN B 1 206 ? 19.359 18.188 10.539 1 78.44 206 GLN B N 1
ATOM 3682 C CA . GLN B 1 206 ? 18.375 18.078 9.477 1 78.44 206 GLN B CA 1
ATOM 3683 C C . GLN B 1 206 ? 17.359 19.219 9.547 1 78.44 206 GLN B C 1
ATOM 3685 O O . GLN B 1 206 ? 16.859 19.672 8.516 1 78.44 206 GLN B O 1
ATOM 3690 N N . MET B 1 207 ? 17.141 19.688 10.664 1 75.12 207 MET B N 1
ATOM 3691 C CA . MET B 1 207 ? 16.188 20.781 10.898 1 75.12 207 MET B CA 1
ATOM 3692 C C . MET B 1 207 ? 16.859 22.141 10.711 1 75.12 207 MET B C 1
ATOM 3694 O O . MET B 1 207 ? 16.25 23.172 10.977 1 75.12 207 MET B O 1
ATOM 3698 N N . GLY B 1 208 ? 18 22.047 10.312 1 78.94 208 GLY B N 1
ATOM 3699 C CA . GLY B 1 208 ? 18.688 23.281 9.969 1 78.94 208 GLY B CA 1
ATOM 3700 C C . GLY B 1 208 ? 19.344 23.953 11.164 1 78.94 208 GLY B C 1
ATOM 3701 O O . GLY B 1 208 ? 19.781 25.109 11.078 1 78.94 208 GLY B O 1
ATOM 3702 N N . LYS B 1 209 ? 19.391 23.359 12.227 1 83.06 209 LYS B N 1
ATOM 3703 C CA . LYS B 1 209 ? 19.953 23.984 13.414 1 83.06 209 LYS B CA 1
ATOM 3704 C C . LYS B 1 209 ? 21.484 24 13.344 1 83.06 209 LYS B C 1
ATOM 3706 O O . LYS B 1 209 ? 22.109 23.062 12.852 1 83.06 209 LYS B O 1
ATOM 3711 N N . SER B 1 210 ? 22.078 25.109 13.867 1 85.94 210 SER B N 1
ATOM 3712 C CA . SER B 1 210 ? 23.531 25.266 13.938 1 85.94 210 SER B CA 1
ATOM 3713 C C . SER B 1 210 ? 24.109 24.469 15.109 1 85.94 210 SER B C 1
ATOM 3715 O O . SER B 1 210 ? 23.359 24.016 15.984 1 85.94 210 SER B O 1
ATOM 3717 N N . ASN B 1 211 ? 25.438 24.312 15.031 1 88.62 211 ASN B N 1
ATOM 3718 C CA . ASN B 1 211 ? 26.109 23.641 16.141 1 88.62 211 ASN B CA 1
ATOM 3719 C C . ASN B 1 211 ? 25.781 24.281 17.484 1 88.62 211 ASN B C 1
ATOM 3721 O O . ASN B 1 211 ? 25.578 23.594 18.469 1 88.62 211 ASN B O 1
ATOM 3725 N N . ASP B 1 212 ? 25.703 25.578 17.484 1 90.75 212 ASP B N 1
ATOM 3726 C CA . ASP B 1 212 ? 25.406 26.297 18.719 1 90.75 212 ASP B CA 1
ATOM 3727 C C . ASP B 1 212 ? 23.984 26.016 19.188 1 90.75 212 ASP B C 1
ATOM 3729 O O . ASP B 1 212 ? 23.766 25.812 20.391 1 90.75 212 ASP B O 1
ATOM 3733 N N . GLU B 1 213 ? 23.078 26.016 18.297 1 86.56 213 GLU B N 1
ATOM 3734 C CA . GLU B 1 213 ? 21.672 25.734 18.625 1 86.56 213 GLU B CA 1
ATOM 3735 C C . GLU B 1 213 ? 21.5 24.312 19.156 1 86.56 213 GLU B C 1
ATOM 3737 O O . GLU B 1 213 ? 20.781 24.094 20.125 1 86.56 213 GLU B O 1
ATOM 3742 N N . ILE B 1 214 ? 22.094 23.375 18.531 1 88.12 214 ILE B N 1
ATOM 3743 C CA . ILE B 1 214 ? 22.016 21.969 18.938 1 88.12 214 ILE B CA 1
ATOM 3744 C C . ILE B 1 214 ? 22.641 21.797 20.328 1 88.12 214 ILE B C 1
ATOM 3746 O O . ILE B 1 214 ? 22.094 21.078 21.172 1 88.12 214 ILE B O 1
ATOM 3750 N N . ALA B 1 215 ? 23.75 22.547 20.609 1 90.69 215 ALA B N 1
ATOM 3751 C CA . ALA B 1 215 ? 24.422 22.5 21.906 1 90.69 215 ALA B CA 1
ATOM 3752 C C . ALA B 1 215 ? 23.484 22.953 23.031 1 90.69 215 ALA B C 1
ATOM 3754 O O . ALA B 1 215 ? 23.406 22.312 24.078 1 90.69 215 ALA B O 1
ATOM 3755 N N . HIS B 1 216 ? 22.797 23.938 22.766 1 85.31 216 HIS B N 1
ATOM 3756 C CA . HIS B 1 216 ? 21.859 24.469 23.75 1 85.31 216 HIS B CA 1
ATOM 3757 C C . HIS B 1 216 ? 20.719 23.5 24.016 1 85.31 216 HIS B C 1
ATOM 3759 O O . HIS B 1 216 ? 20.344 23.266 25.156 1 85.31 216 HIS B O 1
ATOM 3765 N N . LEU B 1 217 ? 20.219 22.922 22.953 1 80.88 217 LEU B N 1
ATOM 3766 C CA . LEU B 1 217 ? 19.062 22.047 23.031 1 80.88 217 LEU B CA 1
ATOM 3767 C C . LEU B 1 217 ? 19.406 20.766 23.797 1 80.88 217 LEU B C 1
ATOM 3769 O O . LEU B 1 217 ? 18.578 20.25 24.547 1 80.88 217 LEU B O 1
ATOM 3773 N N . LEU B 1 218 ? 20.562 20.297 23.625 1 82 218 LEU B N 1
ATOM 3774 C CA . LEU B 1 218 ? 20.953 19.016 24.188 1 82 218 LEU B CA 1
ATOM 3775 C C . LEU B 1 218 ? 21.797 19.219 25.453 1 82 218 LEU B C 1
ATOM 3777 O O . LEU B 1 218 ? 22.234 18.234 26.062 1 82 218 LEU B O 1
ATOM 3781 N N . SER B 1 219 ? 22.047 20.484 25.859 1 87.06 219 SER B N 1
ATOM 3782 C CA . SER B 1 219 ? 22.812 20.844 27.031 1 87.06 219 SER B CA 1
ATOM 3783 C C . SER B 1 219 ? 24.219 20.25 26.984 1 87.06 219 SER B C 1
ATOM 3785 O O . SER B 1 219 ? 24.672 19.625 27.953 1 87.06 219 SER B O 1
ATOM 3787 N N . ILE B 1 220 ? 24.906 20.453 25.828 1 87.94 220 ILE B N 1
ATOM 3788 C CA . ILE B 1 220 ? 26.297 20.078 25.609 1 87.94 220 ILE B CA 1
ATOM 3789 C C . ILE B 1 220 ? 27.031 21.234 24.922 1 87.94 220 ILE B C 1
ATOM 3791 O O . ILE B 1 220 ? 26.422 22.25 24.578 1 87.94 220 ILE B O 1
ATOM 3795 N N . SER B 1 221 ? 28.312 21.203 24.859 1 89.25 221 SER B N 1
ATOM 3796 C CA . SER B 1 221 ? 29.094 22.281 24.25 1 89.25 221 SER B CA 1
ATOM 3797 C C . SER B 1 221 ? 29.078 22.188 22.734 1 89.25 221 SER B C 1
ATOM 3799 O O . SER B 1 221 ? 28.938 21.109 22.156 1 89.25 221 SER B O 1
ATOM 3801 N N . PRO B 1 222 ? 29.188 23.375 22.141 1 90.88 222 PRO B N 1
ATOM 3802 C CA . PRO B 1 222 ? 29.266 23.359 20.672 1 90.88 222 PRO B CA 1
ATOM 3803 C C . PRO B 1 222 ? 30.406 22.5 20.141 1 90.88 222 PRO B C 1
ATOM 3805 O O . PRO B 1 222 ? 30.312 21.906 19.062 1 90.88 222 PRO B O 1
ATOM 3808 N N . LEU B 1 223 ? 31.453 22.359 20.906 1 91.38 223 LEU B N 1
ATOM 3809 C CA . LEU B 1 223 ? 32.594 21.516 20.516 1 91.38 223 LEU B CA 1
ATOM 3810 C C . LEU B 1 223 ? 32.188 20.047 20.531 1 91.38 223 LEU B C 1
ATOM 3812 O O . LEU B 1 223 ? 32.594 19.281 19.641 1 91.38 223 LEU B O 1
ATOM 3816 N N . THR B 1 224 ? 31.469 19.609 21.5 1 88.88 224 THR B N 1
ATOM 3817 C CA . THR B 1 224 ? 30.969 18.234 21.578 1 88.88 224 THR B CA 1
ATOM 3818 C C . THR B 1 224 ? 30.062 17.922 20.406 1 88.88 224 THR B C 1
ATOM 3820 O O . THR B 1 224 ? 30.109 16.828 19.844 1 88.88 224 THR B O 1
ATOM 3823 N N . VAL B 1 225 ? 29.234 18.906 20.062 1 89.62 225 VAL B N 1
ATOM 3824 C CA . VAL B 1 225 ? 28.359 18.719 18.906 1 89.62 225 VAL B CA 1
ATOM 3825 C C . VAL B 1 225 ? 29.219 18.484 17.656 1 89.62 225 VAL B C 1
ATOM 3827 O O . VAL B 1 225 ? 28.953 17.578 16.875 1 89.62 225 VAL B O 1
ATOM 3830 N N . LYS B 1 226 ? 30.219 19.375 17.516 1 89.62 226 LYS B N 1
ATOM 3831 C CA . LYS B 1 226 ? 31.109 19.266 16.375 1 89.62 226 LYS B CA 1
ATOM 3832 C C . LYS B 1 226 ? 31.766 17.875 16.328 1 89.62 226 LYS B C 1
ATOM 3834 O O . LYS B 1 226 ? 31.875 17.266 15.258 1 89.62 226 LYS B O 1
ATOM 3839 N N . ASN B 1 227 ? 32.188 17.375 17.422 1 88.88 227 ASN B N 1
ATOM 3840 C CA . ASN B 1 227 ? 32.781 16.062 17.5 1 88.88 227 ASN B CA 1
ATOM 3841 C C . ASN B 1 227 ? 31.812 14.969 17.094 1 88.88 227 ASN B C 1
ATOM 3843 O O . ASN B 1 227 ? 32.156 14.039 16.359 1 88.88 227 ASN B O 1
ATOM 3847 N N . HIS B 1 228 ? 30.625 15.094 17.609 1 85.94 228 HIS B N 1
ATOM 3848 C CA . HIS B 1 228 ? 29.609 14.117 17.234 1 85.94 228 HIS B CA 1
ATOM 3849 C C . HIS B 1 228 ? 29.344 14.133 15.734 1 85.94 228 HIS B C 1
ATOM 3851 O O . HIS B 1 228 ? 29.219 13.078 15.117 1 85.94 228 HIS B O 1
ATOM 3857 N N . ILE B 1 229 ? 29.25 15.312 15.195 1 85.56 229 ILE B N 1
ATOM 3858 C CA . ILE B 1 229 ? 28.984 15.438 13.766 1 85.56 229 ILE B CA 1
ATOM 3859 C C . ILE B 1 229 ? 30.141 14.812 12.977 1 85.56 229 ILE B C 1
ATOM 3861 O O . ILE B 1 229 ? 29.906 14.094 12 1 85.56 229 ILE B O 1
ATOM 3865 N N . GLN B 1 230 ? 31.359 15.062 13.367 1 87.69 230 GLN B N 1
ATOM 3866 C CA . GLN B 1 230 ? 32.5 14.461 12.703 1 87.69 230 GLN B CA 1
ATOM 3867 C C . GLN B 1 230 ? 32.438 12.938 12.758 1 87.69 230 GLN B C 1
ATOM 3869 O O . GLN B 1 230 ? 32.75 12.258 11.773 1 87.69 230 GLN B O 1
ATOM 3874 N N . LYS B 1 231 ? 32.094 12.414 13.875 1 82.88 231 LYS B N 1
ATOM 3875 C CA . LYS B 1 231 ? 31.953 10.969 14.008 1 82.88 231 LYS B CA 1
ATOM 3876 C C . LYS B 1 231 ? 30.859 10.438 13.102 1 82.88 231 LYS B C 1
ATOM 3878 O O . LYS B 1 231 ? 31 9.375 12.492 1 82.88 231 LYS B O 1
ATOM 3883 N N . ILE B 1 232 ? 29.797 11.172 13.07 1 80.62 232 ILE B N 1
ATOM 3884 C CA . ILE B 1 232 ? 28.688 10.805 12.203 1 80.62 232 ILE B CA 1
ATOM 3885 C C . ILE B 1 232 ? 29.156 10.742 10.75 1 80.62 232 ILE B C 1
ATOM 3887 O O . ILE B 1 232 ? 28.859 9.781 10.039 1 80.62 232 ILE B O 1
ATOM 3891 N N . LEU B 1 233 ? 29.875 11.805 10.367 1 81.31 233 LEU B N 1
ATOM 3892 C CA . LEU B 1 233 ? 30.391 11.867 9 1 81.31 233 LEU B CA 1
ATOM 3893 C C . LEU B 1 233 ? 31.281 10.672 8.703 1 81.31 233 LEU B C 1
ATOM 3895 O O . LEU B 1 233 ? 31.172 10.047 7.645 1 81.31 233 LEU B O 1
ATOM 3899 N N . HIS B 1 234 ? 32.094 10.328 9.602 1 79.75 234 HIS B N 1
ATOM 3900 C CA . HIS B 1 234 ? 33 9.195 9.445 1 79.75 234 HIS B CA 1
ATOM 3901 C C . HIS B 1 234 ? 32.25 7.879 9.367 1 79.75 234 HIS B C 1
ATOM 3903 O O . HIS B 1 234 ? 32.5 7.062 8.477 1 79.75 234 HIS B O 1
ATOM 3909 N N . LYS B 1 235 ? 31.312 7.758 10.203 1 74.88 235 LYS B N 1
ATOM 3910 C CA . LYS B 1 235 ? 30.562 6.512 10.266 1 74.88 235 LYS B CA 1
ATOM 3911 C C . LYS B 1 235 ? 29.719 6.32 9.008 1 74.88 235 LYS B C 1
ATOM 3913 O O . LYS B 1 235 ? 29.547 5.195 8.531 1 74.88 235 LYS B O 1
ATOM 3918 N N . LEU B 1 236 ? 29.281 7.438 8.578 1 71.19 236 LEU B N 1
ATOM 3919 C CA . LEU B 1 236 ? 28.422 7.383 7.398 1 71.19 236 LEU B CA 1
ATOM 3920 C C . LEU B 1 236 ? 29.266 7.41 6.121 1 71.19 236 LEU B C 1
ATOM 3922 O O . LEU B 1 236 ? 28.75 7.16 5.031 1 71.19 236 LEU B O 1
ATOM 3926 N N . GLY B 1 237 ? 30.516 7.758 6.172 1 71.94 237 GLY B N 1
ATOM 3927 C CA . GLY B 1 237 ? 31.406 7.848 5.027 1 71.94 237 GLY B CA 1
ATOM 3928 C C . GLY B 1 237 ? 31.078 9.016 4.113 1 71.94 237 GLY B C 1
ATOM 3929 O O . GLY B 1 237 ? 31.094 8.875 2.887 1 71.94 237 GLY B O 1
ATOM 3930 N N . VAL B 1 238 ? 30.594 10.023 4.762 1 77.19 238 VAL B N 1
ATOM 3931 C CA . VAL B 1 238 ? 30.203 11.188 3.971 1 77.19 238 VAL B CA 1
ATOM 3932 C C . VAL B 1 238 ? 31.125 12.359 4.312 1 77.19 238 VAL B C 1
ATOM 3934 O O . VAL B 1 238 ? 31.828 12.328 5.324 1 77.19 238 VAL B O 1
ATOM 3937 N N . ASN B 1 239 ? 31.062 13.352 3.434 1 74.5 239 ASN B N 1
ATOM 3938 C CA . ASN B 1 239 ? 32.094 14.383 3.521 1 74.5 239 ASN B CA 1
ATOM 3939 C C . ASN B 1 239 ? 31.562 15.641 4.207 1 74.5 239 ASN B C 1
ATOM 3941 O O . ASN B 1 239 ? 32.344 16.5 4.633 1 74.5 239 ASN B O 1
ATOM 3945 N N . ASN B 1 240 ? 30.312 15.875 4.141 1 80.06 240 ASN B N 1
ATOM 3946 C CA . ASN B 1 240 ? 29.766 17.094 4.75 1 80.06 240 ASN B CA 1
ATOM 3947 C C . ASN B 1 240 ? 28.375 16.859 5.332 1 80.06 240 ASN B C 1
ATOM 3949 O O . ASN B 1 240 ? 27.797 15.789 5.168 1 80.06 240 ASN B O 1
ATOM 3953 N N . ARG B 1 241 ? 27.906 17.906 6.125 1 81.44 241 ARG B N 1
ATOM 3954 C CA . ARG B 1 241 ? 26.656 17.828 6.863 1 81.44 241 ARG B CA 1
ATOM 3955 C C . ARG B 1 241 ? 25.484 17.547 5.926 1 81.44 241 ARG B C 1
ATOM 3957 O O . ARG B 1 241 ? 24.578 16.766 6.262 1 81.44 241 ARG B O 1
ATOM 3964 N N . ALA B 1 242 ? 25.562 18.25 4.766 1 78.62 242 ALA B N 1
ATOM 3965 C CA . ALA B 1 242 ? 24.453 18.047 3.83 1 78.62 242 ALA B CA 1
ATOM 3966 C C . ALA B 1 242 ? 24.422 16.609 3.324 1 78.62 242 ALA B C 1
ATOM 3968 O O . ALA B 1 242 ? 23.344 16 3.234 1 78.62 242 ALA B O 1
ATOM 3969 N N . HIS B 1 243 ? 25.516 16.094 3.035 1 77.38 243 HIS B N 1
ATOM 3970 C CA . HIS B 1 243 ? 25.641 14.703 2.607 1 77.38 243 HIS B CA 1
ATOM 3971 C C . HIS B 1 243 ? 25.219 13.742 3.721 1 77.38 243 HIS B C 1
ATOM 3973 O O . HIS B 1 243 ? 24.578 12.727 3.463 1 77.38 243 HIS B O 1
ATOM 3979 N N . ALA B 1 244 ? 25.641 14.078 4.91 1 77 244 ALA B N 1
ATOM 3980 C CA . ALA B 1 244 ? 25.266 13.242 6.055 1 77 244 ALA B CA 1
ATOM 3981 C C . ALA B 1 244 ? 23.75 13.18 6.215 1 77 244 ALA B C 1
ATOM 3983 O O . ALA B 1 244 ? 23.188 12.102 6.426 1 77 244 ALA B O 1
ATOM 3984 N N . VAL B 1 245 ? 23.156 14.344 6.184 1 76.06 245 VAL B N 1
ATOM 3985 C CA . VAL B 1 245 ? 21.703 14.398 6.316 1 76.06 245 VAL B CA 1
ATOM 3986 C C . VAL B 1 245 ? 21.047 13.609 5.184 1 76.06 245 VAL B C 1
ATOM 3988 O O . VAL B 1 245 ? 20.141 12.82 5.418 1 76.06 245 VAL B O 1
ATOM 3991 N N . ALA B 1 246 ? 21.609 13.797 4.008 1 69.25 246 ALA B N 1
ATOM 3992 C CA . ALA B 1 246 ? 21.078 13.078 2.852 1 69.25 246 ALA B CA 1
ATOM 3993 C C . ALA B 1 246 ? 21.188 11.562 3.045 1 69.25 246 ALA B C 1
ATOM 3995 O O . ALA B 1 246 ? 20.234 10.828 2.822 1 69.25 246 ALA B O 1
ATOM 3996 N N . LYS B 1 247 ? 22.438 11.188 3.355 1 65.56 247 LYS B N 1
ATOM 3997 C CA . LYS B 1 247 ? 22.703 9.766 3.533 1 65.56 247 LYS B CA 1
ATOM 3998 C C . LYS B 1 247 ? 21.891 9.195 4.688 1 65.56 247 LYS B C 1
ATOM 4000 O O . LYS B 1 247 ? 21.344 8.086 4.582 1 65.56 247 LYS B O 1
ATOM 4005 N N . ALA B 1 248 ? 21.891 9.953 5.809 1 66.19 248 ALA B N 1
ATOM 4006 C CA . ALA B 1 248 ? 21.125 9.508 6.965 1 66.19 248 ALA B CA 1
ATOM 4007 C C . ALA B 1 248 ? 19.641 9.344 6.613 1 66.19 248 ALA B C 1
ATOM 4009 O O . ALA B 1 248 ? 19 8.383 7.039 1 66.19 248 ALA B O 1
ATOM 4010 N N . MET B 1 249 ? 19.234 10.312 5.906 1 62.38 249 MET B N 1
ATOM 4011 C CA . MET B 1 249 ? 17.844 10.266 5.477 1 62.38 249 MET B CA 1
ATOM 4012 C C . MET B 1 249 ? 17.609 9.109 4.504 1 62.38 249 MET B C 1
ATOM 4014 O O . MET B 1 249 ? 16.609 8.398 4.598 1 62.38 249 MET B O 1
ATOM 4018 N N . ALA B 1 250 ? 18.734 8.961 3.648 1 58.25 250 ALA B N 1
ATOM 4019 C CA . ALA B 1 250 ? 18.703 7.867 2.678 1 58.25 250 ALA B CA 1
ATOM 4020 C C . ALA B 1 250 ? 18.734 6.512 3.377 1 58.25 250 ALA B C 1
ATOM 4022 O O . ALA B 1 250 ? 18.078 5.566 2.941 1 58.25 250 ALA B O 1
ATOM 4023 N N . LEU B 1 251 ? 19.531 6.586 4.488 1 51.53 251 LEU B N 1
ATOM 4024 C CA . LEU B 1 251 ? 19.719 5.355 5.246 1 51.53 251 LEU B CA 1
ATOM 4025 C C . LEU B 1 251 ? 18.656 5.211 6.328 1 51.53 251 LEU B C 1
ATOM 4027 O O . LEU B 1 251 ? 18.703 4.266 7.121 1 51.53 251 LEU B O 1
ATOM 4031 N N . LYS B 1 252 ? 17.75 6.156 6.379 1 49.75 252 LYS B N 1
ATOM 4032 C CA . LYS B 1 252 ? 16.609 6.219 7.305 1 49.75 252 LYS B CA 1
ATOM 4033 C C . LYS B 1 252 ? 17.094 6.227 8.758 1 49.75 252 LYS B C 1
ATOM 4035 O O . LYS B 1 252 ? 16.469 5.605 9.617 1 49.75 252 LYS B O 1
ATOM 4040 N N . ILE B 1 253 ? 18.219 6.785 8.953 1 55.5 253 ILE B N 1
ATOM 4041 C CA . ILE B 1 253 ? 18.75 7.023 10.297 1 55.5 253 ILE B CA 1
ATOM 4042 C C . ILE B 1 253 ? 18 8.18 10.945 1 55.5 253 ILE B C 1
ATOM 4044 O O . ILE B 1 253 ? 17.719 8.156 12.148 1 55.5 253 ILE B O 1
ATOM 4048 N N . THR B 1 254 ? 17.688 9.18 10.078 1 54.28 254 THR B N 1
ATOM 4049 C CA . THR B 1 254 ? 16.906 10.32 10.562 1 54.28 254 THR B CA 1
ATOM 4050 C C . THR B 1 254 ? 15.68 10.555 9.68 1 54.28 254 THR B C 1
ATOM 4052 O O . THR B 1 254 ? 15.633 10.086 8.539 1 54.28 254 THR B O 1
ATOM 4055 N N . LEU B 1 255 ? 14.586 10.961 10.352 1 50.25 255 LEU B N 1
ATOM 4056 C CA . LEU B 1 255 ? 13.359 11.25 9.617 1 50.25 255 LEU B CA 1
ATOM 4057 C C . LEU B 1 255 ? 13.523 12.516 8.773 1 50.25 255 LEU B C 1
ATOM 4059 O O . LEU B 1 255 ? 14.25 13.43 9.156 1 50.25 255 LEU B O 1
#

InterPro domains:
  IPR000792 Transcription regulator LuxR, C-terminal [PF00196] (194-247)
  IPR000792 Transcription regulator LuxR, C-terminal [PR00038] (194-208)
  IPR000792 Transcription regulator LuxR, C-terminal [PR00038] (208-224)
  IPR000792 Transcription regulator LuxR, C-terminal [PR00038] (224-236)
  IPR000792 Transcription regulator LuxR, C-terminal [PS50043] (187-252)
  IPR000792 Transcription regulator LuxR, C-terminal [SM00421] (191-248)
  IPR000792 Transcription regulator LuxR, C-terminal [cd06170] (195-248)
  IPR016032 Signal transduction response regulator, C-terminal effector [SSF46894] (185-252)
  IPR017470 Transcription regulator EpsA [TIGR03020] (7-250)
  IPR036388 Winged helix-like DNA-binding domain superfamily [G3DSA:1.10.10.10] (192-254)

pLDDT: mean 79.73, std 16.47, range [28.3, 97.75]

Organism: NCBI:txid1233

Sequence (510 aa):
MGGRITLTEREMEYLFRIIDSSTSILLRHQFFLWAQGEVQSLLPHGLLICTCDEGSGQPISIEKFSRTNIGEATFSELCRPDGGIVFRVISAWNMGKNRPVLLCPHYADCISYSQFANDLKHDDLERIAAHGMFDANGRTRSLFTFTQIPVALTERHAYFLELLMPHMHMALVRMLFHERHQHGIVAGKTKKMITDRQTEILRHVQMGKSNDEIAHLLSISPLTVKNHIQKILHKLGVNNRAHAVAKAMALKITLMGGRITLTEREMEYLFRIIDSSTSILLRHQFFLWAQGEVQSLLPHGLLICTCDEGSGQPISIEKFSRTNIGEATFSELCRPDGGIVFRVISAWNMGKNRPVLLCPHYADCISYSQFANDLKHDDLERIAAHGMFDANGRTRSLFTFTQIPVALTERHAYFLELLMPHMHMALVRMLFHERHQHGIVAGKTKKMITDRQTEILRHVQMGKSNDEIAHLLSISPLTVKNHIQKILHKLGVNNRAHAVAKAMALKITL

Nearest PDB structures (foldseek):
  3qp5-assembly1_B  TM=4.644E-01  e=1.629E-09  Chromobacterium violaceum
  3qp5-assembly1_A  TM=4.779E-01  e=4.739E-08  Chromobacterium violaceum
  6v7w-assembly1_B  TM=4.184E-01  e=2.009E-07  Pseudomonas aeruginosa UCBPP-PA14
  3qp1-assembly1_A  TM=6.340E-01  e=1.451E-05  Chromobacterium violaceum
  5m82-assembly1_A  TM=5.428E-01  e=6.124E-03  Synechocystis sp. PCC 6803 substr. Kazusa

Solvent-accessible surface area (backbone atoms only — not comparable to full-atom values): 27334 Å² total; per-residue (Å²): 128,83,73,86,83,76,76,52,74,67,52,48,51,49,51,47,50,39,53,60,57,36,76,73,34,46,44,67,70,50,45,42,51,41,56,72,44,53,39,35,78,77,55,57,55,37,32,38,39,37,37,36,33,75,47,64,26,36,66,65,44,76,44,82,47,57,85,54,90,69,52,68,65,58,49,50,50,35,60,29,85,90,68,8,57,54,49,48,48,52,48,51,22,58,73,52,76,67,39,61,38,72,37,41,89,87,46,80,80,39,72,65,36,62,77,41,43,79,67,19,72,74,69,62,39,50,27,36,42,33,42,63,45,57,45,48,86,66,46,66,34,31,40,41,40,34,23,42,38,93,64,87,83,50,71,66,48,44,51,49,45,65,69,44,38,42,47,53,50,50,26,50,27,42,21,49,24,42,52,52,56,58,36,39,68,64,39,62,68,53,73,62,73,57,51,72,70,45,31,53,51,46,36,41,37,34,70,36,46,48,54,62,55,48,11,63,75,70,72,48,50,43,65,57,43,49,51,46,49,52,50,45,24,60,59,67,70,36,85,39,67,27,14,34,37,38,46,29,23,31,57,44,62,25,129,128,84,72,87,84,76,77,51,71,67,53,48,49,49,51,48,52,39,53,59,58,37,78,71,35,45,45,69,70,52,46,43,50,41,55,72,45,54,40,35,79,78,54,56,54,39,34,37,40,36,37,37,35,79,46,81,80,51,72,65,45,76,44,81,45,56,86,56,89,69,53,69,66,59,48,49,51,35,58,29,85,86,69,8,58,55,49,47,48,52,49,50,22,58,73,53,76,68,40,62,39,73,38,42,89,86,44,79,79,38,70,66,36,63,77,42,44,77,67,20,73,73,70,62,38,51,25,38,44,33,42,63,44,57,44,46,85,64,48,66,32,32,40,40,39,35,24,43,37,92,64,87,82,50,72,64,48,44,50,49,45,64,69,43,38,41,45,52,50,50,27,49,26,42,20,49,24,41,52,52,57,57,46,29,61,70,50,45,70,52,67,69,65,57,53,74,68,45,33,54,50,46,40,43,37,37,70,42,44,48,53,60,55,46,9,63,74,69,73,50,49,43,66,56,42,49,51,45,50,52,51,42,22,59,53,67,71,36,81,39,66,25,13,36,38,40,46,30,43,60,66,62,64,29,133

Secondary structure (DSSP, 8-state):
----PPPPHHHHHHHHHHHHHHTT--SHHHHHHHHHTGGGGTS--SEEEEEE---TTPPPEEEEEESS---HHHHHHHT-TTT-HHHHHHHHHHHTTTPPEEE-TT-S-THHHHHHHHHHTTTT---EEEEEEE-TT--EEEEEEEES-SS---HHHHHHHHHHHHHHHHHHHHHHHHHHHHHHHHGGGS--SS-HHHHHHHHHHHTT--HHHHHHHHTS-HHHHHHHHHHHHHHHT-SSHHHHHHHHHHTTS--/----PPPPHHHHHHHHHHHHHHTT--SHHHHHHHHHTGGGGTS--SEEEEEE---TTPPPEEEEEESS---HHHHHHHT-TTT-HHHHHHHHHHHTTTPPEEE-TT-S-THHHHHHHHHHTTTT---EEEEEEE-TTS-EEEEEEEES-SS---HHHHHHHHHHHHHHHHHHHHHHHHHHHHHHHHGGGS--SS-HHHHHHHHHHHTT--HHHHHHHHTS-HHHHHHHHHHHHHHHT-SSHHHHHHHHHHTTS--